Protein AF-A0AAP0CJW1-F1 (afdb_monomer_lite)

Radius of gyration: 26.34 Å; chains: 1; bounding box: 58×56×75 Å

pLDDT: mean 86.16, std 15.51, range [33.78, 98.69]

Foldseek 3Di:
DEKEWPCVQFVQLQVQQQCQQALVLAAAPPQRFRSHQALAWQFAAALQWWTKIQARRPSNDDQPLAATSDNVDSFAAATDDQDFDAAFWKWFDARPAGRGHHRMIIHTHHRGDRVCGPRTRTTIGDLFDSVVSNVSSVQHDPVTGVDIGGQNHGHADDPVVLVLSDDPDPVCVPPDAFWKKKFFKDWFPGTPGIWIKGWPCVQFVQLSVQQQCQQALVLAAAPPLRFGSHQAQAFQLAAAAQFKTKIFQRNDSNDDQLHAATSPNPTRWAFARFQPDFDAQFWKWFRASDFGRRGHRMIIHGHHGHDPPCRPGTRTTIGTLPDSVVSVVSSVQHDPVTGVTIMGRNHMHTDDPVRVSVSSHDPDDNYYYYDYDD

Organism: NCBI:txid3103831

InterPro domains:
  IPR002130 Cyclophilin-type peptidyl-prolyl cis-trans isomerase domain [PF00160] (1-155)
  IPR002130 Cyclophilin-type peptidyl-prolyl cis-trans isomerase domain [PF00160] (183-349)
  IPR002130 Cyclophilin-type peptidyl-prolyl cis-trans isomerase domain [PR00153] (5-20)
  IPR002130 Cycl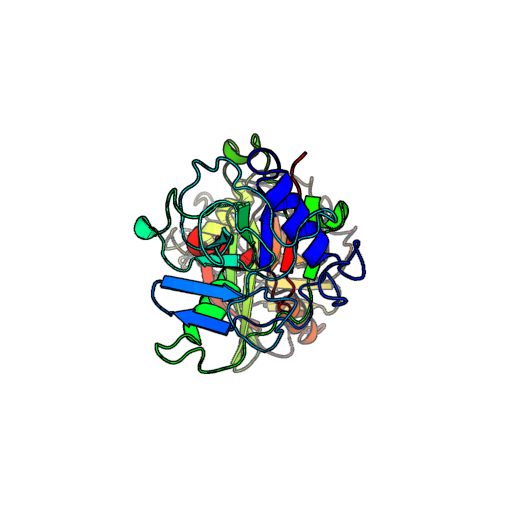ophilin-type peptidyl-prolyl cis-trans isomerase domain [PR00153] (42-54)
  IPR002130 Cyclophilin-type peptidyl-prolyl cis-trans isomerase domain [PR00153] (118-133)
  IPR002130 Cyclophilin-type peptidyl-prolyl cis-trans isomerase domain [PS50072] (1-156)
  IPR002130 Cyclophilin-type peptidyl-prolyl cis-trans isomerase domain [PS50072] (182-350)
  IPR029000 Cyclophilin-like domain superfamily [G3DSA:2.40.100.10] (1-165)
  IPR029000 Cyclophilin-like domain superfamily [G3DSA:2.40.100.10] (167-359)
  IPR029000 Cyclophilin-like domain superfamily [SSF50891] (1-161)
  IPR029000 Cyclophilin-like domain superfamily [SSF50891] (173-354)

Secondary structure (DSSP, 8-state):
-EEEE-TTT-HHHHHHHHHHHHTTT-B-TTT-SBS--TT-B--EEETTTEEEE--SSSTT--------S-TT-SSBPPP---PPP-TTEEEEEESSSTT-EEEEEEEE-SS--TTTTTTS-EEEEEEE-HHHHHHHHHT--BTB-SS--B--EEEEPPHHHHHTTS---HHHHTSPPPPEEEEEEEETTEEEEEEEEEE-TTT-HHHHHHHHHHHHTTT-B-TTT-SBS--TT-B--EE-TTSEEEE--SS-TT--TT-S--TTSSSS-B------SPP-TTEEEEEESSSSS-EEEEEEEE-SS--TTTTTTS-EEEEEEE-HHHHHHHHHT--BTB-SS-EEEEEEEEPPHHHHHHHSS-----EEEEEE--

Sequence (374 aa):
MVIELFSDVVPKTAENFRALCTGEKGIGPVTGKPLHYKGTVFYKIDQRLAAEGGDIENRKGRAGGGECIYGNGRYFEDENSERTHERGTLSMALFDSRNSNGSTFILCFRDEFRDLDGCHVVFGKVIKGMEIVTKIEDVGSPKGPIQEVKIENCGELSEDQKSNVMVPDEEMINKKLNPWVYLDISIGEGPVGRMVIELFSDVVPKTAENFRALCTGEKGIGPVTGKPLHYKGTVFYKIDQRLAAEGGDIENKKGRAGGGECIYGNGRYFEDENFERTHERGTLSMALFDRGNTNGSTFILCFRDEFRHLDGCHVVFGKVIKGMEIVTKIEDVGSPKGPIQEVKIENCGELSEDQKSNVMVPDEGTAFLIHKTS

Structure (mmCIF, N/CA/C/O backbone):
data_AF-A0AAP0CJW1-F1
#
_entry.id   AF-A0AAP0CJW1-F1
#
loop_
_atom_site.group_PDB
_atom_site.id
_atom_site.type_symbol
_atom_site.label_atom_id
_atom_site.label_alt_id
_atom_site.label_comp_id
_atom_site.label_asym_id
_atom_site.label_entity_id
_atom_site.label_seq_id
_atom_site.pdbx_PDB_ins_code
_atom_site.Cartn_x
_atom_site.Cartn_y
_atom_site.Cartn_z
_atom_site.occupancy
_atom_site.B_iso_or_equiv
_atom_site.auth_seq_id
_atom_site.auth_comp_id
_atom_site.auth_asym_id
_atom_site.auth_atom_id
_atom_site.pdbx_PDB_model_num
ATOM 1 N N . MET A 1 1 ? 2.920 -6.601 -13.980 1.00 81.69 1 MET A N 1
ATOM 2 C CA . MET A 1 1 ? 4.214 -6.494 -13.274 1.00 81.69 1 MET A CA 1
ATOM 3 C C . MET A 1 1 ? 5.024 -5.374 -13.910 1.00 81.69 1 MET A C 1
ATOM 5 O O . MET A 1 1 ? 4.899 -5.168 -15.114 1.00 81.69 1 MET A O 1
ATOM 9 N N . VAL A 1 2 ? 5.822 -4.649 -13.127 1.00 83.44 2 VAL A N 1
ATOM 10 C CA . VAL A 1 2 ? 6.721 -3.593 -13.612 1.00 83.44 2 VAL A CA 1
ATOM 11 C C . VAL A 1 2 ? 8.157 -4.083 -13.549 1.00 83.44 2 VAL A C 1
ATOM 13 O O . VAL A 1 2 ? 8.567 -4.642 -12.531 1.00 83.44 2 VAL A O 1
ATOM 16 N N . ILE A 1 3 ? 8.895 -3.874 -14.634 1.00 89.19 3 ILE A N 1
ATOM 17 C CA . ILE A 1 3 ? 10.278 -4.314 -14.790 1.00 89.19 3 ILE A CA 1
ATOM 18 C C . ILE A 1 3 ? 11.174 -3.085 -14.933 1.00 89.19 3 ILE A C 1
ATOM 20 O O . ILE A 1 3 ? 10.956 -2.244 -15.807 1.00 89.19 3 ILE A O 1
ATOM 24 N N . GLU A 1 4 ? 12.188 -3.003 -14.082 1.00 86.75 4 GLU A N 1
ATOM 25 C CA . GLU A 1 4 ? 13.329 -2.116 -14.277 1.00 86.75 4 GLU A CA 1
ATOM 26 C C . GLU A 1 4 ? 14.302 -2.780 -15.249 1.00 86.75 4 GLU A C 1
ATOM 28 O O . GLU A 1 4 ? 14.636 -3.956 -15.078 1.00 86.75 4 GLU A O 1
ATOM 33 N N . LEU A 1 5 ? 14.745 -2.043 -16.270 1.00 89.19 5 LEU A N 1
ATOM 34 C CA . LEU A 1 5 ? 15.790 -2.504 -17.181 1.00 89.19 5 LEU A CA 1
ATOM 35 C C . LEU A 1 5 ? 17.142 -1.912 -16.804 1.00 89.19 5 LEU A C 1
ATOM 37 O O . LEU A 1 5 ? 17.261 -0.713 -16.572 1.00 89.19 5 LEU A O 1
ATOM 41 N N . PHE A 1 6 ? 18.176 -2.742 -16.866 1.00 89.06 6 PHE A N 1
ATOM 42 C CA . PHE A 1 6 ? 19.559 -2.358 -16.592 1.00 89.06 6 PHE A CA 1
ATOM 43 C C . PHE A 1 6 ? 20.226 -1.790 -17.850 1.00 89.06 6 PHE A C 1
ATOM 45 O O . PHE A 1 6 ?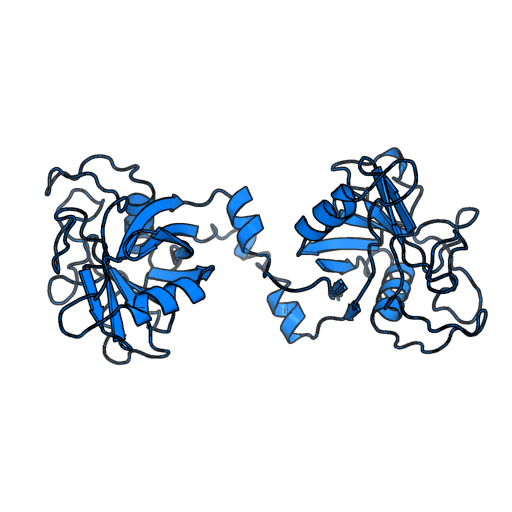 21.201 -2.343 -18.359 1.00 89.06 6 PHE A O 1
ATOM 52 N N . SER A 1 7 ? 19.650 -0.723 -18.414 1.00 86.12 7 SER A N 1
ATOM 53 C CA . SER A 1 7 ? 20.111 -0.135 -19.682 1.00 86.12 7 SER A CA 1
ATOM 54 C C . SER A 1 7 ? 21.485 0.530 -19.606 1.00 86.12 7 SER A C 1
ATOM 56 O O . SER A 1 7 ? 22.106 0.752 -20.640 1.00 86.12 7 SER A O 1
ATOM 58 N N . ASP A 1 8 ? 21.954 0.839 -18.405 1.00 81.94 8 ASP A N 1
ATOM 59 C CA . ASP A 1 8 ? 23.304 1.311 -18.107 1.00 81.94 8 ASP A CA 1
ATOM 60 C C . ASP A 1 8 ? 24.362 0.203 -18.263 1.00 81.94 8 ASP A C 1
ATOM 62 O O . ASP A 1 8 ? 25.485 0.477 -18.686 1.00 81.94 8 ASP A O 1
ATOM 66 N N . VAL A 1 9 ? 23.996 -1.051 -17.968 1.00 85.81 9 VAL A N 1
ATOM 67 C CA . VAL A 1 9 ? 24.905 -2.211 -18.008 1.00 85.81 9 VAL A CA 1
ATOM 68 C C . VAL A 1 9 ? 24.782 -2.993 -19.316 1.00 85.81 9 VAL A C 1
ATOM 70 O O . VAL A 1 9 ? 25.790 -3.361 -19.917 1.00 85.81 9 VAL A O 1
ATOM 73 N N . VAL A 1 10 ? 23.550 -3.253 -19.763 1.00 91.19 10 VAL A N 1
ATOM 74 C CA . VAL A 1 10 ? 23.241 -4.071 -20.949 1.00 91.19 10 VAL A CA 1
ATOM 75 C C . VAL A 1 10 ? 22.319 -3.314 -21.919 1.00 91.19 10 VAL A C 1
ATOM 77 O O . VAL A 1 10 ? 21.158 -3.688 -22.129 1.00 91.19 10 VAL A O 1
ATOM 80 N N . PRO A 1 11 ? 22.794 -2.187 -22.488 1.00 92.06 11 PRO A N 1
ATOM 81 C CA . PRO A 1 11 ? 21.970 -1.269 -23.270 1.00 92.06 11 PRO A CA 1
ATOM 82 C C . PRO A 1 11 ? 21.269 -1.924 -24.463 1.00 92.06 11 PRO A C 1
ATOM 84 O O . PRO A 1 11 ? 20.105 -1.606 -24.715 1.00 92.06 11 PRO A O 1
ATOM 87 N N . LYS A 1 12 ? 21.924 -2.838 -25.190 1.00 94.62 12 LYS A N 1
ATOM 88 C CA . LYS A 1 12 ? 21.317 -3.494 -26.360 1.00 94.62 12 LYS A CA 1
ATOM 89 C C . LYS A 1 12 ? 20.239 -4.490 -25.945 1.00 94.62 12 LYS A C 1
ATOM 91 O O . LYS A 1 12 ? 19.154 -4.533 -26.520 1.00 94.62 12 LYS A O 1
ATOM 96 N N . THR A 1 13 ? 20.507 -5.274 -24.912 1.00 94.94 13 THR A N 1
ATOM 97 C CA . THR A 1 13 ? 19.572 -6.272 -24.390 1.00 94.94 13 THR A CA 1
ATOM 98 C C . THR A 1 13 ? 18.326 -5.590 -23.829 1.00 94.94 13 THR A C 1
ATOM 100 O O . THR A 1 13 ? 17.200 -5.970 -24.160 1.00 94.94 13 THR A O 1
ATOM 103 N N . ALA A 1 14 ? 18.525 -4.520 -23.054 1.00 93.81 14 ALA A N 1
ATOM 104 C CA . ALA A 1 14 ? 17.452 -3.682 -22.539 1.00 93.81 14 ALA A CA 1
ATOM 105 C C . ALA A 1 14 ? 16.643 -3.022 -23.669 1.00 93.81 14 ALA A C 1
ATOM 107 O O . ALA A 1 14 ? 15.412 -3.065 -23.652 1.00 93.81 14 ALA A O 1
ATOM 108 N N . GLU A 1 15 ? 17.301 -2.438 -24.678 1.00 94.88 15 GLU A N 1
ATOM 109 C CA . GLU A 1 15 ? 16.616 -1.831 -25.825 1.00 94.88 15 GLU A CA 1
ATOM 110 C C . GLU A 1 15 ? 15.787 -2.859 -26.602 1.00 94.88 15 GLU A C 1
ATOM 112 O O . GLU A 1 15 ? 14.630 -2.584 -26.924 1.00 94.88 15 GLU A O 1
ATOM 117 N N . ASN A 1 16 ? 16.341 -4.047 -26.858 1.00 95.69 16 ASN A N 1
ATOM 118 C CA . ASN A 1 16 ? 15.634 -5.135 -27.523 1.00 95.69 16 ASN A CA 1
ATOM 119 C C . ASN A 1 16 ? 14.353 -5.511 -26.771 1.00 95.69 16 ASN A C 1
ATOM 121 O O . ASN A 1 16 ? 13.270 -5.519 -27.359 1.00 95.69 16 ASN A O 1
ATOM 125 N N . PHE A 1 17 ? 14.447 -5.744 -25.460 1.00 96.06 17 PHE A N 1
ATOM 126 C CA . PHE A 1 17 ? 13.279 -6.078 -24.650 1.00 96.06 17 PHE A CA 1
ATOM 127 C C . PHE A 1 17 ? 12.251 -4.935 -24.615 1.00 96.06 17 PHE A C 1
ATOM 129 O O . PHE A 1 17 ? 11.058 -5.176 -24.813 1.00 96.06 17 PHE A O 1
ATOM 136 N N . ARG A 1 18 ? 12.698 -3.681 -24.438 1.00 95.56 18 ARG A N 1
ATOM 137 C CA . ARG A 1 18 ? 11.829 -2.489 -24.444 1.00 95.56 18 ARG A CA 1
ATOM 138 C C . ARG A 1 18 ? 11.048 -2.367 -25.747 1.00 95.56 18 ARG A C 1
ATOM 140 O O . ARG A 1 18 ? 9.828 -2.226 -25.722 1.00 95.56 18 ARG A O 1
ATOM 147 N N . ALA A 1 19 ? 11.739 -2.442 -26.877 1.00 94.81 19 ALA A N 1
ATOM 148 C CA . ALA A 1 19 ? 11.140 -2.276 -28.192 1.00 94.81 19 ALA A CA 1
ATOM 149 C C . ALA A 1 19 ? 10.147 -3.401 -28.534 1.00 94.81 19 ALA A C 1
ATOM 151 O O . ALA A 1 19 ? 9.121 -3.142 -29.161 1.00 94.81 19 ALA A O 1
ATOM 152 N N . LEU A 1 20 ? 10.401 -4.633 -28.076 1.00 95.56 20 LEU A N 1
ATOM 153 C CA . LEU A 1 20 ? 9.453 -5.748 -28.192 1.00 95.56 20 LEU A CA 1
ATOM 154 C C . LEU A 1 20 ? 8.252 -5.603 -27.239 1.00 95.56 20 LEU A C 1
ATOM 156 O O . LEU A 1 20 ? 7.164 -6.118 -27.517 1.00 95.56 20 LEU A O 1
ATOM 160 N N . CYS A 1 21 ? 8.393 -4.871 -26.136 1.00 94.69 21 CYS A N 1
ATOM 161 C CA . CYS A 1 21 ? 7.255 -4.490 -25.305 1.00 94.69 21 CYS A CA 1
ATOM 162 C C . CYS A 1 21 ? 6.390 -3.410 -25.961 1.00 94.69 21 CYS A C 1
ATOM 164 O O . CYS A 1 21 ? 5.171 -3.542 -25.928 1.00 94.69 21 CYS A O 1
ATOM 166 N N . THR A 1 22 ? 6.982 -2.376 -26.565 1.00 92.38 22 THR A N 1
ATOM 167 C CA . THR A 1 22 ? 6.232 -1.263 -27.183 1.00 92.38 22 THR A CA 1
ATOM 168 C C . THR A 1 22 ? 5.720 -1.571 -28.589 1.00 92.38 22 THR A C 1
ATOM 170 O O . THR A 1 22 ? 4.773 -0.937 -29.052 1.00 92.38 22 THR A O 1
ATOM 173 N N . GLY A 1 23 ? 6.346 -2.518 -29.291 1.00 92.12 23 GLY A N 1
ATOM 174 C CA . GLY A 1 23 ? 6.044 -2.818 -30.689 1.00 92.12 23 GLY A CA 1
ATOM 175 C C . GLY A 1 23 ? 6.517 -1.742 -31.672 1.00 92.12 23 GLY A C 1
ATOM 176 O O . GLY A 1 23 ? 6.123 -1.768 -32.838 1.00 92.12 23 GLY A O 1
ATOM 177 N N . GLU A 1 24 ? 7.362 -0.800 -31.236 1.00 92.75 24 GLU A N 1
ATOM 178 C CA . GLU A 1 24 ? 7.750 0.385 -32.022 1.00 92.75 24 GLU A CA 1
ATOM 179 C C . GLU A 1 24 ? 8.491 0.052 -33.326 1.00 92.75 24 GLU A C 1
ATOM 181 O O . GLU A 1 24 ? 8.513 0.852 -34.259 1.00 92.75 24 GLU A O 1
ATOM 186 N N . LYS A 1 25 ? 9.092 -1.141 -33.407 1.00 94.00 25 LYS A N 1
ATOM 187 C CA . LYS A 1 25 ? 9.859 -1.604 -34.573 1.00 94.00 25 LYS A CA 1
ATOM 188 C C . LYS A 1 25 ? 8.991 -2.273 -35.643 1.00 94.00 25 LYS A C 1
ATOM 190 O O . LYS A 1 25 ? 9.488 -2.579 -36.722 1.00 94.00 25 LYS A O 1
ATOM 195 N N . GLY A 1 26 ? 7.696 -2.475 -35.387 1.00 93.44 26 GLY A N 1
ATOM 196 C CA . GLY A 1 26 ? 6.753 -2.989 -36.378 1.00 93.44 26 GLY A CA 1
ATOM 197 C C . GLY A 1 26 ? 6.971 -4.466 -36.722 1.00 93.44 26 GLY A C 1
ATOM 198 O O . GLY A 1 26 ? 6.784 -5.337 -35.875 1.00 93.44 26 GLY A O 1
ATOM 199 N N . ILE A 1 27 ? 7.282 -4.762 -37.986 1.00 92.62 27 ILE A N 1
ATOM 200 C CA . ILE A 1 27 ? 7.420 -6.129 -38.514 1.00 92.62 27 ILE A CA 1
ATOM 201 C C . ILE A 1 27 ? 8.901 -6.483 -38.676 1.00 92.62 27 ILE A C 1
ATOM 203 O O . ILE A 1 27 ? 9.662 -5.704 -39.246 1.00 92.62 27 ILE A O 1
ATOM 207 N N . GLY A 1 28 ? 9.287 -7.672 -38.213 1.00 90.50 28 GLY A N 1
ATOM 208 C CA . GLY A 1 28 ? 10.654 -8.177 -38.290 1.00 90.50 28 GLY A CA 1
ATOM 209 C C . GLY A 1 28 ? 11.053 -8.528 -39.727 1.00 90.50 28 GLY A C 1
ATOM 210 O O . GLY A 1 28 ? 10.284 -9.212 -40.414 1.00 90.50 28 GLY A O 1
ATOM 211 N N . PRO A 1 29 ? 12.216 -8.065 -40.221 1.00 88.69 29 PRO A N 1
ATOM 212 C CA . PRO A 1 29 ? 12.661 -8.330 -41.587 1.00 88.69 29 PRO A CA 1
ATOM 213 C C . PRO A 1 29 ? 13.027 -9.797 -41.860 1.00 88.69 29 PRO A C 1
ATOM 215 O O . PRO A 1 29 ? 12.962 -10.219 -43.014 1.00 88.69 29 PRO A O 1
ATOM 218 N N . VAL A 1 30 ? 13.402 -10.584 -40.845 1.00 87.94 30 VAL A N 1
ATOM 219 C CA . VAL A 1 30 ? 13.797 -11.994 -41.010 1.00 87.94 30 VAL A CA 1
ATOM 220 C C . VAL A 1 30 ? 12.573 -12.904 -41.056 1.00 87.94 30 VAL A C 1
ATOM 222 O O . VAL A 1 30 ? 12.500 -13.815 -41.881 1.00 87.94 30 VAL A O 1
ATOM 225 N N . THR A 1 31 ? 11.603 -12.678 -40.172 1.00 87.00 31 THR A N 1
ATOM 226 C CA . THR A 1 31 ? 10.472 -13.599 -39.970 1.00 87.00 31 THR A CA 1
ATOM 227 C C . THR A 1 31 ? 9.169 -13.112 -40.593 1.00 87.00 31 THR A C 1
ATOM 229 O O . THR A 1 31 ? 8.230 -13.897 -40.763 1.00 87.00 31 THR A O 1
ATOM 232 N N . GLY A 1 32 ? 9.069 -11.815 -40.899 1.00 88.94 32 GLY A N 1
ATOM 233 C CA . GLY A 1 32 ? 7.824 -11.176 -41.320 1.00 88.94 32 GLY A CA 1
ATOM 234 C C . GLY A 1 32 ? 6.745 -11.164 -40.229 1.00 88.94 32 GLY A C 1
ATOM 235 O O . GLY A 1 32 ? 5.565 -10.980 -40.536 1.00 88.94 32 GLY A O 1
ATOM 236 N N . LYS A 1 33 ? 7.107 -11.404 -38.961 1.00 89.81 33 LYS A N 1
ATOM 237 C CA . LYS A 1 33 ? 6.187 -11.390 -37.813 1.00 89.81 33 LYS A CA 1
ATOM 238 C C . LYS A 1 33 ? 6.261 -10.058 -37.061 1.00 89.81 33 LYS A C 1
ATOM 240 O O . LYS A 1 33 ? 7.278 -9.374 -37.134 1.00 89.81 33 LYS A O 1
ATOM 245 N N . PRO A 1 34 ? 5.206 -9.666 -36.323 1.00 92.88 34 PRO A N 1
ATOM 246 C CA . PRO A 1 34 ? 5.274 -8.482 -35.474 1.00 92.88 34 PRO A CA 1
ATOM 247 C C . PRO A 1 34 ? 6.340 -8.629 -34.384 1.00 92.88 34 PRO A C 1
ATOM 249 O O . PRO A 1 34 ? 6.293 -9.591 -33.610 1.00 92.88 34 PRO A O 1
ATOM 252 N N . LEU A 1 35 ? 7.233 -7.642 -34.294 1.00 94.38 35 LEU A N 1
ATOM 253 C CA . LEU A 1 35 ? 8.227 -7.468 -33.234 1.00 94.38 35 LEU A CA 1
ATOM 254 C C . LEU A 1 35 ? 7.547 -6.952 -31.962 1.00 94.38 35 LEU A C 1
ATOM 256 O O . LEU A 1 35 ? 7.718 -5.801 -31.570 1.00 94.38 35 LEU A O 1
ATOM 260 N N . HIS A 1 36 ? 6.698 -7.790 -31.361 1.00 94.88 36 HIS A N 1
ATOM 261 C CA . HIS A 1 36 ? 5.913 -7.415 -30.189 1.00 94.88 36 HIS A CA 1
ATOM 262 C C . HIS A 1 36 ? 5.529 -8.629 -29.329 1.00 94.88 36 HIS A C 1
ATOM 264 O O . HIS A 1 36 ? 4.955 -9.597 -29.839 1.00 94.88 36 HIS A O 1
ATOM 270 N N . TYR A 1 37 ? 5.757 -8.543 -28.014 1.00 94.56 37 TYR A N 1
ATOM 271 C CA . TYR A 1 37 ? 5.417 -9.591 -27.044 1.00 94.56 37 TYR A CA 1
ATOM 272 C C . TYR A 1 37 ? 3.922 -9.787 -26.785 1.00 94.56 37 TYR A C 1
ATOM 274 O O . TYR A 1 37 ? 3.538 -10.830 -26.247 1.00 94.56 37 TYR A O 1
ATOM 282 N N . LYS A 1 38 ? 3.059 -8.838 -27.164 1.00 92.38 38 LYS A N 1
ATOM 283 C CA . LYS A 1 38 ? 1.616 -8.965 -26.950 1.00 92.38 38 LYS A CA 1
ATOM 284 C C . LYS A 1 38 ? 1.085 -10.236 -27.616 1.00 92.38 38 LYS A C 1
ATOM 286 O O . LYS A 1 38 ? 1.215 -10.428 -28.829 1.00 92.38 38 LYS A O 1
ATOM 291 N N . GLY A 1 39 ? 0.457 -11.086 -26.812 1.00 87.44 39 GLY A N 1
ATOM 292 C CA . GLY A 1 39 ? -0.095 -12.379 -27.200 1.00 87.44 39 GLY A CA 1
ATOM 293 C C . GLY A 1 39 ? 0.907 -13.537 -27.222 1.00 87.44 39 GLY A C 1
ATOM 294 O O . GLY A 1 39 ? 0.518 -14.631 -27.623 1.00 87.44 39 GLY A O 1
ATOM 295 N N . THR A 1 40 ? 2.168 -13.324 -26.832 1.00 90.94 40 THR A N 1
ATOM 296 C CA . THR A 1 40 ? 3.122 -14.424 -26.598 1.00 90.94 40 THR A CA 1
ATOM 297 C C . THR A 1 40 ? 2.827 -15.106 -25.262 1.00 90.94 40 THR A C 1
ATOM 299 O O . THR A 1 40 ? 2.131 -14.547 -24.410 1.00 90.94 40 THR A O 1
ATOM 302 N N . VAL A 1 41 ? 3.322 -16.330 -25.082 1.00 90.69 41 VAL A N 1
ATOM 303 C CA . VAL A 1 41 ? 3.067 -17.147 -23.889 1.00 90.69 41 VAL A CA 1
ATOM 304 C C . VAL A 1 41 ? 4.370 -17.522 -23.194 1.00 90.69 41 VAL A C 1
ATOM 306 O O . VAL A 1 41 ? 5.418 -17.610 -23.841 1.00 90.69 41 VAL A O 1
ATOM 309 N N . PHE A 1 42 ? 4.296 -17.804 -21.894 1.00 91.44 42 PHE A N 1
ATOM 310 C CA . PHE A 1 42 ? 5.336 -18.573 -21.215 1.00 91.44 42 PHE A CA 1
ATOM 311 C C . PHE A 1 42 ? 5.129 -20.048 -21.547 1.00 91.44 42 PHE A C 1
ATOM 313 O O . PHE A 1 42 ? 4.201 -20.689 -21.054 1.00 91.44 42 PHE A O 1
ATOM 320 N N . TYR A 1 43 ? 5.950 -20.572 -22.453 1.00 88.50 43 TYR A N 1
ATOM 321 C CA . TYR A 1 43 ? 5.783 -21.920 -23.000 1.00 88.50 43 TYR A CA 1
ATOM 322 C C . TYR A 1 43 ? 6.428 -23.002 -22.127 1.00 88.50 43 TYR A C 1
ATOM 324 O O . TYR A 1 43 ? 6.103 -24.182 -22.267 1.00 88.50 43 TYR A O 1
ATOM 332 N N . LYS A 1 44 ? 7.332 -22.619 -21.221 1.00 90.38 44 LYS A N 1
ATOM 333 C CA . LYS A 1 44 ? 7.971 -23.511 -20.254 1.00 90.38 44 LYS A CA 1
ATOM 334 C C . LYS A 1 44 ? 7.948 -22.832 -18.896 1.00 90.38 44 LYS A C 1
ATOM 336 O O . LYS A 1 44 ? 8.390 -21.699 -18.773 1.00 90.38 44 LYS A O 1
ATOM 341 N N . ILE A 1 45 ? 7.416 -23.522 -17.895 1.00 91.75 45 ILE A N 1
ATOM 342 C CA . ILE A 1 45 ? 7.352 -23.039 -16.517 1.00 91.75 45 ILE A CA 1
ATOM 343 C C . ILE A 1 45 ? 7.725 -24.214 -15.624 1.00 91.75 45 ILE A C 1
ATOM 345 O O . ILE A 1 45 ? 6.933 -25.144 -15.448 1.00 91.75 45 ILE A O 1
ATOM 349 N N . ASP A 1 46 ? 8.945 -24.186 -15.098 1.00 89.50 46 ASP A N 1
ATOM 350 C CA . ASP A 1 46 ? 9.365 -25.096 -14.041 1.00 89.50 46 ASP A CA 1
ATOM 351 C C . ASP A 1 46 ? 9.158 -24.385 -12.707 1.00 89.50 46 ASP A C 1
ATOM 353 O O . ASP A 1 46 ? 9.865 -23.427 -12.391 1.00 89.50 46 ASP A O 1
ATOM 357 N N . GLN A 1 47 ? 8.184 -24.874 -11.935 1.00 84.88 47 GLN A N 1
ATOM 358 C CA . GLN A 1 47 ? 7.756 -24.290 -10.663 1.00 84.88 47 GLN A CA 1
ATOM 359 C C . GLN A 1 47 ? 8.909 -24.106 -9.662 1.00 84.88 47 GLN A C 1
ATOM 361 O O . GLN A 1 47 ? 8.775 -23.336 -8.727 1.00 84.88 47 GLN A O 1
ATOM 366 N N . ARG A 1 48 ? 10.045 -24.799 -9.812 1.00 81.81 48 ARG A N 1
ATOM 367 C CA . ARG A 1 48 ? 11.173 -24.693 -8.870 1.00 81.81 48 ARG A CA 1
ATOM 368 C C . ARG A 1 48 ? 12.356 -23.898 -9.400 1.00 81.81 48 ARG A C 1
ATOM 370 O O . ARG A 1 48 ? 13.317 -23.704 -8.657 1.00 81.81 48 ARG A O 1
ATOM 377 N N . LEU A 1 49 ? 12.335 -23.508 -10.672 1.00 89.62 49 LEU A N 1
ATOM 378 C CA . LEU A 1 49 ? 13.496 -22.936 -11.348 1.00 89.62 49 LEU A CA 1
ATOM 379 C C . LEU A 1 49 ? 13.156 -21.573 -11.950 1.00 89.62 49 LEU A C 1
ATOM 381 O O . LEU A 1 49 ? 13.590 -20.540 -11.437 1.00 89.62 49 LEU A O 1
ATOM 385 N N . ALA A 1 50 ? 12.403 -21.577 -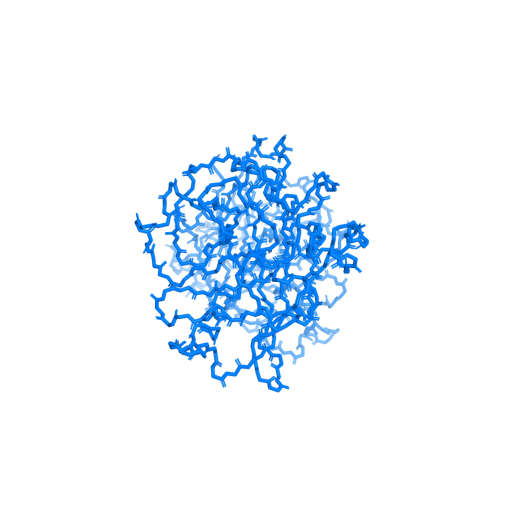13.046 1.00 93.19 50 ALA A N 1
ATOM 386 C CA . ALA A 1 50 ? 12.133 -20.395 -13.846 1.00 93.19 50 ALA A CA 1
ATOM 387 C C . ALA A 1 50 ? 11.027 -20.656 -14.879 1.00 93.19 50 ALA A C 1
ATOM 389 O O . ALA A 1 50 ? 10.678 -21.805 -15.180 1.00 93.19 50 ALA A O 1
ATOM 390 N N . ALA A 1 51 ? 10.539 -19.577 -15.484 1.00 94.00 51 ALA A N 1
ATOM 391 C CA . ALA A 1 51 ? 9.744 -19.627 -16.703 1.00 94.00 51 ALA A CA 1
ATOM 392 C C . ALA A 1 51 ? 10.518 -19.088 -17.908 1.00 94.00 51 ALA A C 1
ATOM 394 O O . ALA A 1 51 ? 11.312 -18.165 -17.775 1.00 94.00 51 ALA A O 1
ATOM 395 N N . GLU A 1 52 ? 10.233 -19.625 -19.090 1.00 92.94 52 GLU A N 1
ATOM 396 C CA . GLU A 1 52 ? 10.697 -19.106 -20.376 1.00 92.94 52 GLU A CA 1
ATOM 397 C C . GLU A 1 52 ? 9.501 -18.665 -21.222 1.00 92.94 52 GLU A C 1
ATOM 399 O O . GLU A 1 52 ? 8.484 -19.366 -21.318 1.00 92.94 52 GLU A O 1
ATOM 404 N N . GLY A 1 53 ? 9.631 -17.504 -21.856 1.00 92.44 53 GLY A N 1
ATOM 405 C CA . GLY A 1 53 ? 8.597 -16.914 -22.696 1.00 92.44 53 GLY A CA 1
ATOM 406 C C . GLY A 1 53 ? 9.169 -15.968 -23.743 1.00 92.44 53 GLY A C 1
ATOM 407 O O . GLY A 1 53 ? 10.371 -15.942 -23.995 1.00 92.44 53 GLY A O 1
ATOM 408 N N . GLY A 1 54 ? 8.287 -15.196 -24.378 1.00 90.44 54 GLY A N 1
ATOM 409 C CA . GLY A 1 54 ? 8.695 -14.147 -25.314 1.00 90.44 54 GLY A CA 1
ATOM 410 C C . GLY A 1 54 ? 9.016 -14.620 -26.732 1.00 90.44 54 GLY A C 1
ATOM 411 O O . GLY A 1 54 ? 9.553 -13.847 -27.514 1.00 90.44 54 GLY A O 1
ATOM 412 N N . ASP A 1 55 ? 8.674 -15.851 -27.119 1.00 91.06 55 ASP A N 1
ATOM 413 C CA . ASP A 1 55 ? 8.812 -16.279 -28.517 1.00 91.06 55 ASP A CA 1
ATOM 414 C C . ASP A 1 55 ? 7.768 -15.575 -29.405 1.00 91.06 55 ASP A C 1
ATOM 416 O O . ASP A 1 55 ? 6.589 -15.950 -29.454 1.00 91.06 55 ASP A O 1
ATOM 420 N N . ILE A 1 56 ? 8.205 -14.523 -30.098 1.00 89.69 56 ILE A N 1
ATOM 421 C CA . ILE A 1 56 ? 7.356 -13.714 -30.980 1.00 89.69 56 ILE A CA 1
ATOM 422 C C . ILE A 1 56 ? 7.059 -14.405 -32.319 1.00 89.69 56 ILE A C 1
ATOM 424 O O . ILE A 1 56 ? 6.078 -14.048 -32.984 1.00 89.69 56 ILE A O 1
ATOM 428 N N . GLU A 1 57 ? 7.869 -15.397 -32.705 1.00 85.62 57 GLU A N 1
ATOM 429 C CA . GLU A 1 57 ? 7.730 -16.148 -33.952 1.00 85.62 57 GLU A CA 1
ATOM 430 C C . GLU A 1 57 ? 6.700 -17.263 -33.792 1.00 85.62 57 GLU A C 1
ATOM 432 O O . GLU A 1 57 ? 5.664 -17.280 -34.469 1.00 85.62 57 GLU A O 1
ATOM 437 N N . ASN A 1 58 ? 6.962 -18.172 -32.852 1.00 79.88 58 ASN A N 1
ATOM 438 C CA . ASN A 1 58 ? 6.106 -19.301 -32.532 1.00 79.88 58 ASN A CA 1
ATOM 439 C C . ASN A 1 58 ? 5.348 -18.988 -31.252 1.00 79.88 58 ASN A C 1
ATOM 441 O O . ASN A 1 58 ? 5.518 -19.659 -30.238 1.00 79.88 58 ASN A O 1
ATOM 445 N N . ARG A 1 59 ? 4.436 -18.013 -31.329 1.00 74.88 59 ARG A N 1
ATOM 446 C CA . ARG A 1 59 ? 3.565 -17.517 -30.239 1.00 74.88 59 ARG A CA 1
ATOM 447 C C . ARG A 1 59 ? 2.785 -18.588 -29.441 1.00 74.88 59 ARG A C 1
ATOM 449 O O . ARG A 1 59 ? 2.034 -18.241 -28.539 1.00 74.88 59 ARG A O 1
ATOM 456 N N . LYS A 1 60 ? 2.915 -19.872 -29.799 1.00 66.50 60 LYS A N 1
ATOM 457 C CA . LYS A 1 60 ? 2.339 -21.063 -29.156 1.00 66.50 60 LYS A CA 1
ATOM 458 C C . LYS A 1 60 ? 3.382 -22.064 -28.608 1.00 66.50 60 LYS A C 1
ATOM 460 O O . LYS A 1 60 ? 2.998 -23.164 -28.231 1.00 66.50 60 LYS A O 1
ATOM 465 N N . GLY A 1 61 ? 4.668 -21.707 -28.551 1.00 59.44 61 GLY A N 1
ATOM 466 C CA . GLY A 1 61 ? 5.688 -22.414 -27.769 1.00 59.44 61 GLY A CA 1
ATOM 467 C C . GLY A 1 61 ? 6.535 -23.446 -28.516 1.00 59.44 61 GLY A C 1
ATOM 468 O O . GLY A 1 61 ? 6.312 -24.650 -28.391 1.00 59.44 61 GLY A O 1
ATOM 469 N N . ARG A 1 62 ? 7.589 -22.994 -29.208 1.00 60.56 62 ARG A N 1
ATOM 470 C CA . ARG A 1 62 ? 8.753 -23.842 -29.516 1.00 60.56 62 ARG A CA 1
ATOM 471 C C . ARG A 1 62 ? 10.024 -23.008 -29.532 1.00 60.56 62 ARG A C 1
ATOM 473 O O . ARG A 1 62 ? 10.135 -22.142 -30.383 1.00 60.56 62 ARG A O 1
ATOM 480 N N . ALA A 1 63 ? 10.978 -23.349 -28.662 1.00 59.09 63 ALA A N 1
ATOM 481 C CA . ALA A 1 63 ? 12.300 -22.730 -28.565 1.00 59.09 63 ALA A CA 1
ATOM 482 C C . ALA A 1 63 ? 12.920 -22.492 -29.955 1.00 59.09 63 ALA A C 1
ATOM 484 O O . ALA A 1 63 ? 13.380 -23.424 -30.614 1.00 59.09 63 ALA A O 1
ATOM 485 N N . GLY A 1 64 ? 12.856 -21.241 -30.409 1.00 62.69 64 GLY A N 1
ATOM 486 C CA . GLY A 1 64 ? 13.371 -20.780 -31.698 1.00 62.69 64 GLY A CA 1
ATOM 487 C C . GLY A 1 64 ? 14.229 -19.522 -31.578 1.00 62.69 64 GLY A C 1
ATOM 488 O O . GLY A 1 64 ? 14.558 -18.926 -32.604 1.00 62.69 64 GLY A O 1
ATOM 489 N N . GLY A 1 65 ? 14.502 -19.077 -30.344 1.00 70.38 65 GLY A N 1
ATOM 490 C CA . GLY A 1 65 ? 15.175 -17.819 -30.008 1.00 70.38 65 GLY A CA 1
ATOM 491 C C . GLY A 1 65 ? 14.330 -16.572 -30.266 1.00 70.38 65 GLY A C 1
ATOM 492 O O . GLY A 1 65 ? 14.394 -15.623 -29.494 1.00 70.38 65 GLY A O 1
ATOM 493 N N . GLY A 1 66 ? 13.501 -16.599 -31.314 1.00 78.75 66 GLY A N 1
ATOM 494 C CA . GLY A 1 66 ? 12.745 -15.458 -31.817 1.00 78.75 66 GLY A CA 1
ATOM 495 C C . GLY A 1 66 ? 13.651 -14.357 -32.375 1.00 78.75 66 GLY A C 1
ATOM 496 O O . GLY A 1 66 ? 14.794 -14.197 -31.958 1.00 78.75 66 GLY A O 1
ATOM 497 N N . GLU A 1 67 ? 13.167 -13.606 -33.355 1.00 90.00 67 GLU A N 1
ATOM 498 C CA . GLU A 1 67 ? 13.931 -12.520 -33.973 1.00 90.00 67 GLU A CA 1
ATOM 499 C C . GLU A 1 67 ? 14.118 -11.327 -33.013 1.00 90.00 67 GLU A C 1
ATOM 501 O O . GLU A 1 67 ? 13.192 -10.936 -32.300 1.00 90.00 67 GLU A O 1
ATOM 506 N N . CYS A 1 68 ? 15.313 -10.731 -32.999 1.00 92.12 68 CYS A N 1
ATOM 507 C CA . CYS A 1 68 ? 15.591 -9.489 -32.275 1.00 92.12 68 CYS A CA 1
ATOM 508 C C . CYS A 1 68 ? 15.268 -8.232 -33.108 1.00 92.12 68 CYS A C 1
ATOM 510 O O . CYS A 1 68 ? 14.946 -8.293 -34.291 1.00 92.12 68 CYS A O 1
ATOM 512 N N . ILE A 1 69 ? 15.380 -7.047 -32.506 1.00 93.44 69 ILE A N 1
ATOM 513 C CA . ILE A 1 69 ? 15.073 -5.779 -33.196 1.00 93.44 69 ILE A CA 1
ATOM 514 C C . ILE A 1 69 ? 16.156 -5.286 -34.169 1.00 93.44 69 ILE A C 1
ATOM 516 O O . ILE A 1 69 ? 15.962 -4.281 -34.859 1.00 93.44 69 ILE A O 1
ATOM 520 N N . TYR A 1 70 ? 17.323 -5.924 -34.189 1.00 91.50 70 TYR A N 1
ATOM 521 C CA . TYR A 1 70 ? 18.484 -5.432 -34.919 1.00 91.50 70 TYR A CA 1
ATOM 522 C C . TYR A 1 70 ? 18.473 -5.982 -36.348 1.00 91.50 70 TYR A C 1
ATOM 524 O O . TYR A 1 70 ? 18.853 -7.121 -36.589 1.00 91.50 70 TYR A O 1
ATOM 532 N N . GLY A 1 71 ? 18.069 -5.147 -37.314 1.00 64.88 71 GLY A N 1
ATOM 533 C CA . GLY A 1 71 ? 17.773 -5.518 -38.711 1.00 64.88 71 GLY A CA 1
ATOM 534 C C . GLY A 1 71 ? 18.902 -6.128 -39.560 1.00 64.88 71 GLY A C 1
ATOM 535 O O . GLY A 1 71 ? 18.712 -6.315 -40.758 1.00 64.88 71 GLY A O 1
ATOM 536 N N . ASN A 1 72 ? 20.050 -6.456 -38.965 1.00 68.06 72 ASN A N 1
ATOM 537 C CA . ASN A 1 72 ? 21.176 -7.110 -39.632 1.00 68.06 72 ASN A CA 1
ATOM 538 C C . ASN A 1 72 ? 21.328 -8.592 -39.235 1.00 68.06 72 ASN A C 1
ATOM 540 O O . ASN A 1 72 ? 22.229 -9.259 -39.743 1.00 68.06 72 ASN A O 1
ATOM 544 N N . GLY A 1 73 ? 20.483 -9.127 -38.347 1.00 71.50 73 GLY A N 1
ATOM 545 C CA . GLY A 1 73 ? 20.568 -10.519 -37.912 1.00 71.50 73 GLY A CA 1
ATOM 546 C C . GLY A 1 73 ? 19.362 -10.969 -37.093 1.00 71.50 73 GLY A C 1
ATOM 547 O O . GLY A 1 73 ? 18.647 -10.163 -36.518 1.00 71.50 73 GLY A O 1
ATOM 548 N N . ARG A 1 74 ? 19.139 -12.287 -37.041 1.00 85.81 74 ARG A N 1
ATOM 549 C CA . ARG A 1 74 ? 18.087 -12.900 -36.210 1.00 85.81 74 ARG A CA 1
ATOM 550 C C . ARG A 1 74 ? 18.398 -12.792 -34.712 1.00 85.81 74 ARG A C 1
ATOM 552 O O . ARG A 1 74 ? 17.475 -12.754 -33.906 1.00 85.81 74 ARG A O 1
ATOM 559 N N . TYR A 1 75 ? 19.686 -12.741 -34.371 1.00 91.12 75 TYR A N 1
ATOM 560 C CA . TYR A 1 75 ? 20.202 -12.724 -33.007 1.00 91.12 75 TYR A CA 1
ATOM 561 C C . TYR A 1 75 ? 21.232 -11.610 -32.809 1.00 91.12 75 TYR A C 1
ATOM 563 O O . TYR A 1 75 ? 21.781 -11.089 -33.783 1.00 91.12 75 TYR A O 1
ATOM 571 N N . PHE A 1 76 ? 21.516 -11.273 -31.552 1.00 92.06 76 PHE A N 1
ATOM 572 C CA . PHE A 1 76 ? 22.566 -10.335 -31.158 1.00 92.06 76 PHE A CA 1
ATOM 573 C C . PHE A 1 76 ? 23.482 -10.909 -30.065 1.00 92.06 76 PHE A C 1
ATOM 575 O O . PHE A 1 76 ? 23.148 -11.881 -29.383 1.00 92.06 76 PHE A O 1
ATOM 582 N N . GLU A 1 77 ? 24.666 -10.309 -29.943 1.00 92.19 77 GLU A N 1
ATOM 583 C CA . GLU A 1 77 ? 25.737 -10.742 -29.039 1.00 92.19 77 GLU A CA 1
ATOM 584 C C . GLU A 1 77 ? 25.394 -10.532 -27.560 1.00 92.19 77 GLU A C 1
ATOM 586 O O . GLU A 1 77 ? 24.583 -9.671 -27.216 1.00 92.19 77 GLU A O 1
ATOM 591 N N . ASP A 1 78 ? 26.022 -11.326 -26.692 1.00 91.75 78 ASP A N 1
ATOM 592 C CA . ASP A 1 78 ? 25.904 -11.201 -25.242 1.00 91.75 78 ASP A CA 1
ATOM 593 C C . ASP A 1 78 ? 26.594 -9.912 -24.778 1.00 91.75 78 ASP A C 1
ATOM 595 O O . ASP A 1 78 ? 27.750 -9.643 -25.114 1.00 91.75 78 ASP A O 1
ATOM 599 N N . GLU A 1 79 ? 25.903 -9.122 -23.963 1.00 92.00 79 GLU A N 1
ATOM 600 C CA . GLU A 1 79 ? 26.525 -8.033 -23.213 1.00 92.00 79 GLU A CA 1
ATOM 601 C C . GLU A 1 79 ? 27.051 -8.557 -21.875 1.00 92.00 79 GLU A C 1
ATOM 603 O O . GLU A 1 79 ? 26.508 -9.504 -21.302 1.00 92.00 79 GLU A O 1
ATOM 608 N N . ASN A 1 80 ? 28.126 -7.951 -21.366 1.00 81.00 80 ASN A N 1
ATOM 609 C CA . ASN A 1 80 ? 28.692 -8.376 -20.092 1.00 81.00 80 ASN A CA 1
ATOM 610 C C . ASN A 1 80 ? 27.740 -8.001 -18.951 1.00 81.00 80 ASN A C 1
ATOM 612 O O . ASN A 1 80 ? 27.577 -6.824 -18.638 1.00 81.00 80 ASN A O 1
ATOM 616 N N . SER A 1 81 ? 27.137 -9.004 -18.322 1.00 74.94 81 SER A N 1
ATOM 617 C CA . SER A 1 81 ? 26.323 -8.830 -17.125 1.00 74.94 81 SER A CA 1
ATOM 618 C C . SER A 1 81 ? 26.971 -9.598 -15.980 1.00 74.94 81 SER A C 1
ATOM 620 O O . SER A 1 81 ? 26.982 -10.826 -15.975 1.00 74.94 81 SER A O 1
ATOM 622 N N . GLU A 1 82 ? 27.522 -8.870 -15.007 1.00 84.56 82 GLU A N 1
ATOM 623 C CA . GLU A 1 82 ? 28.024 -9.443 -13.745 1.00 84.56 82 GLU A CA 1
ATOM 624 C C . GLU A 1 82 ? 26.893 -9.664 -12.725 1.00 84.56 82 GLU A C 1
ATOM 626 O O . GLU A 1 82 ? 27.132 -10.079 -11.591 1.00 84.56 82 GLU A O 1
ATOM 631 N N . ARG A 1 83 ? 25.644 -9.370 -13.113 1.00 88.12 83 ARG A N 1
ATOM 632 C CA . ARG A 1 83 ? 24.469 -9.515 -12.254 1.00 88.12 83 ARG A CA 1
ATOM 633 C C . ARG A 1 83 ? 24.073 -10.987 -12.132 1.00 88.12 83 ARG A C 1
ATOM 635 O O . ARG A 1 83 ? 24.117 -11.744 -13.099 1.00 88.12 83 ARG A O 1
ATOM 642 N N . THR A 1 84 ? 23.645 -11.365 -10.935 1.00 91.50 84 THR A N 1
ATOM 643 C CA . THR A 1 84 ? 23.216 -12.723 -10.586 1.00 91.50 84 THR A CA 1
ATOM 644 C C . THR A 1 84 ? 21.703 -12.895 -10.716 1.00 91.50 84 THR A C 1
ATOM 646 O O . THR A 1 84 ? 20.942 -11.925 -10.726 1.00 91.50 84 THR A O 1
ATOM 649 N N . HIS A 1 85 ? 21.252 -14.142 -10.790 1.00 94.50 85 HIS A N 1
ATOM 650 C CA . HIS A 1 85 ? 19.850 -14.518 -10.815 1.00 94.50 85 HIS A CA 1
ATOM 651 C C . HIS A 1 85 ? 19.320 -14.676 -9.395 1.00 94.50 85 HIS A C 1
ATOM 653 O O . HIS A 1 85 ? 19.734 -15.552 -8.633 1.00 94.50 85 HIS A O 1
ATOM 659 N N . GLU A 1 86 ? 18.337 -13.846 -9.087 1.00 90.94 86 GLU A N 1
ATOM 660 C CA . GLU A 1 86 ? 17.524 -13.895 -7.881 1.00 90.94 86 GLU A CA 1
ATOM 661 C C . GLU A 1 86 ? 16.049 -13.809 -8.282 1.00 90.94 86 GLU A C 1
ATOM 663 O O . GLU A 1 86 ? 15.713 -13.636 -9.462 1.00 90.94 86 GLU A O 1
ATOM 668 N N . ARG A 1 87 ? 15.142 -13.945 -7.317 1.00 93.75 87 ARG A N 1
ATOM 669 C CA . ARG A 1 87 ? 13.713 -14.031 -7.615 1.00 93.75 87 ARG A CA 1
ATOM 670 C C . ARG A 1 87 ? 13.244 -12.772 -8.349 1.00 93.75 87 ARG A C 1
ATOM 672 O O . ARG A 1 87 ? 13.451 -11.647 -7.897 1.00 93.75 87 ARG A O 1
ATOM 679 N N . GLY A 1 88 ? 12.583 -12.976 -9.487 1.00 91.88 88 GLY A N 1
ATOM 680 C CA . GLY A 1 88 ? 12.052 -11.912 -10.333 1.00 91.88 88 GLY A CA 1
ATOM 681 C C . GLY A 1 88 ? 13.073 -11.225 -11.242 1.00 91.88 88 GLY A C 1
ATOM 682 O O . GLY A 1 88 ? 12.712 -10.236 -11.879 1.00 91.88 88 GLY A O 1
ATOM 683 N N . THR A 1 89 ? 14.314 -11.709 -11.354 1.00 95.94 89 THR A N 1
ATOM 684 C CA . THR A 1 89 ? 15.212 -11.248 -12.424 1.00 95.94 89 THR A CA 1
ATOM 685 C C . THR A 1 89 ? 14.788 -11.791 -13.784 1.00 95.94 89 THR A C 1
ATOM 687 O O . THR A 1 89 ? 14.224 -12.886 -13.898 1.00 95.94 89 THR A O 1
ATOM 690 N N . LEU A 1 90 ? 15.069 -11.002 -14.823 1.00 96.94 90 LEU A N 1
ATOM 691 C CA . LEU A 1 90 ? 14.907 -11.380 -16.217 1.00 96.94 90 LEU A CA 1
ATOM 692 C C . LEU A 1 90 ? 16.265 -11.476 -16.903 1.00 96.94 90 LEU A C 1
ATOM 694 O O . LEU A 1 90 ? 17.109 -10.584 -16.767 1.00 96.94 90 LEU A O 1
ATOM 698 N N . SER A 1 91 ? 16.446 -12.538 -17.680 1.00 96.44 91 SER A N 1
ATOM 699 C CA . SER A 1 91 ? 17.642 -12.755 -18.490 1.00 96.44 91 SER A CA 1
ATOM 700 C C . SER A 1 91 ? 17.305 -13.336 -19.857 1.00 96.44 91 SER A C 1
ATOM 702 O O . SER A 1 91 ? 16.206 -13.843 -20.076 1.00 96.44 91 SER A O 1
ATOM 704 N N . MET A 1 92 ? 18.213 -13.217 -20.823 1.00 94.75 92 MET A N 1
ATOM 705 C CA . MET A 1 92 ? 17.966 -13.756 -22.162 1.00 94.75 92 MET A CA 1
ATOM 706 C C . MET A 1 92 ? 17.990 -15.286 -22.162 1.00 94.75 92 MET A C 1
ATOM 708 O O . MET A 1 92 ? 18.916 -15.907 -21.638 1.00 94.75 92 MET A O 1
ATOM 712 N N . ALA A 1 93 ? 16.999 -15.907 -22.802 1.00 91.19 93 ALA A N 1
ATOM 713 C CA . ALA A 1 93 ? 17.050 -17.332 -23.099 1.00 91.19 93 ALA A CA 1
ATOM 714 C C . ALA A 1 93 ? 17.903 -17.535 -24.358 1.00 91.19 93 ALA A C 1
ATOM 716 O O . ALA A 1 93 ? 17.602 -16.966 -25.410 1.00 91.19 93 ALA A O 1
ATOM 717 N N . LEU A 1 94 ? 18.960 -18.340 -24.248 1.00 84.44 94 LEU A N 1
ATOM 718 C CA . LEU A 1 94 ? 19.821 -18.676 -25.380 1.00 84.44 94 LEU A CA 1
ATOM 719 C C . LEU A 1 94 ? 19.129 -19.706 -26.280 1.00 84.44 94 LEU A C 1
ATOM 721 O O . LEU A 1 94 ? 18.521 -20.655 -25.784 1.00 84.44 94 LEU A O 1
ATOM 725 N N . PHE A 1 95 ? 19.235 -19.532 -27.598 1.00 77.81 95 PHE A N 1
ATOM 726 C CA . PHE A 1 95 ? 18.669 -20.479 -28.562 1.00 77.81 95 PHE A CA 1
ATOM 727 C C . PHE A 1 95 ? 19.577 -21.689 -28.805 1.00 77.81 95 PHE A C 1
ATOM 729 O O . PHE A 1 95 ? 19.099 -22.821 -28.812 1.00 77.81 95 PHE A O 1
ATOM 736 N N . ASP A 1 96 ? 20.868 -21.443 -29.026 1.00 78.00 96 ASP A N 1
ATOM 737 C CA . ASP A 1 96 ? 21.848 -22.481 -29.377 1.00 78.00 96 ASP A CA 1
ATOM 738 C C . ASP A 1 96 ? 23.081 -22.371 -28.474 1.00 78.00 96 ASP A C 1
ATOM 740 O O . ASP A 1 96 ? 23.311 -23.192 -27.587 1.00 78.00 96 ASP A O 1
ATOM 744 N N . SER A 1 97 ? 23.826 -21.279 -28.628 1.00 81.75 97 SER A N 1
ATOM 745 C CA . SER A 1 97 ? 25.033 -20.986 -27.859 1.00 81.75 97 SER A CA 1
ATOM 746 C C . SER A 1 97 ? 25.043 -19.542 -27.360 1.00 81.75 97 SER A C 1
ATOM 748 O O . SER A 1 97 ? 24.109 -18.780 -27.602 1.00 81.75 97 SER A O 1
ATOM 750 N N . ARG A 1 98 ? 26.132 -19.125 -26.710 1.00 86.44 98 ARG A N 1
ATOM 751 C CA . ARG A 1 98 ? 26.407 -17.699 -26.466 1.00 86.44 98 ARG A CA 1
ATOM 752 C C . ARG A 1 98 ? 26.236 -16.864 -27.735 1.00 86.44 98 ARG A C 1
ATOM 754 O O . ARG A 1 98 ? 26.459 -17.377 -28.836 1.00 86.44 98 ARG A O 1
ATOM 761 N N . ASN A 1 99 ? 25.881 -15.592 -27.563 1.00 88.69 99 ASN A N 1
ATOM 762 C CA . ASN A 1 99 ? 25.613 -14.637 -28.642 1.00 88.69 99 ASN A CA 1
ATOM 763 C C . ASN A 1 99 ? 24.417 -15.011 -29.538 1.00 88.69 99 ASN A C 1
ATOM 765 O O . ASN A 1 99 ? 24.389 -14.666 -30.719 1.00 88.69 99 ASN A O 1
ATOM 769 N N . SER A 1 100 ? 23.438 -15.739 -28.992 1.00 89.44 100 SER A N 1
ATOM 770 C CA . SER A 1 100 ? 22.202 -16.112 -29.697 1.00 89.44 100 SER A CA 1
ATOM 771 C C . SER A 1 100 ? 20.959 -15.432 -29.116 1.00 89.44 100 SER A C 1
ATOM 773 O O . SER A 1 100 ? 19.863 -15.991 -29.150 1.00 89.44 100 SER A O 1
ATOM 775 N N . ASN A 1 101 ? 21.116 -14.216 -28.582 1.00 91.50 101 ASN A N 1
ATOM 776 C CA . ASN A 1 101 ? 20.010 -13.483 -27.974 1.00 91.50 101 ASN A CA 1
ATOM 777 C C . ASN A 1 101 ? 18.996 -13.070 -29.038 1.00 91.50 101 ASN A C 1
ATOM 779 O O . ASN A 1 101 ? 19.343 -12.411 -30.017 1.00 91.50 101 ASN A O 1
ATOM 783 N N . GLY A 1 102 ? 17.742 -13.460 -28.838 1.00 92.94 102 GLY A N 1
ATOM 784 C CA . GLY A 1 102 ? 16.627 -13.157 -29.728 1.00 92.94 102 GLY A CA 1
ATOM 785 C C . GLY A 1 102 ? 15.536 -12.361 -29.017 1.00 92.94 102 GLY A C 1
ATOM 786 O O . GLY A 1 102 ? 15.802 -11.321 -28.413 1.00 92.94 102 GLY A O 1
ATOM 787 N N . SER A 1 103 ? 14.308 -12.867 -29.056 1.00 93.19 103 SER A N 1
ATOM 788 C CA . SER A 1 103 ? 13.174 -12.353 -28.281 1.00 93.19 103 SER A CA 1
ATOM 789 C C . SER A 1 103 ? 12.865 -13.187 -27.031 1.00 93.19 103 SER A C 1
ATOM 791 O O . SER A 1 103 ? 12.108 -12.754 -26.170 1.00 93.19 103 SER A O 1
ATOM 793 N N . THR A 1 104 ? 13.395 -14.404 -26.909 1.00 94.00 104 THR A N 1
ATOM 794 C CA . THR A 1 104 ? 13.070 -15.276 -25.774 1.00 94.00 104 THR A CA 1
ATOM 795 C C . THR A 1 104 ? 13.804 -14.873 -24.498 1.00 94.00 104 THR A C 1
ATOM 797 O O . THR A 1 104 ? 14.999 -14.576 -24.525 1.00 94.00 104 THR A O 1
ATOM 800 N N . PHE A 1 105 ? 13.110 -14.917 -23.362 1.00 95.25 105 PHE A N 1
ATOM 801 C CA . PHE A 1 105 ? 13.658 -14.543 -22.057 1.00 95.25 105 PHE A CA 1
ATOM 802 C C . PHE A 1 105 ? 13.243 -15.521 -20.953 1.00 95.25 105 PHE A C 1
ATOM 804 O O . PHE A 1 105 ? 12.237 -16.226 -21.065 1.00 95.25 105 PHE A O 1
ATOM 811 N N . ILE A 1 106 ? 14.032 -15.529 -19.882 1.00 95.50 106 ILE A N 1
ATOM 812 C CA . ILE A 1 106 ? 13.846 -16.280 -18.644 1.00 95.50 106 ILE A CA 1
ATOM 813 C C . ILE A 1 106 ? 13.330 -15.323 -17.564 1.00 95.50 106 ILE A C 1
ATOM 815 O O . ILE A 1 106 ? 13.819 -14.202 -17.448 1.00 95.50 106 ILE A O 1
ATOM 819 N N . LEU A 1 107 ? 12.368 -15.776 -16.759 1.00 96.62 107 LEU A N 1
ATOM 820 C CA . LEU A 1 107 ? 11.924 -15.151 -15.513 1.00 96.62 107 LEU A CA 1
ATOM 821 C C . LEU A 1 107 ? 12.275 -16.080 -14.344 1.00 96.62 107 LEU A C 1
ATOM 823 O O . LEU A 1 107 ? 11.736 -17.185 -14.255 1.00 96.62 107 LEU A O 1
ATOM 827 N N . CYS A 1 108 ? 13.177 -15.646 -13.465 1.00 96.12 108 CYS A N 1
ATOM 828 C CA . CYS A 1 108 ? 13.679 -16.458 -12.356 1.00 96.12 108 CYS A CA 1
ATOM 829 C C . CYS A 1 108 ? 12.679 -16.528 -11.187 1.00 96.12 108 CYS A C 1
ATOM 831 O O . CYS A 1 108 ? 12.150 -15.501 -10.756 1.00 96.12 108 CYS A O 1
ATOM 833 N N . PHE A 1 109 ? 12.455 -17.725 -10.632 1.00 93.31 109 PHE A N 1
ATOM 834 C CA . PHE A 1 109 ? 11.611 -17.917 -9.441 1.00 93.31 109 PHE A CA 1
ATOM 835 C C . PHE A 1 109 ? 12.411 -18.113 -8.152 1.00 93.31 109 PHE A C 1
ATOM 837 O O . PHE A 1 109 ? 11.896 -17.869 -7.064 1.00 93.31 109 PHE A O 1
ATOM 844 N N . ARG A 1 110 ? 13.670 -18.538 -8.239 1.00 88.81 110 ARG A N 1
ATOM 845 C CA . ARG A 1 110 ? 14.478 -18.828 -7.052 1.00 88.81 110 ARG A CA 1
ATOM 846 C C . ARG A 1 110 ? 15.071 -17.565 -6.454 1.00 88.81 110 ARG A C 1
ATOM 848 O O . ARG A 1 110 ? 15.581 -16.732 -7.192 1.00 88.81 110 ARG A O 1
ATOM 855 N N . ASP A 1 111 ? 15.122 -17.512 -5.127 1.00 85.81 111 ASP A N 1
ATOM 856 C CA . ASP A 1 111 ? 15.811 -16.445 -4.389 1.00 85.81 111 ASP A CA 1
ATOM 857 C C . ASP A 1 111 ? 17.295 -16.355 -4.773 1.00 85.81 111 ASP A C 1
ATOM 859 O O . ASP A 1 111 ? 17.826 -15.264 -4.923 1.00 85.81 111 ASP A O 1
ATOM 863 N N . GLU A 1 112 ? 17.931 -17.501 -5.035 1.00 90.06 112 GLU A N 1
ATOM 864 C CA . GLU A 1 112 ? 19.253 -17.594 -5.660 1.00 90.06 112 GLU A CA 1
ATOM 865 C C . GLU A 1 112 ? 19.264 -18.716 -6.710 1.00 90.06 112 GLU A C 1
ATOM 867 O O . GLU A 1 112 ? 18.918 -19.872 -6.406 1.00 90.06 112 GLU A O 1
ATOM 872 N N . PHE A 1 113 ? 19.703 -18.404 -7.936 1.00 89.19 113 PHE A N 1
ATOM 873 C CA . PHE A 1 113 ? 19.840 -19.381 -9.022 1.00 89.19 113 PHE A CA 1
ATOM 874 C C . PHE A 1 113 ? 21.221 -19.361 -9.691 1.00 89.19 113 PHE A C 1
ATOM 876 O O . PHE A 1 113 ? 21.377 -19.035 -10.865 1.00 89.19 113 PHE A O 1
ATOM 883 N N . ARG A 1 114 ? 22.219 -19.825 -8.939 1.00 89.19 114 ARG A N 1
ATOM 884 C CA . ARG A 1 114 ? 23.636 -19.824 -9.338 1.00 89.19 114 ARG A CA 1
ATOM 885 C C . ARG A 1 114 ? 23.949 -20.571 -10.636 1.00 89.19 114 ARG A C 1
ATOM 887 O O . ARG A 1 114 ? 24.926 -20.238 -11.291 1.00 89.19 114 ARG A O 1
ATOM 894 N N . ASP A 1 115 ? 23.132 -21.550 -11.027 1.00 88.38 115 ASP A N 1
ATOM 895 C CA . ASP A 1 115 ? 23.356 -22.316 -12.263 1.00 88.38 115 ASP A CA 1
ATOM 896 C C . ASP A 1 115 ? 23.115 -21.485 -13.538 1.00 88.38 115 ASP A C 1
ATOM 898 O O . ASP A 1 115 ? 23.610 -21.851 -14.601 1.00 88.38 115 ASP A O 1
ATOM 902 N N . LEU A 1 116 ? 22.356 -20.382 -13.451 1.00 87.00 116 LEU A N 1
ATOM 903 C CA . LEU A 1 116 ? 22.142 -19.460 -14.573 1.00 87.00 116 LEU A CA 1
ATOM 904 C C . LEU A 1 116 ? 23.172 -18.317 -14.613 1.00 87.00 116 LEU A C 1
ATOM 906 O O . LEU A 1 116 ? 23.310 -17.645 -15.642 1.00 87.00 116 LEU A O 1
ATOM 910 N N . ASP A 1 117 ? 23.892 -18.079 -13.514 1.00 88.38 117 ASP A N 1
ATOM 911 C CA . ASP A 1 117 ? 24.815 -16.952 -13.374 1.00 88.38 117 ASP A CA 1
ATOM 912 C C . ASP A 1 117 ? 25.987 -17.052 -14.354 1.00 88.38 117 ASP A C 1
ATOM 914 O O . ASP A 1 117 ? 26.621 -18.094 -14.508 1.00 88.38 117 ASP A O 1
ATOM 918 N N . GLY A 1 118 ? 26.268 -15.952 -15.059 1.00 85.12 118 GLY A N 1
ATOM 919 C CA . GLY A 1 118 ? 27.311 -15.900 -16.092 1.00 85.12 118 GLY A CA 1
ATOM 920 C C . GLY A 1 118 ? 27.013 -16.720 -17.360 1.00 85.12 118 GLY A C 1
ATOM 921 O O . GLY A 1 118 ? 27.824 -16.731 -18.296 1.00 85.12 118 GLY A O 1
ATOM 922 N N . CYS A 1 119 ? 25.865 -17.401 -17.417 1.00 87.75 119 CYS A N 1
ATOM 923 C CA . CYS A 1 119 ? 25.390 -18.118 -18.599 1.00 87.75 119 CYS A CA 1
ATOM 924 C C . CYS A 1 119 ? 24.379 -17.304 -19.411 1.00 87.75 119 CYS A C 1
ATOM 926 O O . CYS A 1 119 ? 24.349 -17.444 -20.629 1.00 87.75 119 CYS A O 1
ATOM 928 N N . HIS A 1 120 ? 23.595 -16.447 -18.755 1.00 91.69 120 HIS A N 1
ATOM 929 C CA . HIS A 1 120 ? 22.535 -15.653 -19.376 1.00 91.69 120 HIS A CA 1
ATOM 930 C C . HIS A 1 120 ? 22.705 -14.166 -19.060 1.00 91.69 120 HIS A C 1
ATOM 932 O O . HIS A 1 120 ? 23.019 -13.798 -17.928 1.00 91.69 120 HIS A O 1
ATOM 938 N N . VAL A 1 121 ? 22.464 -13.302 -20.049 1.00 93.88 121 VAL A N 1
ATOM 939 C CA . VAL A 1 121 ? 22.539 -11.847 -19.867 1.00 93.88 121 VAL A CA 1
ATOM 940 C C . VAL A 1 121 ? 21.342 -11.385 -19.041 1.00 93.88 121 VAL A C 1
ATOM 942 O O . VAL A 1 121 ? 20.228 -11.312 -19.561 1.00 93.88 121 VAL A O 1
ATOM 945 N N . VAL A 1 122 ? 21.556 -11.092 -17.755 1.00 95.62 122 VAL A N 1
ATOM 946 C CA . VAL A 1 122 ? 20.543 -10.476 -16.885 1.00 95.62 122 VAL A CA 1
ATOM 947 C C . VAL A 1 122 ? 20.351 -9.024 -17.311 1.00 95.62 122 VAL A C 1
ATOM 949 O O . VAL A 1 122 ? 21.312 -8.250 -17.294 1.00 95.62 122 VAL A O 1
ATOM 952 N N . PHE A 1 123 ? 19.120 -8.662 -17.676 1.00 94.94 123 PHE A N 1
ATOM 953 C CA . PHE A 1 123 ? 18.799 -7.357 -18.264 1.00 94.94 123 PHE A CA 1
ATOM 954 C C . PHE A 1 123 ? 17.716 -6.569 -17.538 1.00 94.94 123 PHE A C 1
ATOM 956 O O . PHE A 1 123 ? 17.503 -5.398 -17.852 1.00 94.94 123 PHE A O 1
ATOM 963 N N . GLY A 1 124 ? 17.034 -7.176 -16.572 1.00 93.12 124 GLY A N 1
ATOM 964 C CA . GLY A 1 124 ? 16.062 -6.454 -15.770 1.00 93.12 124 GLY A CA 1
ATOM 965 C C . GLY A 1 124 ? 15.615 -7.208 -14.532 1.00 93.12 124 GLY A C 1
ATOM 966 O O . GLY A 1 124 ? 15.963 -8.372 -14.325 1.00 93.12 124 GLY A O 1
ATOM 967 N N . LYS A 1 125 ? 14.823 -6.529 -13.707 1.00 91.25 125 LYS A N 1
ATOM 968 C CA . LYS A 1 125 ? 14.238 -7.084 -12.486 1.00 91.25 125 LYS A CA 1
ATOM 969 C C . LYS A 1 125 ? 12.813 -6.593 -12.306 1.00 91.25 125 LYS A C 1
ATOM 971 O O . LYS A 1 125 ? 12.501 -5.432 -12.559 1.00 91.25 125 LYS A O 1
ATOM 976 N N . VAL A 1 126 ? 11.940 -7.486 -11.854 1.00 87.75 126 VAL A N 1
ATOM 977 C CA . VAL A 1 126 ? 10.595 -7.122 -11.413 1.00 87.75 126 VAL A CA 1
ATOM 978 C C . VAL A 1 126 ? 10.714 -6.268 -10.151 1.00 87.75 126 VAL A C 1
ATOM 980 O O . VAL A 1 126 ? 11.086 -6.766 -9.093 1.00 87.75 126 VAL A O 1
ATOM 983 N N . ILE A 1 127 ? 10.373 -4.986 -10.270 1.00 78.94 127 ILE A N 1
ATOM 984 C CA . ILE A 1 127 ? 10.364 -4.020 -9.158 1.00 78.94 127 ILE A CA 1
ATOM 985 C C . ILE A 1 127 ? 8.965 -3.826 -8.563 1.00 78.94 127 ILE A C 1
ATOM 987 O O . ILE A 1 127 ? 8.813 -3.277 -7.477 1.00 78.94 127 ILE A O 1
ATOM 991 N N . LYS A 1 128 ? 7.921 -4.290 -9.262 1.00 76.50 128 LYS A N 1
ATOM 992 C CA . LYS A 1 128 ? 6.528 -4.239 -8.798 1.00 76.50 128 LYS A CA 1
ATOM 993 C C . LYS A 1 128 ? 5.723 -5.387 -9.389 1.00 76.50 128 LYS A C 1
ATOM 995 O O . LYS A 1 128 ? 5.854 -5.701 -10.573 1.00 76.50 128 LYS A O 1
ATOM 1000 N N . GLY A 1 129 ? 4.825 -5.974 -8.609 1.00 76.38 129 GLY A N 1
ATOM 1001 C CA . GLY A 1 129 ? 4.002 -7.090 -9.073 1.00 76.38 129 GLY A CA 1
ATOM 1002 C C . GLY A 1 129 ? 4.673 -8.458 -8.927 1.00 76.38 129 GLY A C 1
ATOM 1003 O O . GLY A 1 129 ? 4.538 -9.300 -9.817 1.00 76.38 129 GLY A O 1
ATOM 1004 N N . MET A 1 130 ? 5.442 -8.671 -7.852 1.00 82.00 130 MET A N 1
ATOM 1005 C CA . MET A 1 130 ? 6.120 -9.946 -7.575 1.00 82.00 130 MET A CA 1
ATOM 1006 C C . MET A 1 130 ? 5.122 -11.090 -7.321 1.00 82.00 130 MET A C 1
ATOM 1008 O O . MET A 1 130 ? 5.390 -12.243 -7.637 1.00 82.00 130 MET A O 1
ATOM 1012 N N . GLU A 1 131 ? 3.918 -10.788 -6.842 1.00 77.00 131 GLU A N 1
ATOM 1013 C CA . GLU A 1 131 ? 2.813 -11.742 -6.723 1.00 77.00 131 GLU A CA 1
ATOM 1014 C C . GLU A 1 131 ? 2.368 -12.308 -8.079 1.00 77.00 131 GLU A C 1
ATOM 1016 O O . GLU A 1 131 ? 1.869 -13.430 -8.145 1.00 77.00 131 GLU A O 1
ATOM 1021 N N . ILE A 1 132 ? 2.578 -11.573 -9.178 1.00 84.50 132 ILE A N 1
ATOM 1022 C CA . ILE A 1 132 ? 2.361 -12.109 -10.526 1.00 84.50 132 ILE A CA 1
ATOM 1023 C C . ILE A 1 132 ? 3.430 -13.159 -10.839 1.00 84.50 132 ILE A C 1
ATOM 1025 O O . ILE A 1 132 ? 3.091 -14.186 -11.413 1.00 84.50 132 ILE A O 1
ATOM 1029 N N . VAL A 1 133 ? 4.686 -12.953 -10.426 1.00 90.06 133 VAL A N 1
ATOM 1030 C CA . VAL A 1 133 ? 5.754 -13.959 -10.574 1.00 90.06 133 VAL A CA 1
ATOM 1031 C C . VAL A 1 133 ? 5.366 -15.247 -9.844 1.00 90.06 133 VAL A C 1
ATOM 1033 O O . VAL A 1 133 ? 5.416 -16.313 -10.449 1.00 90.06 133 VAL A O 1
ATOM 1036 N N . THR A 1 134 ? 4.860 -15.141 -8.609 1.00 86.31 134 THR A N 1
ATOM 1037 C CA . THR A 1 134 ? 4.327 -16.289 -7.852 1.00 86.31 134 THR A CA 1
ATOM 1038 C C . THR A 1 134 ? 3.166 -16.977 -8.579 1.00 86.31 134 THR A C 1
ATOM 1040 O O . THR A 1 134 ? 3.158 -18.194 -8.714 1.00 86.31 134 THR A O 1
ATOM 1043 N N . LYS A 1 135 ? 2.209 -16.222 -9.134 1.00 88.06 135 LYS A N 1
ATOM 1044 C CA . LYS A 1 135 ? 1.091 -16.810 -9.898 1.00 88.06 135 LYS A CA 1
ATOM 1045 C C . LYS A 1 135 ? 1.548 -17.534 -11.170 1.00 88.06 135 LYS A C 1
ATOM 1047 O O . LYS A 1 135 ? 0.930 -18.522 -11.556 1.00 88.06 135 LYS A O 1
ATOM 1052 N N . ILE A 1 136 ? 2.590 -17.038 -11.841 1.00 91.69 136 ILE A N 1
ATOM 1053 C CA . ILE A 1 136 ? 3.185 -17.707 -13.008 1.00 91.69 136 ILE A CA 1
ATOM 1054 C C . ILE A 1 136 ? 3.889 -18.995 -12.563 1.00 91.69 136 ILE A C 1
ATOM 1056 O O . ILE A 1 136 ? 3.726 -20.027 -13.205 1.00 91.69 136 ILE A O 1
ATOM 1060 N N . GLU A 1 137 ? 4.636 -18.952 -11.462 1.00 92.88 137 GLU A N 1
ATOM 1061 C CA . GLU A 1 137 ? 5.296 -20.115 -10.862 1.00 92.88 137 GLU A CA 1
ATOM 1062 C C . GLU A 1 137 ? 4.297 -21.223 -10.491 1.00 92.88 137 GLU A C 1
ATOM 1064 O O . GLU A 1 137 ? 4.506 -22.382 -10.852 1.00 92.88 137 GLU A O 1
ATOM 1069 N N . ASP A 1 138 ? 3.178 -20.867 -9.852 1.00 90.44 138 ASP A N 1
ATOM 1070 C CA . ASP A 1 138 ? 2.155 -21.799 -9.355 1.00 90.44 138 ASP A CA 1
ATOM 1071 C C . ASP A 1 138 ? 1.492 -22.648 -10.445 1.00 90.44 138 ASP A C 1
ATOM 1073 O O . ASP A 1 138 ? 0.981 -23.736 -10.167 1.00 90.44 138 ASP A O 1
ATOM 1077 N N . VAL A 1 139 ? 1.502 -22.180 -11.696 1.00 88.81 139 VAL A N 1
ATOM 1078 C CA . VAL A 1 139 ? 0.966 -22.943 -12.831 1.00 88.81 139 VAL A CA 1
ATOM 1079 C C . VAL A 1 139 ? 2.030 -23.789 -13.539 1.00 88.81 139 VAL A C 1
ATOM 1081 O O . VAL A 1 139 ? 1.740 -24.419 -14.557 1.00 88.81 139 VAL A O 1
ATOM 1084 N N . GLY A 1 140 ? 3.262 -23.826 -13.027 1.00 89.00 140 GLY A N 1
ATOM 1085 C CA . GLY A 1 140 ? 4.355 -24.627 -13.565 1.00 89.00 140 GLY A CA 1
ATOM 1086 C C . GLY A 1 140 ? 4.186 -26.130 -13.358 1.00 89.00 140 GLY A C 1
ATOM 1087 O O . GLY A 1 140 ? 3.607 -26.594 -12.380 1.00 89.00 140 GLY A O 1
ATOM 1088 N N . SER A 1 141 ? 4.725 -26.927 -14.284 1.00 84.69 141 SER A N 1
ATOM 1089 C CA . SER A 1 141 ? 4.839 -28.376 -14.098 1.00 84.69 141 SER A CA 1
ATOM 1090 C C . SER A 1 141 ? 5.964 -28.971 -14.952 1.00 84.69 141 SER A C 1
ATOM 1092 O O . SER A 1 141 ? 6.326 -28.394 -15.981 1.00 84.69 141 SER A O 1
ATOM 1094 N N . PRO A 1 142 ? 6.458 -30.182 -14.623 1.00 79.19 142 PRO A N 1
ATOM 1095 C CA . PRO A 1 142 ? 7.473 -30.865 -15.430 1.00 79.19 142 PRO A CA 1
ATOM 1096 C C . PRO A 1 142 ? 7.070 -31.129 -16.890 1.00 79.19 142 PRO A C 1
ATOM 1098 O O . PRO A 1 142 ? 7.929 -31.406 -17.721 1.00 79.19 142 PRO A O 1
ATOM 1101 N N . LYS A 1 143 ? 5.769 -31.087 -17.217 1.00 80.56 143 LYS A N 1
ATOM 1102 C CA . LYS A 1 143 ? 5.246 -31.309 -18.578 1.00 80.56 143 LYS A CA 1
ATOM 1103 C C . LYS A 1 143 ? 4.909 -30.008 -19.318 1.00 80.56 143 LYS A C 1
ATOM 1105 O O . LYS A 1 143 ? 4.311 -30.068 -20.389 1.00 80.56 143 LYS A O 1
ATOM 1110 N N . GLY A 1 144 ? 5.281 -28.858 -18.760 1.00 75.50 144 GLY A N 1
ATOM 1111 C CA . GLY A 1 144 ? 4.812 -27.545 -19.199 1.00 75.50 144 GLY A CA 1
ATOM 1112 C C . GLY A 1 144 ? 3.684 -27.022 -18.308 1.00 75.50 144 GLY A C 1
ATOM 1113 O O . GLY A 1 144 ? 3.235 -27.725 -17.398 1.00 75.50 144 GLY A O 1
ATOM 1114 N N . PRO A 1 145 ? 3.240 -25.780 -18.517 1.00 86.12 145 PRO A N 1
ATOM 1115 C CA . PRO A 1 145 ? 2.314 -25.142 -17.598 1.00 86.12 145 PRO A CA 1
ATOM 1116 C C . PRO A 1 145 ? 0.929 -25.807 -17.618 1.00 86.12 145 PRO A C 1
ATOM 1118 O O . PRO A 1 145 ? 0.418 -26.174 -18.677 1.00 86.12 145 PRO A O 1
ATOM 1121 N N . ILE A 1 146 ? 0.307 -25.959 -16.446 1.00 89.31 146 ILE A N 1
ATOM 1122 C CA . ILE A 1 146 ? -1.040 -26.547 -16.305 1.00 89.31 146 ILE A CA 1
ATOM 1123 C C . ILE A 1 146 ? -2.147 -25.600 -16.790 1.00 89.31 146 ILE A C 1
ATOM 1125 O O . ILE A 1 146 ? -3.275 -26.029 -17.027 1.00 89.31 146 ILE A O 1
ATOM 1129 N N . GLN A 1 147 ? -1.816 -24.319 -16.947 1.00 86.94 147 GLN A N 1
ATOM 1130 C CA . GLN A 1 147 ? -2.663 -23.277 -17.504 1.00 86.94 147 GLN A CA 1
ATOM 1131 C C . GLN A 1 147 ? -1.818 -22.372 -18.405 1.00 86.94 147 GLN A C 1
ATOM 1133 O O . GLN A 1 147 ? -0.687 -22.038 -18.066 1.00 86.94 147 GLN A O 1
ATOM 1138 N N . GLU A 1 148 ? -2.362 -21.953 -19.548 1.00 87.81 148 GLU A N 1
ATOM 1139 C CA . GLU A 1 148 ? -1.673 -21.009 -20.431 1.00 87.81 148 GLU A CA 1
ATOM 1140 C C . GLU A 1 148 ? -1.460 -19.661 -19.723 1.00 87.81 148 GLU A C 1
ATOM 1142 O O . GLU A 1 148 ? -2.418 -19.024 -19.283 1.00 87.81 148 GLU A O 1
ATOM 1147 N N . VAL A 1 149 ? -0.206 -19.207 -19.668 1.00 90.38 149 VAL A N 1
ATOM 1148 C CA . VAL A 1 149 ? 0.158 -17.863 -19.203 1.00 90.38 149 VAL A CA 1
ATOM 1149 C C . VAL A 1 149 ? 0.499 -17.012 -20.416 1.00 90.38 149 VAL A C 1
ATOM 1151 O O . VAL A 1 149 ? 1.526 -17.227 -21.063 1.00 90.38 149 VAL A O 1
ATOM 1154 N N . LYS A 1 150 ? -0.359 -16.038 -20.722 1.00 90.94 150 LYS A N 1
ATOM 1155 C CA . LYS A 1 150 ? -0.225 -15.149 -21.880 1.00 90.94 150 LYS A CA 1
ATOM 1156 C C . LYS A 1 150 ? 0.135 -13.725 -21.464 1.00 90.94 150 LYS A C 1
ATOM 1158 O O . LYS A 1 150 ? -0.398 -13.194 -20.493 1.00 90.94 150 LYS A O 1
ATOM 1163 N N . ILE A 1 151 ? 0.999 -13.088 -22.249 1.00 91.62 151 ILE A N 1
ATOM 1164 C CA . ILE A 1 151 ? 1.264 -11.651 -22.180 1.00 91.62 151 ILE A CA 1
ATOM 1165 C C . ILE A 1 151 ? 0.105 -10.922 -22.871 1.00 91.62 151 ILE A C 1
ATOM 1167 O O . ILE A 1 151 ? 0.117 -10.726 -24.085 1.00 91.62 151 ILE A O 1
ATOM 1171 N N . GLU A 1 152 ? -0.922 -10.545 -22.109 1.00 86.19 152 GLU A N 1
ATOM 1172 C CA . GLU A 1 152 ? -2.101 -9.836 -22.637 1.00 86.19 152 GLU A CA 1
ATOM 1173 C C . GLU A 1 152 ? -1.760 -8.420 -23.125 1.00 86.19 152 GLU A C 1
ATOM 1175 O O . GLU A 1 152 ? -2.263 -7.964 -24.158 1.00 86.19 152 GLU A O 1
ATOM 1180 N N . ASN A 1 153 ? -0.871 -7.727 -22.408 1.00 85.88 153 ASN A N 1
ATOM 1181 C CA . ASN A 1 153 ? -0.385 -6.410 -22.795 1.00 85.88 153 ASN A CA 1
ATOM 1182 C C . ASN A 1 153 ? 1.030 -6.136 -22.267 1.00 85.88 153 ASN A C 1
ATOM 1184 O O . ASN A 1 153 ? 1.430 -6.648 -21.217 1.00 85.88 153 ASN A O 1
ATOM 1188 N N . CYS A 1 154 ? 1.772 -5.296 -22.984 1.00 90.06 154 CYS A N 1
ATOM 1189 C CA . CYS A 1 154 ? 3.097 -4.837 -22.585 1.00 90.06 154 CYS A CA 1
ATOM 1190 C C . CYS A 1 154 ? 3.406 -3.461 -23.193 1.00 90.06 154 CYS A C 1
ATOM 1192 O O . CYS A 1 154 ? 2.829 -3.110 -24.220 1.00 90.06 154 CYS A O 1
ATOM 1194 N N . GLY A 1 155 ? 4.282 -2.683 -22.554 1.00 89.00 155 GLY A N 1
ATOM 1195 C CA . GLY A 1 155 ? 4.665 -1.349 -23.021 1.00 89.00 155 GLY A CA 1
ATOM 1196 C C . GLY A 1 155 ? 5.689 -0.654 -22.121 1.00 89.00 155 GLY A C 1
ATOM 1197 O O . GLY A 1 155 ? 6.200 -1.238 -21.165 1.00 89.00 155 GLY A O 1
ATOM 1198 N N . GLU A 1 156 ? 5.981 0.606 -22.433 1.00 86.62 156 GLU A N 1
ATOM 1199 C CA . GLU A 1 156 ? 6.817 1.489 -21.614 1.00 86.62 156 GLU A CA 1
ATOM 1200 C C . GLU A 1 156 ? 5.928 2.439 -20.799 1.00 86.62 156 GLU A C 1
ATOM 1202 O O . GLU A 1 156 ? 4.902 2.908 -21.295 1.00 86.62 156 GLU A O 1
ATOM 1207 N N . LEU A 1 157 ? 6.302 2.693 -19.543 1.00 77.19 157 LEU A N 1
ATOM 1208 C CA . LEU A 1 157 ? 5.614 3.660 -18.686 1.00 77.19 157 LEU A CA 1
ATOM 1209 C C . LEU A 1 157 ? 5.803 5.092 -19.205 1.00 77.19 157 LEU A C 1
ATOM 1211 O O . LEU A 1 157 ? 6.890 5.444 -19.663 1.00 77.19 157 LEU A O 1
ATOM 1215 N N . SER A 1 158 ? 4.780 5.942 -19.073 1.00 75.38 158 SER A N 1
ATOM 1216 C CA . SER A 1 158 ? 4.957 7.390 -19.262 1.00 75.38 158 SER A CA 1
ATOM 1217 C C . SER A 1 158 ? 5.798 7.992 -18.133 1.00 75.38 158 SER A C 1
ATOM 1219 O O . SER A 1 158 ? 5.875 7.415 -17.052 1.00 75.38 158 SER A O 1
ATOM 1221 N N . GLU A 1 159 ? 6.391 9.169 -18.339 1.00 68.44 159 GLU A N 1
ATOM 1222 C CA . GLU A 1 159 ? 7.183 9.855 -17.300 1.00 68.44 159 GLU A CA 1
ATOM 1223 C C . GLU A 1 159 ? 6.391 10.077 -15.996 1.00 68.44 159 GLU A C 1
ATOM 1225 O O . GLU A 1 159 ? 6.901 9.807 -14.911 1.00 68.44 159 GLU A O 1
ATOM 1230 N N . ASP A 1 160 ? 5.105 10.426 -16.093 1.00 64.75 160 ASP A N 1
ATOM 1231 C CA . ASP A 1 160 ? 4.220 10.549 -14.924 1.00 64.75 160 ASP A CA 1
ATOM 1232 C C . ASP A 1 160 ? 3.993 9.207 -14.213 1.00 64.75 160 ASP A C 1
ATOM 1234 O O . ASP A 1 160 ? 3.803 9.143 -13.002 1.00 64.75 160 ASP A O 1
ATOM 1238 N N . GLN A 1 161 ? 3.983 8.096 -14.949 1.00 66.06 161 GLN A N 1
ATOM 1239 C CA . GLN A 1 161 ? 3.875 6.773 -14.338 1.00 66.06 161 GLN A CA 1
ATOM 1240 C C . GLN A 1 161 ? 5.216 6.305 -13.768 1.00 66.06 161 GLN A C 1
ATOM 1242 O O . GLN A 1 161 ? 5.232 5.585 -12.774 1.00 66.06 161 GLN A O 1
ATOM 1247 N N . LYS A 1 162 ? 6.334 6.721 -14.371 1.00 64.12 162 LYS A N 1
ATOM 1248 C CA . LYS A 1 162 ? 7.691 6.440 -13.902 1.00 64.12 162 LYS A CA 1
ATOM 1249 C C . LYS A 1 162 ? 7.962 7.111 -12.555 1.00 64.12 162 LYS A C 1
ATOM 1251 O O . LYS A 1 162 ? 8.448 6.423 -11.666 1.00 64.12 162 LYS A O 1
ATOM 1256 N N . SER A 1 163 ? 7.576 8.373 -12.365 1.00 55.09 163 SER A N 1
ATOM 1257 C CA . SER A 1 163 ? 7.708 9.089 -11.080 1.00 55.09 163 SER A CA 1
ATOM 1258 C C . SER A 1 163 ? 6.828 8.526 -9.956 1.00 55.09 163 SER A C 1
ATOM 1260 O O . SER A 1 163 ? 7.121 8.716 -8.784 1.00 55.09 163 SER A O 1
ATOM 1262 N N . ASN A 1 164 ? 5.768 7.791 -10.300 1.00 55.50 164 ASN A N 1
ATOM 1263 C CA . ASN A 1 164 ? 4.922 7.069 -9.343 1.00 55.50 164 ASN A CA 1
ATOM 1264 C C . ASN A 1 164 ? 5.406 5.630 -9.059 1.00 55.50 164 ASN A C 1
ATOM 1266 O O . ASN A 1 164 ? 4.827 4.922 -8.233 1.00 55.50 164 ASN A O 1
ATOM 1270 N N . VAL A 1 165 ? 6.415 5.158 -9.797 1.00 53.91 165 VAL A N 1
ATOM 1271 C CA . VAL A 1 165 ? 6.999 3.808 -9.699 1.00 53.91 165 VAL A CA 1
ATOM 1272 C C . VAL A 1 165 ? 8.412 3.854 -9.119 1.00 53.91 165 VAL A C 1
ATOM 1274 O O . VAL A 1 165 ? 8.798 2.926 -8.413 1.00 53.91 165 VAL A O 1
ATOM 1277 N N . MET A 1 166 ? 9.160 4.918 -9.400 1.00 44.44 166 MET A N 1
ATOM 1278 C CA . MET A 1 166 ? 10.474 5.199 -8.841 1.00 44.44 166 MET A CA 1
ATOM 1279 C C . MET A 1 166 ? 10.412 6.398 -7.897 1.00 44.44 166 MET A C 1
ATOM 1281 O O . MET A 1 166 ? 9.802 7.405 -8.236 1.00 44.44 166 MET A O 1
ATOM 1285 N N . VAL A 1 167 ? 11.149 6.263 -6.788 1.00 42.34 167 VAL A N 1
ATOM 1286 C CA . VAL A 1 167 ? 11.484 7.228 -5.725 1.00 42.34 167 VAL A CA 1
ATOM 1287 C C . VAL A 1 167 ? 10.713 6.993 -4.412 1.00 42.34 167 VAL A C 1
ATOM 1289 O O . VAL A 1 167 ? 9.556 7.370 -4.247 1.00 42.34 167 VAL A O 1
ATOM 1292 N N . PRO A 1 168 ? 11.400 6.389 -3.431 1.00 39.53 168 PRO A N 1
ATOM 1293 C CA . PRO A 1 168 ? 11.951 7.119 -2.301 1.00 39.53 168 PRO A CA 1
ATOM 1294 C C . PRO A 1 168 ? 13.390 7.526 -2.635 1.00 39.53 168 PRO A C 1
ATOM 1296 O O . PRO A 1 168 ? 14.193 6.665 -2.987 1.00 39.53 168 PRO A O 1
ATOM 1299 N N . ASP A 1 169 ? 13.712 8.817 -2.551 1.00 39.84 169 ASP A N 1
ATOM 1300 C CA . ASP A 1 169 ? 15.047 9.346 -2.861 1.00 39.84 169 ASP A CA 1
ATOM 1301 C C . ASP A 1 169 ? 16.118 8.691 -1.971 1.00 39.84 169 ASP A C 1
ATOM 1303 O O . ASP A 1 169 ? 15.824 8.222 -0.869 1.00 39.84 169 ASP A O 1
ATOM 1307 N N . GLU A 1 170 ? 17.393 8.728 -2.369 1.00 37.44 170 GLU A N 1
ATOM 1308 C CA . GLU A 1 170 ? 18.510 8.402 -1.459 1.00 37.44 170 GLU A CA 1
ATOM 1309 C C . GLU A 1 170 ? 18.470 9.250 -0.164 1.00 37.44 170 GLU A C 1
ATOM 1311 O O . GLU A 1 170 ? 18.970 8.831 0.880 1.00 37.44 170 GLU A O 1
ATOM 1316 N N . GLU A 1 171 ? 17.782 10.397 -0.183 1.00 39.59 171 GLU A N 1
ATOM 1317 C CA . GLU A 1 171 ? 17.475 11.214 0.996 1.00 39.59 171 GLU A CA 1
ATOM 1318 C C . GLU A 1 171 ? 16.425 10.562 1.932 1.00 39.59 171 GLU A C 1
ATOM 1320 O O . GLU A 1 171 ? 16.477 10.744 3.151 1.00 39.59 171 GLU A O 1
ATOM 1325 N N . MET A 1 172 ? 15.517 9.727 1.401 1.00 39.56 172 MET A N 1
ATOM 1326 C CA . MET A 1 172 ? 14.575 8.894 2.168 1.00 39.56 172 MET A CA 1
ATOM 1327 C C . MET A 1 172 ? 15.219 7.645 2.776 1.00 39.56 172 MET A C 1
ATOM 1329 O O . MET A 1 172 ? 14.719 7.168 3.789 1.00 39.56 172 MET A O 1
ATOM 1333 N N . ILE A 1 173 ? 16.346 7.143 2.259 1.00 42.72 173 ILE A N 1
ATOM 1334 C CA . ILE A 1 173 ? 17.077 6.030 2.905 1.00 42.72 173 ILE A CA 1
ATOM 1335 C C . ILE A 1 173 ? 17.583 6.447 4.299 1.00 42.72 173 ILE A C 1
ATOM 1337 O O . ILE A 1 173 ? 17.699 5.617 5.200 1.00 42.72 173 ILE A O 1
ATOM 1341 N N . ASN A 1 174 ? 17.796 7.751 4.512 1.00 39.16 174 ASN A N 1
ATOM 1342 C CA . ASN A 1 174 ? 18.166 8.317 5.809 1.00 39.16 174 ASN A CA 1
ATOM 1343 C C . ASN A 1 174 ? 16.977 8.886 6.611 1.00 39.16 174 ASN A C 1
ATOM 1345 O O . ASN A 1 174 ? 17.160 9.310 7.755 1.00 39.16 174 ASN A O 1
ATOM 1349 N N . LYS A 1 175 ? 15.756 8.886 6.055 1.00 42.22 175 LYS A N 1
ATOM 1350 C CA . LYS A 1 175 ? 14.540 9.349 6.736 1.00 42.22 175 LYS A CA 1
ATOM 1351 C C . LYS A 1 175 ? 13.720 8.131 7.151 1.00 42.22 175 LYS A C 1
ATOM 1353 O O . LYS A 1 175 ? 13.245 7.366 6.322 1.00 42.22 175 LYS A O 1
ATOM 1358 N N . LYS A 1 176 ? 13.556 7.938 8.462 1.00 56.38 176 LYS A N 1
ATOM 1359 C CA . LYS A 1 176 ? 12.719 6.868 9.021 1.00 56.38 176 LYS A CA 1
ATOM 1360 C C . LYS A 1 176 ? 11.347 6.894 8.332 1.00 56.38 176 LYS A C 1
ATOM 1362 O O . LYS A 1 176 ? 10.650 7.901 8.420 1.00 56.38 176 LYS A O 1
ATOM 1367 N N . LEU A 1 177 ? 10.999 5.816 7.626 1.00 73.88 177 LEU A N 1
ATOM 1368 C CA . LEU A 1 177 ? 9.722 5.705 6.923 1.00 73.88 177 LEU A CA 1
ATOM 1369 C C . LEU A 1 177 ? 8.561 5.890 7.902 1.00 73.88 177 LEU A C 1
ATOM 1371 O O . LEU A 1 177 ? 8.598 5.395 9.035 1.00 73.88 177 LEU A O 1
ATOM 1375 N N . ASN A 1 178 ? 7.522 6.576 7.434 1.00 88.44 178 ASN A N 1
ATOM 1376 C CA . ASN A 1 178 ? 6.294 6.769 8.186 1.00 88.44 178 ASN A CA 1
ATOM 1377 C C . ASN A 1 178 ? 5.658 5.410 8.555 1.00 88.44 178 ASN A C 1
ATOM 1379 O O . ASN A 1 178 ? 5.573 4.517 7.704 1.00 88.44 178 ASN A O 1
ATOM 1383 N N . PRO A 1 179 ? 5.214 5.211 9.811 1.00 93.62 179 PRO A N 1
ATOM 1384 C CA . PRO A 1 179 ? 4.541 3.988 10.228 1.00 93.62 179 PRO A CA 1
ATOM 1385 C C . PRO A 1 179 ? 3.249 3.759 9.448 1.00 93.62 179 PRO A C 1
ATOM 1387 O O . PRO A 1 179 ? 2.482 4.693 9.208 1.00 93.62 179 PRO A O 1
ATOM 1390 N N . TRP A 1 180 ? 2.985 2.503 9.090 1.00 95.62 180 TRP A N 1
ATOM 1391 C CA . TRP A 1 180 ? 1.740 2.099 8.440 1.00 95.62 180 TRP A CA 1
ATOM 1392 C C . TRP A 1 180 ? 0.944 1.221 9.385 1.00 95.62 180 TRP A C 1
ATOM 1394 O O . TRP A 1 180 ? 1.444 0.209 9.876 1.00 95.62 180 TRP A O 1
ATOM 1404 N N . VAL A 1 181 ? -0.306 1.593 9.617 1.00 98.31 181 VAL A N 1
ATOM 1405 C CA . VAL A 1 181 ? -1.229 0.846 10.470 1.00 98.31 181 VAL A CA 1
ATOM 1406 C C . VAL A 1 181 ? -2.406 0.339 9.661 1.00 98.31 181 VAL A C 1
ATOM 1408 O O . VAL A 1 181 ? -2.687 0.826 8.567 1.00 98.31 181 VAL A O 1
ATOM 1411 N N . TYR A 1 182 ? -3.102 -0.656 10.192 1.00 98.31 182 TYR A N 1
ATOM 1412 C CA . TYR A 1 182 ? -4.305 -1.192 9.580 1.00 98.31 182 TYR A CA 1
ATOM 1413 C C . TYR A 1 182 ? -5.475 -1.220 10.553 1.00 98.31 182 TYR A C 1
ATOM 1415 O O . TYR A 1 182 ? -5.288 -1.408 11.757 1.00 98.31 182 TYR A O 1
ATOM 1423 N N . LEU A 1 183 ? -6.679 -1.097 9.996 1.00 98.62 183 LEU A N 1
ATOM 1424 C CA . LEU A 1 183 ? -7.954 -1.310 10.674 1.00 98.62 183 LEU A CA 1
ATOM 1425 C C . LEU A 1 183 ? -8.765 -2.338 9.871 1.00 98.62 183 LEU A C 1
ATOM 1427 O O . LEU A 1 183 ? -9.093 -2.100 8.708 1.00 98.62 183 LEU A O 1
ATOM 1431 N N . ASP A 1 184 ? -9.087 -3.475 10.480 1.00 98.12 184 ASP A N 1
ATOM 1432 C CA . ASP A 1 184 ? -10.024 -4.462 9.937 1.00 98.12 184 ASP A CA 1
ATOM 1433 C C . ASP A 1 184 ? -11.444 -4.063 10.339 1.00 98.12 184 ASP A C 1
ATOM 1435 O O . ASP A 1 184 ? -11.759 -3.999 11.529 1.00 98.12 184 ASP A O 1
ATOM 1439 N N . ILE A 1 185 ? -12.293 -3.777 9.354 1.00 98.56 185 ILE A N 1
ATOM 1440 C CA . ILE A 1 185 ? -13.616 -3.186 9.564 1.00 98.56 185 ILE A CA 1
ATOM 1441 C C . ILE A 1 185 ? -14.713 -4.222 9.334 1.00 98.56 185 ILE A C 1
ATOM 1443 O O . ILE A 1 185 ? -14.693 -4.965 8.348 1.00 98.56 185 ILE A O 1
ATOM 1447 N N . SER A 1 186 ? -15.710 -4.222 10.215 1.00 98.31 186 SER A N 1
ATOM 1448 C CA . SER A 1 186 ? -17.015 -4.849 10.007 1.00 98.31 186 SER A CA 1
ATOM 1449 C C . SER A 1 186 ? -18.116 -3.793 9.944 1.00 98.31 186 SER A C 1
ATOM 1451 O O . SER A 1 186 ? -18.006 -2.720 10.542 1.00 98.31 186 SER A O 1
ATOM 1453 N N . ILE A 1 187 ? -19.167 -4.091 9.180 1.00 98.06 187 ILE A N 1
ATOM 1454 C CA . ILE A 1 187 ? -20.386 -3.285 9.107 1.00 98.06 187 ILE A CA 1
ATOM 1455 C C . ILE A 1 187 ? -21.573 -4.226 9.310 1.00 98.06 187 ILE A C 1
ATOM 1457 O O . ILE A 1 187 ? -21.727 -5.211 8.584 1.00 98.06 187 ILE A O 1
ATOM 1461 N N . GLY A 1 188 ? -22.402 -3.938 10.312 1.00 96.00 188 GLY A N 1
ATOM 1462 C CA . GLY A 1 188 ? -23.501 -4.816 10.702 1.00 96.00 188 GLY A CA 1
ATOM 1463 C C . GLY A 1 188 ? -22.985 -6.180 11.168 1.00 96.00 188 GLY A C 1
ATOM 1464 O O . GLY A 1 188 ? -22.227 -6.266 12.128 1.00 96.00 188 GLY A O 1
ATOM 1465 N N . GLU A 1 189 ? -23.402 -7.254 10.498 1.00 90.81 189 GLU A N 1
ATOM 1466 C CA . GLU A 1 189 ? -23.089 -8.628 10.919 1.00 90.81 189 GLU A CA 1
ATOM 1467 C C . GLU A 1 189 ? -21.796 -9.202 10.308 1.00 90.81 189 GLU A C 1
ATOM 1469 O O . GLU A 1 189 ? -21.435 -10.336 10.624 1.00 90.81 189 GLU A O 1
ATOM 1474 N N . GLY A 1 190 ? -21.087 -8.469 9.434 1.00 93.06 190 GLY A N 1
ATOM 1475 C CA . GLY A 1 190 ? -19.986 -9.051 8.656 1.00 93.06 190 GLY A CA 1
ATOM 1476 C C . GLY A 1 190 ? -18.774 -8.145 8.401 1.00 93.06 190 GLY A C 1
ATOM 1477 O O . GLY A 1 190 ? -18.899 -6.919 8.372 1.00 93.06 190 GLY A O 1
ATOM 1478 N N . PRO A 1 191 ? -17.582 -8.740 8.186 1.00 97.31 191 PRO A N 1
ATOM 1479 C CA . PRO A 1 191 ? -16.375 -8.012 7.802 1.00 97.31 191 PRO A CA 1
ATOM 1480 C C . PRO A 1 191 ? -16.506 -7.430 6.388 1.00 97.31 191 PRO A C 1
ATOM 1482 O O . PRO A 1 191 ? -16.988 -8.099 5.474 1.00 97.31 191 PRO A O 1
ATOM 1485 N N . VAL A 1 192 ? -16.033 -6.198 6.192 1.00 96.19 192 VAL A N 1
ATOM 1486 C CA . VAL A 1 192 ? -16.061 -5.505 4.890 1.00 96.19 192 VAL A CA 1
ATOM 1487 C C . VAL A 1 192 ? -14.683 -5.297 4.267 1.00 96.19 192 VAL A C 1
ATOM 1489 O O . VAL A 1 192 ? -14.616 -5.010 3.069 1.00 96.19 192 VAL A O 1
ATOM 1492 N N . GLY A 1 193 ? -13.612 -5.463 5.050 1.00 94.62 193 GLY A N 1
ATOM 1493 C CA . GLY A 1 193 ? -12.229 -5.459 4.575 1.00 94.62 193 GLY A CA 1
ATOM 1494 C C . GLY A 1 193 ? -11.248 -4.781 5.533 1.00 94.62 193 GLY A C 1
ATOM 1495 O O . GLY A 1 193 ? -11.596 -4.433 6.661 1.00 94.62 193 GLY A O 1
ATOM 1496 N N . ARG A 1 194 ? -10.017 -4.581 5.050 1.00 96.81 194 ARG A N 1
ATOM 1497 C CA . ARG A 1 194 ? -8.923 -3.904 5.755 1.00 96.81 194 ARG A CA 1
ATOM 1498 C C . ARG A 1 194 ? -8.621 -2.544 5.136 1.00 96.81 194 ARG A C 1
ATOM 1500 O O . ARG A 1 194 ? -8.300 -2.469 3.954 1.00 96.81 194 ARG A O 1
ATOM 1507 N N . MET A 1 195 ? -8.628 -1.500 5.955 1.00 96.75 195 MET A N 1
ATOM 1508 C CA . MET A 1 195 ? -8.035 -0.208 5.615 1.00 96.75 195 MET A CA 1
ATOM 1509 C C . MET A 1 195 ? -6.573 -0.179 6.053 1.00 96.75 195 MET A C 1
ATOM 1511 O O . MET A 1 195 ? -6.262 -0.621 7.158 1.00 96.75 195 MET A O 1
ATOM 1515 N N . VAL A 1 196 ? -5.692 0.365 5.214 1.00 95.62 196 VAL A N 1
ATOM 1516 C CA . VAL A 1 196 ? -4.293 0.655 5.558 1.00 95.62 196 VAL A CA 1
ATOM 1517 C C . VAL A 1 196 ? -4.081 2.159 5.529 1.00 95.62 196 VAL A C 1
ATOM 1519 O O . VAL A 1 196 ? -4.495 2.827 4.581 1.00 95.62 196 VAL A O 1
ATOM 1522 N N . ILE A 1 197 ? -3.447 2.678 6.574 1.00 97.88 197 ILE A N 1
ATOM 1523 C CA . ILE A 1 197 ? -3.266 4.100 6.839 1.00 97.88 197 ILE A CA 1
ATOM 1524 C C . ILE A 1 197 ? -1.775 4.375 7.023 1.00 97.88 197 ILE A C 1
ATOM 1526 O O . ILE A 1 197 ? -1.131 3.748 7.865 1.00 97.88 197 ILE A O 1
ATOM 1530 N N . GLU A 1 198 ? -1.240 5.330 6.270 1.00 95.19 198 GLU A N 1
ATOM 1531 C CA . GLU A 1 198 ? 0.063 5.931 6.553 1.00 95.19 198 GLU A CA 1
ATOM 1532 C C . GLU A 1 198 ? -0.093 6.993 7.647 1.00 95.19 198 GLU A C 1
ATOM 1534 O O . GLU A 1 198 ? -1.002 7.823 7.573 1.00 95.19 198 GLU A O 1
ATOM 1539 N N . LEU A 1 199 ? 0.793 6.982 8.646 1.00 97.31 199 LEU A N 1
ATOM 1540 C CA . LEU A 1 199 ? 0.845 7.981 9.712 1.00 97.31 199 LEU A CA 1
ATOM 1541 C C . LEU A 1 199 ? 1.994 8.959 9.467 1.00 97.31 199 LEU A C 1
ATOM 1543 O O . LEU A 1 199 ? 3.143 8.540 9.365 1.00 97.31 199 LEU A O 1
ATOM 1547 N N . PHE A 1 200 ? 1.702 10.257 9.442 1.00 94.56 200 PHE A N 1
ATOM 1548 C CA . PHE A 1 200 ? 2.649 11.335 9.139 1.00 94.56 200 PHE A CA 1
ATOM 1549 C C . PHE A 1 200 ? 3.593 11.632 10.313 1.00 94.56 200 PHE A C 1
ATOM 1551 O O . PHE A 1 200 ? 3.621 12.740 10.843 1.00 94.56 200 PHE A O 1
ATOM 1558 N N . SER A 1 201 ? 4.355 10.632 10.755 1.00 93.12 201 SER A N 1
ATOM 1559 C CA . SER A 1 201 ? 5.280 10.738 11.889 1.00 93.12 201 SER A CA 1
ATOM 1560 C C . SER A 1 201 ? 6.426 11.721 11.663 1.00 93.12 201 SER A C 1
ATOM 1562 O O . SER A 1 201 ? 7.041 12.180 12.620 1.00 93.12 201 SER A O 1
ATOM 1564 N N . ASP A 1 202 ? 6.708 12.057 10.409 1.00 86.12 202 ASP A N 1
ATOM 1565 C CA . ASP A 1 202 ? 7.685 13.069 10.040 1.00 86.12 202 ASP A CA 1
ATOM 1566 C C . ASP A 1 202 ? 7.173 14.507 10.211 1.00 86.12 202 ASP A C 1
ATOM 1568 O O . ASP A 1 202 ? 7.985 15.420 10.338 1.00 86.12 202 ASP A O 1
ATOM 1572 N N . VAL A 1 203 ? 5.851 14.703 10.245 1.00 88.06 203 VAL A N 1
ATOM 1573 C CA . VAL A 1 203 ? 5.201 16.013 10.419 1.00 88.06 203 VAL A CA 1
ATOM 1574 C C . VAL A 1 203 ? 4.615 16.152 11.823 1.00 88.06 203 VAL A C 1
ATOM 1576 O O . VAL A 1 203 ? 4.802 17.177 12.469 1.00 88.06 203 VAL A O 1
ATOM 1579 N N . VAL A 1 204 ? 3.920 15.123 12.310 1.00 93.44 204 VAL A N 1
ATOM 1580 C CA . VAL A 1 204 ? 3.244 15.095 13.614 1.00 93.44 204 VAL A CA 1
ATOM 1581 C C . VAL A 1 204 ? 3.645 13.848 14.423 1.00 93.44 204 VAL A C 1
ATOM 1583 O O . VAL A 1 204 ? 2.824 12.951 14.648 1.00 93.44 204 VAL A O 1
ATOM 1586 N N . PRO A 1 205 ? 4.926 13.727 14.834 1.00 94.94 205 PRO A N 1
ATOM 1587 C CA . PRO A 1 205 ? 5.459 12.531 15.487 1.00 94.94 205 PRO A CA 1
ATOM 1588 C C . PRO A 1 205 ? 4.705 12.115 16.748 1.00 94.94 205 PRO A C 1
ATOM 1590 O O . PRO A 1 205 ? 4.518 10.915 16.964 1.00 94.94 205 PRO A O 1
ATOM 1593 N N . LYS A 1 206 ? 4.255 13.062 17.584 1.00 97.06 206 LYS A N 1
ATOM 1594 C CA . LYS A 1 206 ? 3.456 12.720 18.767 1.00 97.06 206 LYS A CA 1
ATOM 1595 C C . LYS A 1 206 ? 2.102 12.173 18.321 1.00 97.06 206 LYS A C 1
ATOM 1597 O O . LYS A 1 206 ? 1.748 11.040 18.635 1.00 97.06 206 LYS A O 1
ATOM 1602 N N . THR A 1 207 ? 1.371 12.921 17.507 1.00 98.00 207 THR A N 1
ATOM 1603 C CA . THR A 1 207 ? 0.019 12.524 17.084 1.00 98.00 207 THR A CA 1
ATOM 1604 C C . THR A 1 207 ? 0.013 11.160 16.377 1.00 98.00 207 THR A C 1
ATOM 1606 O O . THR A 1 207 ? -0.815 10.298 16.687 1.00 98.00 207 THR A O 1
ATOM 1609 N N . ALA A 1 208 ? 0.995 10.923 15.503 1.00 97.81 208 ALA A N 1
ATOM 1610 C CA . ALA A 1 208 ? 1.214 9.643 14.837 1.00 97.81 208 ALA A CA 1
ATOM 1611 C C . ALA A 1 208 ? 1.521 8.508 15.831 1.00 97.81 208 ALA A C 1
ATOM 1613 O O . ALA A 1 208 ? 0.902 7.448 15.754 1.00 97.81 208 ALA A O 1
ATOM 1614 N N . GLU A 1 209 ? 2.427 8.717 16.792 1.00 98.00 209 GLU A N 1
ATOM 1615 C CA . GLU A 1 209 ? 2.765 7.707 17.806 1.00 98.00 209 GLU A CA 1
ATOM 1616 C C . GLU A 1 209 ? 1.570 7.366 18.706 1.00 98.00 209 GLU A C 1
ATOM 1618 O O . GLU A 1 209 ? 1.360 6.195 19.023 1.00 98.00 209 GLU A O 1
ATOM 1623 N N . ASN A 1 210 ? 0.748 8.356 19.069 1.00 98.44 210 ASN A N 1
ATOM 1624 C CA . ASN A 1 210 ? -0.489 8.127 19.813 1.00 98.44 210 ASN A CA 1
ATOM 1625 C C . ASN A 1 210 ? -1.422 7.178 19.053 1.00 98.44 210 ASN A C 1
ATOM 1627 O O . ASN A 1 210 ? -1.850 6.159 19.596 1.00 98.44 210 ASN A O 1
ATOM 1631 N N . PHE A 1 211 ? -1.691 7.464 17.776 1.00 98.69 211 PHE A N 1
ATOM 1632 C CA . PHE A 1 211 ? -2.568 6.622 16.967 1.00 98.69 211 PHE A CA 1
ATOM 1633 C C . PHE A 1 211 ? -1.977 5.227 16.714 1.00 98.69 211 PHE A C 1
ATOM 1635 O O . PHE A 1 211 ? -2.693 4.228 16.818 1.00 98.69 211 PHE A O 1
ATOM 1642 N N . ARG A 1 212 ? -0.670 5.138 16.431 1.00 98.62 212 ARG A N 1
ATOM 1643 C CA . ARG A 1 212 ? 0.045 3.872 16.210 1.00 98.62 212 ARG A CA 1
ATOM 1644 C C . ARG A 1 212 ? -0.044 2.961 17.431 1.00 98.62 212 ARG A C 1
ATOM 1646 O O . ARG A 1 212 ? -0.472 1.816 17.311 1.00 98.62 212 ARG A O 1
ATOM 1653 N N . ALA A 1 213 ? 0.292 3.479 18.608 1.00 98.31 213 ALA A N 1
ATOM 1654 C CA . ALA A 1 213 ? 0.260 2.717 19.850 1.00 98.31 213 ALA A CA 1
ATOM 1655 C C . ALA A 1 213 ? -1.164 2.284 20.244 1.00 98.31 213 ALA A C 1
ATOM 1657 O O . ALA A 1 213 ? -1.347 1.191 20.777 1.00 98.31 213 ALA A O 1
ATOM 1658 N N . LEU A 1 214 ? -2.181 3.099 19.938 1.00 98.69 214 LEU A N 1
ATOM 1659 C CA . LEU A 1 214 ? -3.589 2.721 20.104 1.00 98.69 214 LEU A CA 1
ATOM 1660 C C . LEU A 1 214 ? -4.041 1.666 19.080 1.00 98.69 214 LEU A C 1
ATOM 1662 O O . LEU A 1 214 ? -4.949 0.891 19.374 1.00 98.69 214 LEU A O 1
ATOM 1666 N N . CYS A 1 215 ? -3.409 1.572 17.907 1.00 98.69 215 CYS A N 1
ATOM 1667 C CA . CYS A 1 215 ? -3.631 0.459 16.980 1.00 98.69 215 CYS A CA 1
ATOM 1668 C C . CYS A 1 215 ? -2.987 -0.841 17.477 1.00 98.69 215 CYS A C 1
ATOM 1670 O O . CYS A 1 215 ? -3.583 -1.900 17.309 1.00 98.69 215 CYS A O 1
ATOM 1672 N N . THR A 1 216 ? -1.789 -0.787 18.072 1.00 98.38 216 THR A N 1
ATOM 1673 C CA . THR A 1 216 ? -1.071 -1.989 18.540 1.00 98.38 216 THR A CA 1
ATOM 1674 C C . THR A 1 216 ? -1.525 -2.473 19.917 1.00 98.38 216 THR A C 1
ATOM 1676 O O . THR A 1 216 ? -1.386 -3.654 20.233 1.00 98.38 216 THR A O 1
ATOM 1679 N N . GLY A 1 217 ? -2.047 -1.577 20.757 1.00 98.00 217 GLY A N 1
ATOM 1680 C CA . GLY A 1 217 ? -2.403 -1.885 22.141 1.00 98.00 217 GLY A CA 1
ATOM 1681 C C . GLY A 1 217 ? -1.201 -2.041 23.079 1.00 98.00 217 GLY A C 1
ATOM 1682 O O . GLY A 1 217 ? -1.361 -2.489 24.215 1.00 98.00 217 GLY A O 1
ATOM 1683 N N . GLU A 1 218 ? 0.011 -1.692 22.634 1.00 97.50 218 GLU A N 1
ATOM 1684 C CA . GLU A 1 218 ? 1.262 -1.996 23.347 1.00 97.50 218 GLU A CA 1
ATOM 1685 C C . GLU A 1 218 ? 1.416 -1.264 24.691 1.00 97.50 218 GLU A C 1
ATOM 1687 O O . GLU A 1 218 ? 2.199 -1.684 25.541 1.00 97.50 218 GLU A O 1
ATOM 1692 N N . LYS A 1 219 ? 0.671 -0.170 24.902 1.00 97.12 219 LYS A N 1
ATOM 1693 C CA . LYS A 1 219 ? 0.751 0.662 26.116 1.00 97.12 219 LYS A CA 1
ATOM 1694 C C . LYS A 1 219 ? -0.101 0.132 27.274 1.00 97.12 219 LYS A C 1
ATOM 1696 O O . LYS A 1 219 ? -0.105 0.723 28.349 1.00 97.12 219 LYS A O 1
ATOM 1701 N N . GLY A 1 220 ? -0.792 -0.995 27.091 1.00 96.75 220 GLY A N 1
ATOM 1702 C CA . GLY A 1 220 ? -1.513 -1.675 28.164 1.00 96.75 220 GLY A CA 1
ATOM 1703 C C . GLY A 1 220 ? -2.789 -0.947 28.590 1.00 96.75 220 GLY A C 1
ATOM 1704 O O . GLY A 1 220 ? -3.649 -0.657 27.760 1.00 96.75 220 GLY A O 1
ATOM 1705 N N . ILE A 1 221 ? -2.954 -0.725 29.896 1.00 97.38 221 ILE A N 1
ATOM 1706 C CA . ILE A 1 221 ? -4.154 -0.114 30.484 1.00 97.38 221 ILE A CA 1
ATOM 1707 C C . ILE A 1 221 ? -3.914 1.374 30.728 1.00 97.38 221 ILE A C 1
ATOM 1709 O O . ILE A 1 221 ? -2.921 1.752 31.348 1.00 97.38 221 ILE A O 1
ATOM 1713 N N . GLY A 1 222 ? -4.849 2.201 30.271 1.00 96.75 222 GLY A N 1
ATOM 1714 C CA . GLY A 1 222 ? -4.806 3.643 30.429 1.00 96.75 222 GLY A CA 1
ATOM 1715 C C . GLY A 1 222 ? -5.045 4.062 31.885 1.00 96.75 222 GLY A C 1
ATOM 1716 O O . GLY A 1 222 ? -5.962 3.540 32.534 1.00 96.75 222 GLY A O 1
ATOM 1717 N N . PRO A 1 223 ? -4.217 4.962 32.441 1.00 95.06 223 PRO A N 1
ATOM 1718 C CA . PRO A 1 223 ? -4.281 5.326 33.852 1.00 95.06 223 PRO A CA 1
ATOM 1719 C C . PRO A 1 223 ? -5.517 6.159 34.208 1.00 95.06 223 PRO A C 1
ATOM 1721 O O . PRO A 1 223 ? -5.903 6.174 35.377 1.00 95.06 223 PRO A O 1
ATOM 1724 N N . VAL A 1 224 ? -6.143 6.848 33.246 1.00 94.75 224 VAL A N 1
ATOM 1725 C CA . VAL A 1 224 ? -7.291 7.719 33.525 1.00 94.75 224 VAL A CA 1
ATOM 1726 C C . VAL A 1 224 ? -8.619 6.979 33.403 1.00 94.75 224 VAL A C 1
ATOM 1728 O O . VAL A 1 224 ? -9.501 7.144 34.245 1.00 94.75 224 VAL A O 1
ATOM 1731 N N . THR A 1 225 ? -8.785 6.175 32.356 1.00 94.44 225 THR A N 1
ATOM 1732 C CA . THR A 1 225 ? -10.040 5.462 32.071 1.00 94.44 225 THR A CA 1
ATOM 1733 C C . THR A 1 225 ? -10.069 4.066 32.692 1.00 94.44 225 THR A C 1
ATOM 1735 O O . THR A 1 225 ? -11.142 3.477 32.857 1.00 94.44 225 THR A O 1
ATOM 1738 N N . GLY A 1 226 ? -8.899 3.501 33.018 1.00 95.56 226 GLY A N 1
ATOM 1739 C CA . GLY A 1 226 ? -8.763 2.111 33.450 1.00 95.56 226 GLY A CA 1
ATOM 1740 C C . GLY A 1 226 ? -9.125 1.099 32.356 1.00 95.56 226 GLY A C 1
ATOM 1741 O O . GLY A 1 226 ? -9.424 -0.058 32.664 1.00 95.56 226 GLY A O 1
ATOM 1742 N N . LYS A 1 227 ? -9.160 1.521 31.085 1.00 96.50 227 LYS A N 1
ATOM 1743 C CA . LYS A 1 227 ? -9.459 0.675 29.920 1.00 96.50 227 LYS A CA 1
ATOM 1744 C C . LYS A 1 227 ? -8.195 0.390 29.107 1.00 96.50 227 LYS A C 1
ATOM 1746 O O . LYS A 1 227 ? -7.223 1.131 29.217 1.00 96.50 227 LYS A O 1
ATOM 1751 N N . PRO A 1 228 ? -8.171 -0.683 28.297 1.00 97.56 228 PRO A N 1
ATOM 1752 C CA . PRO A 1 228 ? -7.072 -0.911 27.367 1.00 97.56 228 PRO A CA 1
ATOM 1753 C C . PRO A 1 228 ? -6.882 0.272 26.410 1.00 97.56 228 PRO A C 1
ATOM 1755 O O . PRO A 1 228 ? -7.846 0.730 25.800 1.00 97.56 228 PRO A O 1
ATOM 1758 N N . LEU A 1 229 ? -5.636 0.714 26.239 1.00 98.00 229 LEU A N 1
ATOM 1759 C CA . LEU A 1 229 ? -5.223 1.700 25.238 1.00 98.00 229 LEU A CA 1
ATOM 1760 C C . LEU A 1 229 ? -5.174 1.043 23.853 1.00 98.00 229 LEU A C 1
ATOM 1762 O O . LEU A 1 229 ? -4.097 0.840 23.300 1.00 98.00 229 LEU A O 1
ATOM 1766 N N . HIS A 1 230 ? -6.332 0.627 23.331 1.00 98.50 230 HIS A N 1
ATOM 1767 C CA . HIS A 1 230 ? -6.414 -0.185 22.118 1.00 98.50 230 HIS A CA 1
ATOM 1768 C C . HIS A 1 230 ? -7.730 0.042 21.357 1.00 98.50 230 HIS A C 1
ATOM 1770 O O . HIS A 1 230 ? -8.812 -0.098 21.927 1.00 98.50 230 HIS A O 1
ATOM 1776 N N . TYR A 1 231 ? -7.653 0.316 20.052 1.00 98.56 231 TYR A N 1
ATOM 1777 C CA . TYR A 1 231 ? -8.827 0.523 19.195 1.00 98.56 231 TYR A CA 1
ATOM 1778 C C . TYR A 1 231 ? -9.616 -0.747 18.878 1.00 98.56 231 TYR A C 1
ATOM 1780 O O . TYR A 1 231 ? -10.765 -0.655 18.436 1.00 98.56 231 TYR A O 1
ATOM 1788 N N . LYS A 1 232 ? -9.048 -1.933 19.109 1.00 98.12 232 LYS A N 1
ATOM 1789 C CA . LYS A 1 232 ? -9.730 -3.198 18.847 1.00 98.12 232 LYS A CA 1
ATOM 1790 C C . LYS A 1 232 ? -11.060 -3.287 19.599 1.00 98.12 232 LYS A C 1
ATOM 1792 O O . LYS A 1 232 ? -11.119 -3.316 20.829 1.00 98.12 232 LYS A O 1
ATOM 1797 N N . GLY A 1 233 ? -12.137 -3.412 18.835 1.00 96.44 233 GLY A N 1
ATOM 1798 C CA . GLY A 1 233 ? -13.509 -3.494 19.317 1.00 96.44 233 GLY A CA 1
ATOM 1799 C C . GLY A 1 233 ? -14.171 -2.148 19.613 1.00 96.44 233 GLY A C 1
ATOM 1800 O O . GLY A 1 233 ? -15.235 -2.153 20.230 1.00 96.44 233 GLY A O 1
ATOM 1801 N N . THR A 1 234 ? -13.561 -1.027 19.218 1.00 97.56 234 THR A N 1
ATOM 1802 C CA . THR A 1 234 ? -14.219 0.291 19.195 1.00 97.56 234 THR A CA 1
ATOM 1803 C C . THR A 1 234 ? -15.042 0.467 17.916 1.00 97.56 234 THR A C 1
ATOM 1805 O O . THR A 1 234 ? -14.918 -0.319 16.972 1.00 97.56 234 THR A O 1
ATOM 1808 N N . VAL A 1 235 ? -15.906 1.483 17.891 1.00 97.38 235 VAL A N 1
ATOM 1809 C CA . VAL A 1 235 ? -16.841 1.744 16.787 1.00 97.38 235 VAL A CA 1
ATOM 1810 C C . VAL A 1 235 ? -16.682 3.159 16.239 1.00 97.38 235 VAL A C 1
ATOM 1812 O O . VAL A 1 235 ? -16.248 4.069 16.953 1.00 97.38 235 VAL A O 1
ATOM 1815 N N . PHE A 1 236 ? -17.096 3.359 14.989 1.00 97.38 236 PHE A N 1
ATOM 1816 C CA . PHE A 1 236 ? -17.397 4.689 14.467 1.00 97.38 236 PHE A CA 1
ATOM 1817 C C . PHE A 1 236 ? -18.804 5.071 14.929 1.00 97.38 236 PHE A C 1
ATOM 1819 O O . PHE A 1 236 ? -19.803 4.566 14.420 1.00 97.38 236 PHE A O 1
ATOM 1826 N N . TYR A 1 237 ? -18.888 5.918 15.952 1.00 95.25 237 TYR A N 1
ATOM 1827 C CA . TYR A 1 237 ? -20.141 6.215 16.655 1.00 95.25 237 TYR A CA 1
ATOM 1828 C C . TYR A 1 237 ? -20.950 7.345 16.016 1.00 95.25 237 TYR A C 1
ATOM 1830 O O . TYR A 1 237 ? -22.146 7.482 16.278 1.00 95.25 237 TYR A O 1
ATOM 1838 N N . LYS A 1 238 ? -20.320 8.156 15.166 1.00 95.56 238 LYS A N 1
ATOM 1839 C CA . LYS A 1 238 ? -20.973 9.222 14.409 1.00 95.56 238 LYS A CA 1
ATOM 1840 C C . LYS A 1 238 ? -20.481 9.153 12.975 1.00 95.56 238 LYS A C 1
ATOM 1842 O O . LYS A 1 238 ? -19.282 9.164 12.743 1.00 95.56 238 LYS A O 1
ATOM 1847 N N . ILE A 1 239 ? -21.405 9.068 12.028 1.00 96.75 239 ILE A N 1
ATOM 1848 C CA . ILE A 1 239 ? -21.102 9.025 10.599 1.00 96.75 239 ILE A CA 1
ATOM 1849 C C . ILE A 1 239 ? -22.114 9.927 9.910 1.00 96.75 239 ILE A C 1
ATOM 1851 O O . ILE A 1 239 ? -23.298 9.592 9.846 1.00 96.75 239 ILE A O 1
ATOM 1855 N N . ASP A 1 240 ? -21.651 11.076 9.433 1.00 93.19 240 ASP A N 1
ATOM 1856 C CA . ASP A 1 240 ? -22.457 11.993 8.638 1.00 93.19 240 ASP A CA 1
ATOM 1857 C C . ASP A 1 240 ? -22.073 11.827 7.166 1.00 93.19 240 ASP A C 1
ATOM 1859 O O . ASP A 1 240 ? -20.928 12.073 6.767 1.00 93.19 240 ASP A O 1
ATOM 1863 N N . GLN A 1 241 ? -23.034 11.341 6.377 1.00 90.44 241 GLN A N 1
ATOM 1864 C CA . GLN A 1 241 ? -22.861 11.110 4.947 1.00 90.44 241 GLN A CA 1
ATOM 1865 C C . GLN A 1 241 ? -22.370 12.392 4.278 1.00 90.44 241 GLN A C 1
ATOM 1867 O O . GLN A 1 241 ? -22.949 13.461 4.464 1.00 90.44 241 GLN A O 1
ATOM 1872 N N . ARG A 1 242 ? -21.330 12.286 3.442 1.00 85.81 242 ARG A N 1
ATOM 1873 C CA . ARG A 1 242 ? -20.723 13.426 2.737 1.00 85.81 242 ARG A CA 1
ATOM 1874 C C . ARG A 1 242 ? -20.052 14.456 3.640 1.00 85.81 242 ARG A C 1
ATOM 1876 O O . ARG A 1 242 ? -19.694 15.521 3.146 1.00 85.81 242 ARG A O 1
ATOM 1883 N N . LEU A 1 243 ? -19.880 14.181 4.930 1.00 90.62 243 LEU A N 1
ATOM 1884 C CA . LEU A 1 243 ? -18.998 14.939 5.808 1.00 90.62 243 LEU A CA 1
ATOM 1885 C C . LEU A 1 243 ? -17.904 14.007 6.310 1.00 90.62 243 LEU A C 1
ATOM 1887 O O . LEU A 1 243 ? -16.886 13.878 5.647 1.00 90.62 243 LEU A O 1
ATOM 1891 N N . ALA A 1 244 ? -18.079 13.351 7.447 1.00 94.25 244 ALA A N 1
ATOM 1892 C CA . ALA A 1 244 ? -17.026 12.544 8.045 1.00 94.25 244 ALA A CA 1
ATOM 1893 C C . ALA A 1 244 ? -17.597 11.500 9.006 1.00 94.25 244 ALA A C 1
ATOM 1895 O O . ALA A 1 244 ? -18.758 11.582 9.423 1.00 94.25 244 ALA A O 1
ATOM 1896 N N . ALA A 1 245 ? -16.751 10.552 9.396 1.00 96.94 245 ALA A N 1
ATOM 1897 C CA . ALA A 1 245 ? -16.994 9.682 10.536 1.00 96.94 245 ALA A CA 1
ATOM 1898 C C . ALA A 1 245 ? -16.100 10.051 11.719 1.00 96.94 245 ALA A C 1
ATOM 1900 O O . ALA A 1 245 ? -14.960 10.455 11.531 1.00 96.94 245 ALA A O 1
ATOM 1901 N N . GLU A 1 246 ? -16.602 9.860 12.934 1.00 96.44 246 GLU A N 1
ATOM 1902 C CA . GLU A 1 246 ? -15.844 9.942 14.178 1.00 96.44 246 GLU A CA 1
ATOM 1903 C C . GLU A 1 246 ? -15.826 8.569 14.856 1.00 96.44 246 GLU A C 1
ATOM 1905 O O . GLU A 1 246 ? -16.852 7.885 14.953 1.00 96.44 246 GLU A O 1
ATOM 1910 N N . GLY A 1 247 ? -14.650 8.171 15.332 1.00 96.75 247 GLY A N 1
ATOM 1911 C CA . GLY A 1 247 ? -14.418 6.910 16.030 1.00 96.75 247 GLY A CA 1
ATOM 1912 C C . GLY A 1 247 ? -13.348 7.049 17.107 1.00 96.75 247 GLY A C 1
ATOM 1913 O O . GLY A 1 247 ? -12.959 8.158 17.472 1.00 96.75 247 GLY A O 1
ATOM 1914 N N . GLY A 1 248 ? -12.879 5.917 17.631 1.00 95.38 248 GLY A N 1
ATOM 1915 C CA . GLY A 1 248 ? -11.705 5.872 18.510 1.00 95.38 248 GLY A CA 1
ATOM 1916 C C . GLY A 1 248 ? -11.955 6.145 19.994 1.00 95.38 248 GLY A C 1
ATOM 1917 O O . GLY A 1 248 ? -11.001 6.308 20.742 1.00 95.38 248 GLY A O 1
ATOM 1918 N N . ASP A 1 249 ? -13.206 6.155 20.459 1.00 96.31 249 ASP A N 1
ATOM 1919 C CA . ASP A 1 249 ? -13.481 6.177 21.902 1.00 96.31 249 ASP A CA 1
ATOM 1920 C C . ASP A 1 249 ? -13.176 4.799 22.516 1.00 96.31 249 ASP A C 1
ATOM 1922 O O . ASP A 1 249 ? -13.959 3.849 22.417 1.00 96.31 249 ASP A O 1
ATOM 1926 N N . ILE A 1 250 ? -12.004 4.693 23.139 1.00 96.12 250 ILE A N 1
ATOM 1927 C CA . ILE A 1 250 ? -11.523 3.477 23.811 1.00 96.12 250 ILE A CA 1
ATOM 1928 C C . ILE A 1 250 ? -12.130 3.281 25.212 1.00 96.12 250 ILE A C 1
ATOM 1930 O O . ILE A 1 250 ? -12.041 2.191 25.782 1.00 96.12 250 ILE A O 1
ATOM 1934 N N . GLU A 1 251 ? -12.747 4.317 25.790 1.00 95.12 251 GLU A N 1
ATOM 1935 C CA . GLU A 1 251 ? -13.334 4.266 27.134 1.00 95.12 251 GLU A CA 1
ATOM 1936 C C . GLU A 1 251 ? -14.744 3.681 27.095 1.00 95.12 251 GLU A C 1
ATOM 1938 O O . GLU A 1 251 ? -15.091 2.789 27.881 1.00 95.12 251 GLU A O 1
ATOM 1943 N N . ASN A 1 252 ? -15.553 4.169 26.155 1.00 91.12 252 ASN A N 1
ATOM 1944 C CA . ASN A 1 252 ? -16.911 3.718 25.924 1.00 91.12 252 ASN A CA 1
ATOM 1945 C C . ASN A 1 252 ? -17.018 3.089 24.535 1.00 91.12 252 ASN A C 1
ATOM 1947 O O . ASN A 1 252 ? -17.058 3.774 23.523 1.00 91.12 252 ASN A O 1
ATOM 1951 N N . LYS A 1 253 ? -17.180 1.764 24.491 1.00 77.44 253 LYS A N 1
ATOM 1952 C CA . LYS A 1 253 ? -17.268 1.007 23.232 1.00 77.44 253 LYS A CA 1
ATOM 1953 C C . LYS A 1 253 ? -18.452 1.381 22.334 1.00 77.44 253 LYS A C 1
ATOM 1955 O O . LYS A 1 253 ? -18.440 1.003 21.173 1.00 77.44 253 LYS A O 1
ATOM 1960 N N . LYS A 1 254 ? -19.467 2.090 22.848 1.00 83.19 254 LYS A N 1
ATOM 1961 C CA . LYS A 1 254 ? -20.561 2.658 22.032 1.00 83.19 254 LYS A CA 1
ATOM 1962 C C . LYS A 1 254 ? -20.250 4.054 21.483 1.00 83.19 254 LYS A C 1
ATOM 1964 O O . LYS A 1 254 ? -21.008 4.566 20.670 1.00 83.19 254 LYS A O 1
ATOM 1969 N N . GLY A 1 255 ? -19.151 4.638 21.943 1.00 83.75 255 GLY A N 1
ATOM 1970 C CA . GLY A 1 255 ? -18.611 5.915 21.533 1.00 83.75 255 GLY A CA 1
ATOM 1971 C C . GLY A 1 255 ? -19.312 7.141 22.099 1.00 83.75 255 GLY A C 1
ATOM 1972 O O . GLY A 1 255 ? -20.523 7.170 22.332 1.00 83.75 255 GLY A O 1
ATOM 1973 N N . ARG A 1 256 ? -18.509 8.171 22.341 1.00 86.44 256 ARG A N 1
ATOM 1974 C CA . ARG A 1 256 ? -18.917 9.513 22.732 1.00 86.44 256 ARG A CA 1
ATOM 1975 C C . ARG A 1 256 ? -17.819 10.496 22.324 1.00 86.44 256 ARG A C 1
ATOM 1977 O O . ARG A 1 256 ? -16.636 10.220 22.499 1.00 86.44 256 ARG A O 1
ATOM 1984 N N . ALA A 1 257 ? -18.220 11.682 21.870 1.00 83.56 257 ALA A N 1
ATOM 1985 C CA . ALA A 1 257 ? -17.292 12.787 21.642 1.00 83.56 257 ALA A CA 1
ATOM 1986 C C . ALA A 1 257 ? -16.471 13.099 22.912 1.00 83.56 257 ALA A C 1
ATOM 1988 O O . ALA A 1 257 ? -17.040 13.282 23.996 1.00 83.56 257 ALA A O 1
ATOM 1989 N N . GLY A 1 258 ? -15.143 13.131 22.762 1.00 82.62 258 GLY A N 1
ATOM 1990 C CA . GLY A 1 258 ? -14.171 13.325 23.843 1.00 82.62 258 GLY A CA 1
ATOM 1991 C C . GLY A 1 258 ? -14.082 12.203 24.877 1.00 82.62 258 GLY A C 1
ATOM 1992 O O . GLY A 1 258 ? -13.572 12.431 25.972 1.00 82.62 258 GLY A O 1
ATOM 1993 N N . GLY A 1 259 ? -14.603 11.012 24.573 1.00 88.44 259 GLY A N 1
ATOM 1994 C CA . GLY A 1 259 ? -14.308 9.812 25.353 1.00 88.44 259 GLY A CA 1
ATOM 1995 C C . GLY A 1 259 ? -12.866 9.336 25.152 1.00 88.44 259 GLY A C 1
ATOM 1996 O O . GLY A 1 259 ? -12.179 9.741 24.212 1.00 88.44 259 GLY A O 1
ATOM 1997 N N . GLY A 1 260 ? -12.402 8.466 26.047 1.00 94.06 260 GLY A N 1
ATOM 1998 C CA . GLY A 1 260 ? -11.068 7.880 25.958 1.00 94.06 260 GLY A CA 1
ATOM 1999 C C . GLY A 1 260 ? -9.961 8.758 26.544 1.00 94.06 260 GLY A C 1
ATOM 2000 O O . GLY A 1 260 ? -10.199 9.735 27.260 1.00 94.06 260 GLY A O 1
ATOM 2001 N N . GLU A 1 261 ? -8.723 8.357 26.275 1.00 96.31 261 GLU A N 1
ATOM 2002 C CA . GLU A 1 261 ? -7.506 9.052 26.704 1.00 96.31 261 GLU A CA 1
ATOM 2003 C C . GLU A 1 261 ? -6.371 8.831 25.692 1.00 96.31 261 GLU A C 1
ATOM 2005 O O . GLU A 1 261 ? -6.458 7.932 24.853 1.00 96.31 261 GLU A O 1
ATOM 2010 N N . CYS A 1 262 ? -5.329 9.659 25.751 1.00 96.50 262 CYS A N 1
ATOM 2011 C CA . CYS A 1 262 ? -4.099 9.488 24.981 1.00 96.50 262 CYS A CA 1
ATOM 2012 C C . CYS A 1 262 ? -3.097 8.554 25.684 1.00 96.50 262 CYS A C 1
ATOM 2014 O O . CYS A 1 262 ? -3.257 8.179 26.845 1.00 96.50 262 CYS A O 1
ATOM 2016 N N . ILE A 1 263 ? -2.015 8.202 24.988 1.00 97.50 263 ILE A N 1
ATOM 2017 C CA . ILE A 1 263 ? -1.004 7.263 25.503 1.00 97.50 263 ILE A CA 1
ATOM 2018 C C . ILE A 1 263 ? 0.016 7.864 26.486 1.00 97.50 263 ILE A C 1
ATOM 2020 O O . ILE A 1 263 ? 0.836 7.130 27.036 1.00 97.50 263 ILE A O 1
ATOM 2024 N N . TYR A 1 264 ? 0.037 9.186 26.677 1.00 95.19 264 TYR A N 1
ATOM 2025 C CA . TYR A 1 264 ? 1.159 9.873 27.337 1.00 95.19 264 TYR A CA 1
ATOM 2026 C C . TYR A 1 264 ? 1.103 9.871 28.868 1.00 95.19 264 TYR A C 1
ATOM 2028 O O . TYR A 1 264 ? 2.038 10.338 29.516 1.00 95.19 264 TYR A O 1
ATOM 2036 N N . GLY A 1 265 ? 0.033 9.329 29.459 1.00 79.94 265 GLY A N 1
ATOM 2037 C CA . GLY A 1 265 ? -0.077 9.038 30.893 1.00 79.94 265 GLY A CA 1
ATOM 2038 C C . GLY A 1 265 ? -0.125 10.251 31.833 1.00 79.94 265 GLY A C 1
ATOM 2039 O O . GLY A 1 265 ? -0.339 10.079 33.029 1.00 79.94 265 GLY A O 1
ATOM 2040 N N . ASN A 1 266 ? 0.037 11.472 31.321 1.00 82.56 266 ASN A N 1
ATOM 2041 C CA . ASN A 1 266 ? -0.025 12.729 32.073 1.00 82.56 266 ASN A CA 1
ATOM 2042 C C . ASN A 1 266 ? -1.431 13.361 32.099 1.00 82.56 266 ASN A C 1
ATOM 2044 O O . ASN A 1 266 ? -1.612 14.443 32.655 1.00 82.56 266 ASN A O 1
ATOM 2048 N N . GLY A 1 267 ? -2.425 12.697 31.513 1.00 89.25 267 GLY A N 1
ATOM 2049 C CA . GLY A 1 267 ? -3.801 13.170 31.437 1.00 89.25 267 GLY A CA 1
ATOM 2050 C C . GLY A 1 267 ? -4.577 12.462 30.332 1.00 89.25 267 GLY A C 1
ATOM 2051 O O . GLY A 1 267 ? -4.089 11.511 29.729 1.00 89.25 267 GLY A O 1
ATOM 2052 N N . ARG A 1 268 ? -5.801 12.938 30.067 1.00 93.88 268 ARG A N 1
ATOM 2053 C CA . ARG A 1 268 ? -6.633 12.425 28.963 1.00 93.88 268 ARG A CA 1
ATOM 2054 C C . ARG A 1 268 ? -6.172 12.907 27.595 1.00 93.88 268 ARG A C 1
ATOM 2056 O O . ARG A 1 268 ? -6.441 12.233 26.606 1.00 93.88 268 ARG A O 1
ATOM 2063 N N . TYR A 1 269 ? -5.537 14.075 27.551 1.00 95.31 269 TYR A N 1
ATOM 2064 C CA . TYR A 1 269 ? -5.312 14.807 26.318 1.00 95.31 269 TYR A CA 1
ATOM 2065 C C . TYR A 1 269 ? -3.865 15.267 26.160 1.00 95.31 269 TYR A C 1
ATOM 2067 O O . TYR A 1 269 ? -3.150 15.420 27.150 1.00 95.31 269 TYR A O 1
ATOM 2075 N N . PHE A 1 270 ? -3.465 15.528 24.917 1.00 94.94 270 PHE A N 1
ATOM 2076 C CA . PHE A 1 270 ? -2.212 16.184 24.554 1.00 94.94 270 PHE A CA 1
ATOM 2077 C C . PHE A 1 270 ? -2.444 17.382 23.617 1.00 94.94 270 PHE A C 1
ATOM 2079 O O . PHE A 1 270 ? -3.528 17.569 23.060 1.00 94.94 270 PHE A O 1
ATOM 2086 N N . GLU A 1 271 ? -1.409 18.212 23.499 1.00 95.19 271 GLU A N 1
ATOM 2087 C CA . GLU A 1 271 ? -1.381 19.454 22.717 1.00 95.19 271 GLU A CA 1
ATOM 2088 C C . GLU A 1 271 ? -1.486 19.229 21.200 1.00 95.19 271 GLU A C 1
ATOM 2090 O O . GLU A 1 271 ? -1.179 18.145 20.703 1.00 95.19 271 GLU A O 1
ATOM 2095 N N . ASP A 1 272 ? -1.936 20.249 20.468 1.00 94.75 272 ASP A N 1
ATOM 2096 C CA . ASP A 1 272 ? -1.894 20.260 19.005 1.00 94.75 272 ASP A CA 1
ATOM 2097 C C . ASP A 1 272 ? -0.442 20.402 18.541 1.00 94.75 272 ASP A C 1
ATOM 2099 O O . ASP A 1 272 ? 0.320 21.199 19.087 1.00 94.75 272 ASP A O 1
ATOM 2103 N N . GLU A 1 273 ? -0.050 19.632 17.530 1.00 92.00 273 GLU A N 1
ATOM 2104 C CA . GLU A 1 273 ? 1.345 19.580 17.091 1.00 92.00 273 GLU A CA 1
ATOM 2105 C C . GLU A 1 273 ? 1.630 20.597 15.975 1.00 92.00 273 GLU A C 1
ATOM 2107 O O . GLU A 1 273 ? 2.431 21.512 16.162 1.00 92.00 273 GLU A O 1
ATOM 2112 N N . ASN A 1 274 ? 0.940 20.496 14.835 1.00 90.75 274 ASN A N 1
ATOM 2113 C CA . ASN A 1 274 ? 0.865 21.545 13.812 1.00 90.75 274 ASN A CA 1
ATOM 2114 C C . ASN A 1 274 ? -0.369 21.344 12.911 1.00 90.75 274 ASN A C 1
ATOM 2116 O O . ASN A 1 274 ? -1.108 20.369 13.051 1.00 90.75 274 ASN A O 1
ATOM 2120 N N . PHE A 1 275 ? -0.576 22.278 11.979 1.00 92.56 275 PHE A N 1
ATOM 2121 C CA . PHE A 1 275 ? -1.692 22.280 11.028 1.00 92.56 275 PHE A CA 1
ATOM 2122 C C . PHE A 1 275 ? -1.216 22.415 9.572 1.00 92.56 275 PHE A C 1
ATOM 2124 O O . PHE A 1 275 ? -1.877 23.057 8.760 1.00 92.56 275 PHE A O 1
ATOM 2131 N N . GLU A 1 276 ? -0.040 21.868 9.242 1.00 84.94 276 GLU A N 1
ATOM 2132 C CA . GLU A 1 276 ? 0.542 21.995 7.894 1.00 84.94 276 GLU A CA 1
ATOM 2133 C C . GLU A 1 276 ? -0.246 21.221 6.829 1.00 84.94 276 GLU A C 1
ATOM 2135 O O . GLU A 1 276 ? -0.297 21.619 5.665 1.00 84.94 276 GLU A O 1
ATOM 2140 N N . ARG A 1 277 ? -0.862 20.102 7.222 1.00 89.56 277 ARG A N 1
ATOM 2141 C CA . ARG A 1 277 ? -1.653 19.235 6.343 1.00 89.56 277 ARG A CA 1
ATOM 2142 C C . ARG A 1 277 ? -3.126 19.649 6.354 1.00 89.56 277 ARG A C 1
ATOM 2144 O O . ARG A 1 277 ? -3.686 19.969 7.399 1.00 89.56 277 ARG A O 1
ATOM 2151 N N . THR A 1 278 ? -3.754 19.587 5.186 1.00 91.56 278 THR A N 1
ATOM 2152 C CA . THR A 1 278 ? -5.176 19.894 4.974 1.00 91.56 278 THR A CA 1
ATOM 2153 C C . THR A 1 278 ? -6.027 18.628 4.918 1.00 91.56 278 THR A C 1
ATOM 2155 O O . THR A 1 278 ? -5.525 17.537 4.647 1.00 91.56 278 THR A O 1
ATOM 2158 N N . HIS A 1 279 ? -7.327 18.776 5.152 1.00 94.25 279 HIS A N 1
ATOM 2159 C CA . HIS A 1 279 ? -8.292 17.681 5.138 1.00 94.25 279 HIS A CA 1
ATOM 2160 C C . HIS A 1 279 ? -8.825 17.417 3.726 1.00 94.25 279 HIS A C 1
ATOM 2162 O O . HIS A 1 279 ? -9.422 18.297 3.099 1.00 94.25 279 HIS A O 1
ATOM 2168 N N . GLU A 1 280 ? -8.698 16.172 3.281 1.00 92.62 280 GLU A N 1
ATOM 2169 C CA . GLU A 1 280 ? -9.207 15.672 2.001 1.00 92.62 280 GLU A CA 1
ATOM 2170 C C . GLU A 1 280 ? -9.780 14.255 2.171 1.00 92.62 280 GLU A C 1
ATOM 2172 O O . GLU A 1 280 ? -9.764 13.673 3.263 1.00 92.62 280 GLU A O 1
ATOM 2177 N N . ARG A 1 281 ? -10.320 13.664 1.102 1.00 94.88 281 ARG A N 1
ATOM 2178 C CA . ARG A 1 281 ? -10.990 12.365 1.207 1.00 94.88 281 ARG A CA 1
ATOM 2179 C C . ARG A 1 281 ? -9.970 11.304 1.627 1.00 94.88 281 ARG A C 1
ATOM 2181 O O . ARG A 1 281 ? -8.929 11.136 0.997 1.00 94.88 281 ARG A O 1
ATOM 2188 N N . GLY A 1 282 ? -10.287 10.566 2.690 1.00 93.88 282 GLY A N 1
ATOM 2189 C CA . GLY A 1 282 ? -9.423 9.522 3.240 1.00 93.88 282 GLY A CA 1
ATOM 2190 C C . GLY A 1 282 ? -8.349 10.008 4.218 1.00 93.88 282 GLY A C 1
ATOM 2191 O O . GLY A 1 282 ? -7.598 9.170 4.716 1.00 93.88 282 GLY A O 1
ATOM 2192 N N . THR A 1 283 ? -8.257 11.303 4.544 1.00 97.50 283 THR A N 1
ATOM 2193 C CA . THR A 1 283 ? -7.392 11.750 5.652 1.00 97.50 283 THR A CA 1
ATOM 2194 C C . THR A 1 283 ? -7.995 11.417 7.009 1.00 97.50 283 THR A C 1
ATOM 2196 O O . THR A 1 283 ? -9.220 11.396 7.172 1.00 97.50 283 THR A O 1
ATOM 2199 N N . LEU A 1 284 ? -7.116 11.207 7.990 1.00 98.38 284 LEU A N 1
ATOM 2200 C CA . LEU A 1 284 ? -7.462 11.103 9.399 1.00 98.38 284 LEU A CA 1
ATOM 2201 C C . LEU A 1 284 ? -6.946 12.320 10.166 1.00 98.38 284 LEU A C 1
ATOM 2203 O O . LEU A 1 284 ? -5.799 12.739 9.985 1.00 98.38 284 LEU A O 1
ATOM 2207 N N . SER A 1 285 ? -7.783 12.854 11.051 1.00 97.38 285 SER A N 1
ATOM 2208 C CA . SER A 1 285 ? -7.416 13.945 11.955 1.00 97.38 285 SER A CA 1
ATOM 2209 C C . SER A 1 285 ? -7.949 13.729 13.364 1.00 97.38 285 SER A C 1
ATOM 2211 O O . SER A 1 285 ? -8.827 12.897 13.592 1.00 97.38 285 SER A O 1
ATOM 2213 N N . MET A 1 286 ? -7.382 14.423 14.348 1.00 96.88 286 MET A N 1
ATOM 2214 C CA . MET A 1 286 ? -7.828 14.287 15.733 1.00 96.88 286 MET A CA 1
ATOM 2215 C C . MET A 1 286 ? -9.225 14.885 15.928 1.00 96.88 286 MET A C 1
ATOM 2217 O O . MET A 1 286 ? -9.492 16.032 15.559 1.00 96.88 286 MET A O 1
ATOM 2221 N N . ALA A 1 287 ? -10.120 14.120 16.556 1.00 93.50 287 ALA A N 1
ATOM 2222 C CA . ALA A 1 287 ? -11.398 14.639 17.020 1.00 93.50 287 ALA A CA 1
ATOM 2223 C C . ALA A 1 287 ? -11.180 15.257 18.403 1.00 93.50 287 ALA A C 1
ATOM 2225 O O . ALA A 1 287 ? -10.831 14.557 19.357 1.00 93.50 287 ALA A O 1
ATOM 2226 N N . LEU A 1 288 ? -11.370 16.568 18.491 1.00 87.62 288 LEU A N 1
ATOM 2227 C CA . LEU A 1 288 ? -11.178 17.327 19.718 1.00 87.62 288 LEU A CA 1
ATOM 2228 C C . LEU A 1 288 ? -12.407 17.228 20.631 1.00 87.62 288 LEU A C 1
ATOM 2230 O O . LEU A 1 288 ? -13.543 17.207 20.154 1.00 87.62 288 LEU A O 1
ATOM 2234 N N . PHE A 1 289 ? -12.186 17.205 21.947 1.00 82.50 289 PHE A N 1
ATOM 2235 C CA . PHE A 1 289 ? -13.273 17.334 22.926 1.00 82.50 289 PHE A CA 1
ATOM 2236 C C . PHE A 1 289 ? -13.750 18.788 23.059 1.00 82.50 289 PHE A C 1
ATOM 2238 O O . PHE A 1 289 ? -14.948 19.039 23.183 1.00 82.50 289 PHE A O 1
ATOM 2245 N N . ASP A 1 290 ? -12.808 19.731 23.034 1.00 80.50 290 ASP A N 1
ATOM 2246 C CA . ASP A 1 290 ? -13.035 21.177 23.116 1.00 80.50 290 ASP A CA 1
ATOM 2247 C C . ASP A 1 290 ? -12.023 21.919 22.214 1.00 80.50 290 ASP A C 1
ATOM 2249 O O . ASP A 1 290 ? -11.253 21.303 21.482 1.00 80.50 290 ASP A O 1
ATOM 2253 N N . ARG A 1 291 ? -12.010 23.253 22.212 1.00 78.81 291 ARG A N 1
ATOM 2254 C CA . ARG A 1 291 ? -11.128 24.050 21.348 1.00 78.81 291 ARG A CA 1
ATOM 2255 C C . ARG A 1 291 ? -9.645 23.856 21.664 1.00 78.81 291 ARG A C 1
ATOM 2257 O O . ARG A 1 291 ? -9.170 24.377 22.669 1.00 78.81 291 ARG A O 1
ATOM 2264 N N . GLY A 1 292 ? -8.926 23.252 20.718 1.00 84.19 292 GLY A N 1
ATOM 2265 C CA . GLY A 1 292 ? -7.469 23.101 20.705 1.00 84.19 292 GLY A CA 1
ATOM 2266 C C . GLY A 1 292 ? -6.915 22.276 21.869 1.00 84.19 292 GLY A C 1
ATOM 2267 O O . GLY A 1 292 ? -7.514 22.188 22.936 1.00 84.19 292 GLY A O 1
ATOM 2268 N N . ASN A 1 293 ? -5.750 21.664 21.678 1.00 88.31 293 ASN A N 1
ATOM 2269 C CA . ASN A 1 293 ? -4.976 20.970 22.717 1.00 88.31 293 ASN A CA 1
ATOM 2270 C C . ASN A 1 293 ? -5.767 19.940 23.553 1.00 88.31 293 ASN A C 1
ATOM 2272 O O . ASN A 1 293 ? -5.460 19.704 24.724 1.00 88.31 293 ASN A O 1
ATOM 2276 N N . THR A 1 294 ? -6.808 19.341 22.970 1.00 92.56 294 THR A N 1
ATOM 2277 C CA . THR A 1 294 ? -7.637 18.309 23.613 1.00 92.56 294 THR A CA 1
ATOM 2278 C C . THR A 1 294 ? -7.607 16.998 22.829 1.00 92.56 294 THR A C 1
ATOM 2280 O O . THR A 1 294 ? -8.601 16.276 22.743 1.00 92.56 294 THR A O 1
ATOM 2283 N N . ASN A 1 295 ? -6.447 16.675 22.250 1.00 94.44 295 ASN A N 1
ATOM 2284 C CA . ASN A 1 295 ? -6.252 15.457 21.473 1.00 94.44 295 ASN A CA 1
ATOM 2285 C C . ASN A 1 295 ? -6.231 14.242 22.402 1.00 94.44 295 ASN A C 1
ATOM 2287 O O . ASN A 1 295 ? -5.356 14.134 23.255 1.00 94.44 295 ASN A O 1
ATOM 2291 N N . GLY A 1 296 ? -7.201 13.337 22.265 1.00 95.56 296 GLY A N 1
ATOM 2292 C CA . GLY A 1 296 ? -7.292 12.099 23.046 1.00 95.56 296 GLY A CA 1
ATOM 2293 C C . GLY A 1 296 ? -7.016 10.863 22.191 1.00 95.56 296 GLY A C 1
ATOM 2294 O O . GLY A 1 296 ? -5.970 10.741 21.556 1.00 95.56 296 GLY A O 1
ATOM 2295 N N . SER A 1 297 ? -7.986 9.950 22.165 1.00 97.00 297 SER A N 1
ATOM 2296 C CA . SER A 1 297 ? -8.011 8.773 21.277 1.00 97.00 297 SER A CA 1
ATOM 2297 C C . SER A 1 297 ? -9.049 8.888 20.156 1.00 97.00 297 SER A C 1
ATOM 2299 O O . SER A 1 297 ? -9.008 8.134 19.190 1.00 97.00 297 SER A O 1
ATOM 2301 N N . THR A 1 298 ? -9.975 9.843 20.234 1.00 96.88 298 THR A N 1
ATOM 2302 C CA . THR A 1 298 ? -10.993 10.014 19.200 1.00 96.88 298 THR A CA 1
ATOM 2303 C C . THR A 1 298 ? -10.412 10.641 17.934 1.00 96.88 298 THR A C 1
ATOM 2305 O O . THR A 1 298 ? -9.623 11.584 18.001 1.00 96.88 298 THR A O 1
ATOM 2308 N N . PHE A 1 299 ? -10.837 10.153 16.771 1.00 97.81 299 PHE A N 1
ATOM 2309 C CA . PHE A 1 299 ? -10.357 10.611 15.465 1.00 97.81 299 PHE A CA 1
ATOM 2310 C C . PHE A 1 299 ? -11.505 10.782 14.468 1.00 97.81 299 PHE A C 1
ATOM 2312 O O . PHE A 1 299 ? -12.575 10.191 14.625 1.00 97.81 299 PHE A O 1
ATOM 2319 N N . ILE A 1 300 ? -11.254 11.585 13.437 1.00 97.56 300 ILE A N 1
ATOM 2320 C CA . ILE A 1 300 ? -12.124 11.860 12.297 1.00 97.56 300 ILE A CA 1
ATOM 2321 C C . ILE A 1 300 ? -11.583 11.106 11.076 1.00 97.56 300 ILE A C 1
ATOM 2323 O O . ILE A 1 300 ? -10.379 11.119 10.835 1.00 97.56 300 ILE A O 1
ATOM 2327 N N . LEU A 1 301 ? -12.464 10.483 10.291 1.00 98.19 301 LEU A N 1
ATOM 2328 C CA . LEU A 1 301 ? -12.197 9.968 8.946 1.00 98.19 301 LEU A CA 1
ATOM 2329 C C . LEU A 1 301 ? -12.978 10.801 7.923 1.00 98.19 301 LEU A C 1
ATOM 2331 O O . LEU A 1 301 ? -14.210 10.822 7.935 1.00 98.19 301 LEU A O 1
ATOM 2335 N N . CYS A 1 302 ? -12.260 11.490 7.041 1.00 97.19 302 CYS A N 1
ATOM 2336 C CA . CYS A 1 302 ? -12.820 12.456 6.100 1.00 97.19 302 CYS A CA 1
ATOM 2337 C C . CYS A 1 302 ? -13.390 11.804 4.829 1.00 97.19 302 CYS A C 1
ATOM 2339 O O . CYS A 1 302 ? -12.711 11.014 4.171 1.00 97.19 302 CYS A O 1
ATOM 2341 N N . PHE A 1 303 ? -14.608 12.191 4.427 1.00 95.19 303 PHE A N 1
ATOM 2342 C CA . PHE A 1 303 ? -15.249 11.702 3.195 1.00 95.19 303 PHE A CA 1
ATOM 2343 C C . PHE A 1 303 ? -15.226 12.695 2.024 1.00 95.19 303 PHE A C 1
ATOM 2345 O O . PHE A 1 303 ? -15.433 12.297 0.883 1.00 95.19 303 PHE A O 1
ATOM 2352 N N . ARG A 1 304 ? -14.971 13.984 2.250 1.00 91.94 304 ARG A N 1
ATOM 2353 C CA . ARG A 1 304 ? -14.971 14.993 1.176 1.00 91.94 304 ARG A CA 1
ATOM 2354 C C . ARG A 1 304 ? -13.578 15.276 0.662 1.00 91.94 304 ARG A C 1
ATOM 2356 O O . ARG A 1 304 ? -12.625 15.197 1.420 1.00 91.94 304 ARG A O 1
ATOM 2363 N N . ASP A 1 305 ? -13.506 15.761 -0.567 1.00 87.12 305 ASP A N 1
ATOM 2364 C CA . ASP A 1 305 ? -12.248 16.201 -1.170 1.00 87.12 305 ASP A CA 1
ATOM 2365 C C . ASP A 1 305 ? -11.650 17.440 -0.472 1.00 87.12 305 ASP A C 1
ATOM 2367 O O . ASP A 1 305 ? -10.442 17.623 -0.508 1.00 87.12 305 ASP A O 1
ATOM 2371 N N . GLU A 1 306 ? -12.466 18.258 0.213 1.00 85.56 306 GLU A N 1
ATOM 2372 C CA . GLU A 1 306 ? -12.009 19.447 0.956 1.00 85.56 306 GLU A CA 1
ATOM 2373 C C . GLU A 1 306 ? -12.840 19.714 2.232 1.00 85.56 306 GLU A C 1
ATOM 2375 O O . GLU A 1 306 ? -14.080 19.677 2.191 1.00 85.56 306 GLU A O 1
ATOM 2380 N N . PHE A 1 307 ? -12.178 20.110 3.336 1.00 85.38 307 PHE A N 1
ATOM 2381 C CA . PHE A 1 307 ? -12.819 20.622 4.566 1.00 85.38 307 PHE A CA 1
ATOM 2382 C C . PHE A 1 307 ? -12.205 21.930 5.079 1.00 85.38 307 PHE A C 1
ATOM 2384 O O . PHE A 1 307 ? -11.578 21.987 6.136 1.00 85.38 307 PHE A O 1
ATOM 2391 N N . ARG A 1 308 ? -12.554 23.040 4.428 1.00 82.12 308 ARG A N 1
ATOM 2392 C CA . ARG A 1 308 ? -12.088 24.385 4.824 1.00 82.12 308 ARG A CA 1
ATOM 2393 C C . ARG A 1 308 ? -12.406 24.805 6.267 1.00 82.12 308 ARG A C 1
ATOM 2395 O O . ARG A 1 308 ? -11.849 25.781 6.746 1.00 82.12 308 ARG A O 1
ATOM 2402 N N . HIS A 1 309 ? -13.352 24.138 6.928 1.00 83.88 309 HIS A N 1
ATOM 2403 C CA . HIS A 1 309 ? -13.756 24.438 8.306 1.00 83.88 309 HIS A CA 1
ATOM 2404 C C . HIS A 1 309 ? -13.031 23.586 9.359 1.00 83.88 309 HIS A C 1
ATOM 2406 O O . HIS A 1 309 ? -13.150 23.891 10.541 1.00 83.88 309 HIS A O 1
ATOM 2412 N N . LEU A 1 310 ? -12.325 22.525 8.949 1.00 85.31 310 LEU A N 1
ATOM 2413 C CA . LEU A 1 310 ? -11.498 21.702 9.838 1.00 85.31 310 LEU A CA 1
ATOM 2414 C C . LEU A 1 310 ? -10.015 22.081 9.739 1.00 85.31 310 LEU A C 1
ATOM 2416 O O . LEU A 1 310 ? -9.275 21.940 10.717 1.00 85.31 310 LEU A O 1
ATOM 2420 N N . ASP A 1 311 ? -9.589 22.587 8.578 1.00 86.50 311 ASP A N 1
ATOM 2421 C CA . ASP A 1 311 ? -8.226 23.067 8.345 1.00 86.50 311 ASP A CA 1
ATOM 2422 C C . ASP A 1 311 ? -7.823 24.146 9.362 1.00 86.50 311 ASP A C 1
ATOM 2424 O O . ASP A 1 311 ? -8.589 25.061 9.671 1.00 86.50 311 ASP A O 1
ATOM 2428 N N . GLY A 1 312 ? -6.613 24.023 9.916 1.00 86.38 312 GLY A N 1
ATOM 2429 C CA . GLY A 1 312 ? -6.105 24.934 10.950 1.00 86.38 312 GLY A CA 1
ATOM 2430 C C . GLY A 1 312 ? -6.699 24.735 12.350 1.00 86.38 312 GLY A C 1
ATOM 2431 O O . GLY A 1 312 ? -6.311 25.455 13.265 1.00 86.38 312 GLY A O 1
ATOM 2432 N N . CYS A 1 313 ? -7.639 23.799 12.524 1.00 88.69 313 CYS A N 1
ATOM 2433 C CA . CYS A 1 313 ? -8.300 23.525 13.806 1.00 88.69 313 CYS A CA 1
ATOM 2434 C C . CYS A 1 313 ? -8.096 22.087 14.295 1.00 88.69 313 CYS A C 1
ATOM 2436 O O . CYS A 1 313 ? -8.041 21.864 15.499 1.00 88.69 313 CYS A O 1
ATOM 2438 N N . HIS A 1 314 ? -7.994 21.119 13.383 1.00 93.00 314 HIS A N 1
ATOM 2439 C CA . HIS A 1 314 ? -7.807 19.705 13.704 1.00 93.00 314 HIS A CA 1
ATOM 2440 C C . HIS A 1 314 ? -6.479 19.205 13.135 1.00 93.00 314 HIS A C 1
ATOM 2442 O O . HIS A 1 314 ? -6.175 19.435 11.964 1.00 93.00 314 HIS A O 1
ATOM 2448 N N . VAL A 1 315 ? -5.689 18.513 13.959 1.00 96.06 315 VAL A N 1
ATOM 2449 C CA . VAL A 1 315 ? -4.386 17.972 13.548 1.00 96.06 315 VAL A CA 1
ATOM 2450 C C . VAL A 1 315 ? -4.602 16.779 12.618 1.00 96.06 315 VAL A C 1
ATOM 2452 O O . VAL A 1 315 ? -5.084 15.732 13.057 1.00 96.06 315 VAL A O 1
ATOM 2455 N N . VAL A 1 316 ? -4.249 16.926 11.340 1.00 97.56 316 VAL A N 1
ATOM 2456 C CA . VAL A 1 316 ? -4.219 15.828 10.360 1.00 97.56 316 VAL A CA 1
ATOM 2457 C C . VAL A 1 316 ? -2.960 14.997 10.589 1.00 97.56 316 VAL A C 1
ATOM 2459 O O . VAL A 1 316 ? -1.852 15.527 10.556 1.00 97.56 316 VAL A O 1
ATOM 2462 N N . PHE A 1 317 ? -3.123 13.691 10.801 1.00 97.75 317 PHE A N 1
ATOM 2463 C CA . PHE A 1 317 ? -2.018 12.810 11.200 1.00 97.75 317 PHE A CA 1
ATOM 2464 C C . PHE A 1 317 ? -1.821 11.582 10.318 1.00 97.75 317 PHE A C 1
ATOM 2466 O O . PHE A 1 317 ? -0.850 10.852 10.511 1.00 97.75 317 PHE A O 1
ATOM 2473 N N . GLY A 1 318 ? -2.708 11.329 9.359 1.00 97.25 318 GLY A N 1
ATOM 2474 C CA . GLY A 1 318 ? -2.535 10.209 8.446 1.00 97.25 318 GLY A CA 1
ATOM 2475 C C . GLY A 1 318 ? -3.493 10.219 7.269 1.00 97.25 318 GLY A C 1
ATOM 2476 O O . GLY A 1 318 ? -4.400 11.052 7.185 1.00 97.25 318 GLY A O 1
ATOM 2477 N N . LYS A 1 319 ? -3.295 9.269 6.357 1.00 95.62 319 LYS A N 1
ATOM 2478 C CA . LYS A 1 319 ? -4.130 9.088 5.165 1.00 95.62 319 LYS A CA 1
ATOM 2479 C C . LYS A 1 319 ? -4.287 7.615 4.823 1.00 95.62 319 LYS A C 1
ATOM 2481 O O . LYS A 1 319 ? -3.346 6.833 4.934 1.00 95.62 319 LYS A O 1
ATOM 2486 N N . VAL A 1 320 ? -5.490 7.239 4.401 1.00 93.50 320 VAL A N 1
ATOM 2487 C CA . VAL A 1 320 ? -5.775 5.906 3.869 1.00 93.50 320 VAL A CA 1
ATOM 2488 C C . VAL A 1 320 ? -5.031 5.724 2.544 1.00 93.50 320 VAL A C 1
ATOM 2490 O O . VAL A 1 320 ? -5.250 6.473 1.595 1.00 93.50 320 VAL A O 1
ATOM 2493 N N . ILE A 1 321 ? -4.171 4.709 2.483 1.00 89.38 321 ILE A N 1
ATOM 2494 C CA . ILE A 1 321 ? -3.367 4.351 1.302 1.00 89.38 321 ILE A CA 1
ATOM 2495 C C . ILE A 1 321 ? -3.850 3.059 0.622 1.00 89.38 321 ILE A C 1
ATOM 2497 O O . ILE A 1 321 ? -3.542 2.821 -0.542 1.00 89.38 321 ILE A O 1
ATOM 2501 N N . LYS A 1 322 ? -4.643 2.232 1.320 1.00 86.31 322 LYS A N 1
ATOM 2502 C CA . LYS A 1 322 ? -5.363 1.071 0.762 1.00 86.31 322 LYS A CA 1
ATOM 2503 C C . LYS A 1 322 ? -6.698 0.896 1.483 1.00 86.31 322 LYS A C 1
ATOM 2505 O O . LYS A 1 322 ? -6.779 1.140 2.686 1.00 86.31 322 LYS A O 1
ATOM 2510 N N . GLY A 1 323 ? -7.735 0.461 0.769 1.00 89.44 323 GLY A N 1
ATOM 2511 C CA . GLY A 1 323 ? -9.072 0.284 1.341 1.00 89.44 323 GLY A CA 1
ATOM 2512 C C . GLY A 1 323 ? -9.982 1.512 1.216 1.00 89.44 323 GLY A C 1
ATOM 2513 O O . GLY A 1 323 ? -10.864 1.704 2.052 1.00 89.44 323 GLY A O 1
ATOM 2514 N N . MET A 1 324 ? -9.792 2.369 0.206 1.00 93.19 324 MET A N 1
ATOM 2515 C CA . MET A 1 324 ? -10.672 3.531 -0.032 1.00 93.19 324 MET A CA 1
ATOM 2516 C C . MET A 1 324 ? -12.119 3.131 -0.362 1.00 93.19 324 MET A C 1
ATOM 2518 O O . MET A 1 324 ? -13.070 3.863 -0.074 1.00 93.19 324 MET A O 1
ATOM 2522 N N . GLU A 1 325 ? -12.318 1.938 -0.911 1.00 93.06 325 GLU A N 1
ATOM 2523 C CA . GLU A 1 325 ? -13.631 1.325 -1.081 1.00 93.06 325 GLU A CA 1
ATOM 2524 C C . GLU A 1 325 ? -14.319 1.054 0.266 1.00 93.06 325 GLU A C 1
ATOM 2526 O O . GLU A 1 325 ? -15.540 1.145 0.360 1.00 93.06 325 GLU A O 1
ATOM 2531 N N . ILE A 1 326 ? -13.558 0.792 1.335 1.00 97.12 326 ILE A N 1
ATOM 2532 C CA . ILE A 1 326 ? -14.100 0.622 2.690 1.00 97.12 326 ILE A CA 1
ATOM 2533 C C . ILE A 1 326 ? -14.507 1.975 3.266 1.00 97.12 326 ILE A C 1
ATOM 2535 O O . ILE A 1 326 ? -15.581 2.064 3.849 1.00 97.12 326 ILE A O 1
ATOM 2539 N N . VAL A 1 327 ? -13.727 3.040 3.036 1.00 97.50 327 VAL A N 1
ATOM 2540 C CA . VAL A 1 327 ? -14.118 4.416 3.408 1.00 97.50 327 VAL A CA 1
ATOM 2541 C C . VAL A 1 327 ? -15.483 4.767 2.810 1.00 97.50 327 VAL A C 1
ATOM 2543 O O . VAL A 1 327 ? -16.346 5.294 3.504 1.00 97.50 327 VAL A O 1
ATOM 2546 N N . THR A 1 328 ? -15.705 4.391 1.549 1.00 95.94 328 THR A N 1
ATOM 2547 C CA . THR A 1 328 ? -16.993 4.582 0.863 1.00 95.94 328 THR A CA 1
ATOM 2548 C C . THR A 1 328 ? -18.115 3.768 1.519 1.00 95.94 328 THR A C 1
ATOM 2550 O O . THR A 1 328 ? -19.168 4.316 1.821 1.00 95.94 328 THR A O 1
ATOM 2553 N N . LYS A 1 329 ? -17.876 2.491 1.854 1.00 97.75 329 LYS A N 1
ATOM 2554 C CA . LYS A 1 329 ? -18.865 1.663 2.574 1.00 97.75 329 LYS A CA 1
ATOM 2555 C C . LYS A 1 329 ? -19.209 2.210 3.966 1.00 97.75 329 LYS A C 1
ATOM 2557 O O . LYS A 1 329 ? -20.356 2.102 4.390 1.00 97.75 329 LYS A O 1
ATOM 2562 N N . ILE A 1 330 ? -18.229 2.765 4.686 1.00 98.19 330 ILE A N 1
ATOM 2563 C CA . ILE A 1 330 ? -18.442 3.411 5.991 1.00 98.19 330 ILE A CA 1
ATOM 2564 C C . ILE A 1 330 ? -19.311 4.661 5.814 1.00 98.19 330 ILE A C 1
ATOM 2566 O O . ILE A 1 330 ? -20.259 4.854 6.569 1.00 98.19 330 ILE A O 1
ATOM 2570 N N . GLU A 1 331 ? -19.016 5.492 4.813 1.00 97.69 331 GLU A N 1
ATOM 2571 C CA . GLU A 1 331 ? -19.818 6.672 4.480 1.00 97.69 331 GLU A CA 1
ATOM 2572 C C . GLU A 1 331 ? -21.276 6.299 4.166 1.00 97.69 331 GLU A C 1
ATOM 2574 O O . GLU A 1 331 ? -22.192 6.914 4.715 1.00 97.69 331 GLU A O 1
ATOM 2579 N N . ASP A 1 332 ? -21.500 5.263 3.354 1.00 97.00 332 ASP A N 1
ATOM 2580 C CA . ASP A 1 332 ? -22.831 4.843 2.891 1.00 97.00 332 ASP A CA 1
ATOM 2581 C C . ASP A 1 332 ? -23.790 4.473 4.032 1.00 97.00 332 ASP A C 1
ATOM 2583 O O . ASP A 1 332 ? -25.004 4.649 3.905 1.00 97.00 332 ASP A O 1
ATOM 2587 N N . VAL A 1 333 ? -23.272 4.017 5.176 1.00 96.75 333 VAL A N 1
ATOM 2588 C CA . VAL A 1 333 ? -24.092 3.691 6.354 1.00 96.75 333 VAL A CA 1
ATOM 2589 C C . VAL A 1 333 ? -24.290 4.868 7.316 1.00 96.75 333 VAL A C 1
ATOM 2591 O O . VAL A 1 333 ? -24.894 4.703 8.377 1.00 96.75 333 VAL A O 1
ATOM 2594 N N . GLY A 1 334 ? -23.819 6.066 6.973 1.00 95.25 334 GLY A N 1
ATOM 2595 C CA . GLY A 1 334 ? -24.029 7.267 7.776 1.00 95.25 334 GLY A CA 1
ATOM 2596 C C . GLY A 1 334 ? -25.473 7.768 7.794 1.00 95.25 334 GLY A C 1
ATOM 2597 O O . GLY A 1 334 ? -26.249 7.560 6.864 1.00 95.25 334 GLY A O 1
ATOM 2598 N N . SER A 1 335 ? -25.847 8.469 8.864 1.00 92.19 335 SER A N 1
ATOM 2599 C CA . SER A 1 335 ? -27.105 9.215 8.925 1.00 92.19 335 SER A CA 1
ATOM 2600 C C . SER A 1 335 ? -27.029 10.345 9.958 1.00 92.19 335 SER A C 1
ATOM 2602 O O . SER A 1 335 ? -26.235 10.266 10.899 1.00 92.19 335 SER A O 1
ATOM 2604 N N . PRO A 1 336 ? -27.922 11.351 9.888 1.00 84.94 336 PRO A N 1
ATOM 2605 C CA . PRO A 1 336 ? -27.977 12.425 10.884 1.00 84.94 336 PRO A CA 1
ATOM 2606 C C . PRO A 1 336 ? -28.207 11.955 12.332 1.00 84.94 336 PRO A C 1
ATOM 2608 O O . PRO A 1 336 ? -27.973 12.715 13.268 1.00 84.94 336 PRO A O 1
ATOM 2611 N N . LYS A 1 337 ? -28.699 10.724 12.539 1.00 85.75 337 LYS A N 1
ATOM 2612 C CA . LYS A 1 337 ? -28.940 10.135 13.869 1.00 85.75 337 LYS A CA 1
ATOM 2613 C C . LYS A 1 337 ? -27.807 9.212 14.340 1.00 85.75 337 LYS A C 1
ATOM 2615 O O . LYS A 1 337 ? -27.960 8.565 15.372 1.00 85.75 337 LYS A O 1
ATOM 2620 N N . GLY A 1 338 ? -26.703 9.143 13.598 1.00 84.00 338 GLY A N 1
ATOM 2621 C CA . GLY A 1 338 ? -25.675 8.115 13.750 1.00 84.00 338 GLY A CA 1
ATOM 2622 C C . GLY A 1 338 ? -25.815 7.014 12.695 1.00 84.00 338 GLY A C 1
ATOM 2623 O O . GLY A 1 338 ? -26.735 7.056 11.873 1.00 84.00 338 GLY A O 1
ATOM 2624 N N . PRO A 1 339 ? -24.898 6.043 12.668 1.00 93.69 339 PRO A N 1
ATOM 2625 C CA . PRO A 1 339 ? -24.852 5.065 11.593 1.00 93.69 339 PRO A CA 1
ATOM 2626 C C . PRO A 1 339 ? -26.059 4.113 11.622 1.00 93.69 339 PRO A C 1
ATOM 2628 O O . PRO A 1 339 ? -26.521 3.704 12.687 1.00 93.69 339 PRO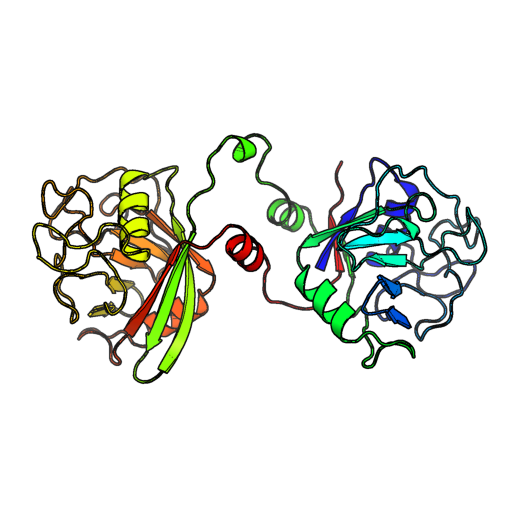 A O 1
ATOM 2631 N N . ILE A 1 340 ? -26.583 3.756 10.446 1.00 96.50 340 ILE A N 1
ATOM 2632 C CA . ILE A 1 340 ? -27.735 2.841 10.308 1.00 96.50 340 ILE A CA 1
ATOM 2633 C C . ILE A 1 340 ? -27.370 1.382 10.616 1.00 96.50 340 ILE A C 1
ATOM 2635 O O . ILE A 1 340 ? -28.249 0.572 10.904 1.00 96.50 340 ILE A O 1
ATOM 2639 N N . GLN A 1 341 ? -26.081 1.051 10.551 1.00 96.56 341 GLN A N 1
ATOM 2640 C CA . GLN A 1 341 ? -25.493 -0.227 10.940 1.00 96.56 341 GLN A CA 1
ATOM 2641 C C . GLN A 1 341 ? -24.232 0.050 11.757 1.00 96.56 341 GLN A C 1
ATOM 2643 O O . GLN A 1 341 ? -23.521 1.011 11.478 1.00 96.56 341 GLN A O 1
ATOM 2648 N N . GLU A 1 342 ? -23.943 -0.777 12.762 1.00 97.06 342 GLU A N 1
ATOM 2649 C CA . GLU A 1 342 ? -22.716 -0.625 13.550 1.00 97.06 342 GLU A CA 1
ATOM 2650 C C . GLU A 1 342 ? -21.488 -0.800 12.646 1.00 97.06 342 GLU A C 1
ATOM 2652 O O . GLU A 1 342 ? -21.396 -1.790 11.923 1.00 97.06 342 GLU A O 1
ATOM 2657 N N . VAL A 1 343 ? -20.560 0.159 12.692 1.00 98.12 343 VAL A N 1
ATOM 2658 C CA . VAL A 1 343 ? -19.259 0.074 12.020 1.00 98.12 343 VAL A CA 1
ATOM 2659 C C . VAL A 1 343 ? -18.196 -0.112 13.087 1.00 98.12 343 VAL A C 1
ATOM 2661 O O . VAL A 1 343 ? -17.951 0.795 13.888 1.00 98.12 343 VAL A O 1
ATOM 2664 N N . LYS A 1 344 ? -17.563 -1.280 13.106 1.00 98.12 344 LYS A N 1
ATOM 2665 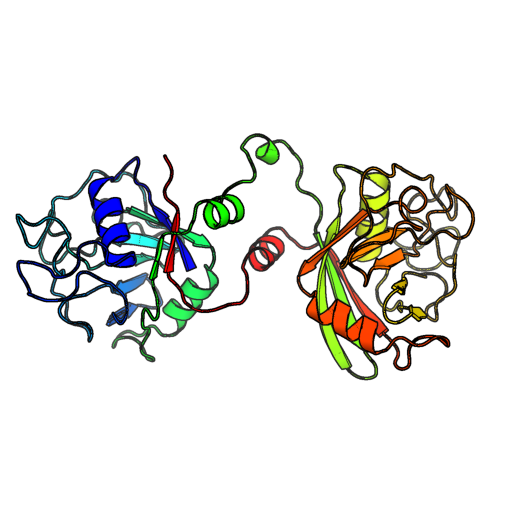C CA . LYS A 1 344 ? -16.669 -1.694 14.185 1.00 98.12 344 LYS A CA 1
ATOM 2666 C C . LYS A 1 344 ? -15.272 -2.010 13.668 1.00 98.12 344 LYS A C 1
ATOM 2668 O O . LYS A 1 344 ? -15.097 -2.594 12.601 1.00 98.12 344 LYS A O 1
ATOM 2673 N N . ILE A 1 345 ? -14.273 -1.632 14.460 1.00 98.44 345 ILE A N 1
ATOM 2674 C CA . ILE A 1 345 ? -12.876 -2.016 14.259 1.00 98.44 345 ILE A CA 1
ATOM 2675 C C . ILE A 1 345 ? -12.697 -3.394 14.902 1.00 98.44 345 ILE A C 1
ATOM 2677 O O . ILE A 1 345 ? -12.556 -3.510 16.118 1.00 98.44 345 ILE A O 1
ATOM 2681 N N . GLU A 1 346 ? -12.744 -4.461 14.109 1.00 97.94 346 GLU A N 1
ATOM 2682 C CA . GLU A 1 346 ? -12.615 -5.840 14.603 1.00 97.94 346 GLU A CA 1
ATOM 2683 C C . GLU A 1 346 ? -11.191 -6.165 15.050 1.00 97.94 346 GLU A C 1
ATOM 2685 O O . GLU A 1 346 ? -10.974 -6.903 16.018 1.00 97.94 346 GLU A O 1
ATOM 2690 N N . ASN A 1 347 ? -10.210 -5.611 14.345 1.00 98.19 347 ASN A N 1
ATOM 2691 C CA . ASN A 1 347 ? -8.800 -5.778 14.645 1.00 98.19 347 ASN A CA 1
ATOM 2692 C C . ASN A 1 347 ? -8.006 -4.587 14.103 1.00 98.19 347 ASN A C 1
ATOM 2694 O O . ASN A 1 347 ? -8.442 -3.908 13.176 1.00 98.19 347 ASN A O 1
ATOM 2698 N N . CYS A 1 348 ? -6.840 -4.334 14.679 1.00 98.62 348 CYS A N 1
ATOM 2699 C CA . CYS A 1 348 ? -5.955 -3.261 14.252 1.00 98.62 348 CYS A CA 1
ATOM 2700 C C . CYS A 1 348 ? -4.513 -3.577 14.646 1.00 98.62 348 CYS A C 1
ATOM 2702 O O . CYS A 1 348 ? -4.264 -4.479 15.449 1.00 98.62 348 CYS A O 1
ATOM 2704 N N . GLY A 1 349 ? -3.568 -2.857 14.051 1.00 98.19 349 GLY A N 1
ATOM 2705 C CA . GLY A 1 349 ? -2.155 -2.991 14.377 1.00 98.19 349 GLY A CA 1
ATOM 2706 C C . GLY A 1 349 ? -1.259 -2.219 13.423 1.00 98.19 349 GLY A C 1
ATOM 2707 O O . GLY A 1 349 ? -1.731 -1.533 12.521 1.00 98.19 349 GLY A O 1
ATOM 2708 N N . GLU A 1 350 ? 0.043 -2.353 13.628 1.00 97.25 350 GLU A N 1
ATOM 2709 C CA . GLU A 1 350 ? 1.081 -1.845 12.733 1.00 97.25 350 GLU A CA 1
ATOM 2710 C C . GLU A 1 350 ? 1.483 -2.936 11.731 1.00 97.25 350 GLU A C 1
ATOM 2712 O O . GLU A 1 350 ? 1.519 -4.119 12.078 1.00 97.25 350 GLU A O 1
ATOM 2717 N N . LEU A 1 351 ? 1.740 -2.550 10.481 1.00 88.56 351 LEU A N 1
ATOM 2718 C CA . LEU A 1 351 ? 2.228 -3.461 9.450 1.00 88.56 351 LEU A CA 1
ATOM 2719 C C . LEU A 1 351 ? 3.731 -3.694 9.607 1.00 88.56 351 LEU A C 1
ATOM 2721 O O . LEU A 1 351 ? 4.500 -2.740 9.732 1.00 88.56 351 LEU A O 1
ATOM 2725 N N . SER A 1 352 ? 4.155 -4.957 9.520 1.00 84.75 352 SER A N 1
ATOM 2726 C CA . SER A 1 352 ? 5.573 -5.294 9.362 1.00 84.75 352 SER A CA 1
ATOM 2727 C C . SER A 1 352 ? 6.098 -4.863 7.988 1.00 84.75 352 SER A C 1
ATOM 2729 O O . SER A 1 352 ? 5.322 -4.655 7.055 1.00 84.75 352 SER A O 1
ATOM 2731 N N . GLU A 1 353 ? 7.419 -4.777 7.829 1.00 72.06 353 GLU A N 1
ATOM 2732 C CA . GLU A 1 353 ? 8.052 -4.422 6.546 1.00 72.06 353 GLU A CA 1
ATOM 2733 C C . GLU A 1 353 ? 7.615 -5.345 5.388 1.00 72.06 353 GLU A C 1
ATOM 2735 O O . GLU A 1 353 ? 7.261 -4.874 4.303 1.00 72.06 353 GLU A O 1
ATOM 2740 N N . ASP A 1 354 ? 7.494 -6.651 5.646 1.00 67.94 354 ASP A N 1
ATOM 2741 C CA . ASP A 1 354 ? 6.977 -7.621 4.667 1.00 67.94 354 ASP A CA 1
ATOM 2742 C C . ASP A 1 354 ? 5.526 -7.311 4.261 1.00 67.94 354 ASP A C 1
ATOM 2744 O O . ASP A 1 354 ? 5.127 -7.458 3.105 1.00 67.94 354 ASP A O 1
ATOM 2748 N N . GLN A 1 355 ? 4.706 -6.854 5.211 1.00 68.25 355 GLN A N 1
ATOM 2749 C CA . GLN A 1 355 ? 3.313 -6.501 4.946 1.00 68.25 355 GLN A CA 1
ATOM 2750 C C . GLN A 1 355 ? 3.184 -5.172 4.195 1.00 68.25 355 GLN A C 1
ATOM 2752 O O . GLN A 1 355 ? 2.302 -5.054 3.345 1.00 68.25 355 GLN A O 1
ATOM 2757 N N . LYS A 1 356 ? 4.056 -4.191 4.467 1.00 69.25 356 LYS A N 1
ATOM 2758 C CA . LYS A 1 356 ? 4.102 -2.917 3.728 1.00 69.25 356 LYS A CA 1
ATOM 2759 C C . LYS A 1 356 ? 4.439 -3.147 2.255 1.00 69.25 356 LYS A C 1
ATOM 2761 O O . LYS A 1 356 ? 3.769 -2.596 1.381 1.00 69.25 356 LYS A O 1
ATOM 2766 N N . SER A 1 357 ? 5.386 -4.044 1.987 1.00 58.88 357 SER A N 1
ATOM 2767 C CA . SER A 1 357 ? 5.790 -4.430 0.629 1.00 58.88 357 SER A CA 1
ATOM 2768 C C . SER A 1 357 ? 4.610 -4.945 -0.211 1.00 58.88 357 SER A C 1
ATOM 2770 O O . SER A 1 357 ? 4.478 -4.599 -1.382 1.00 58.88 357 SER A O 1
ATOM 2772 N N . ASN A 1 358 ? 3.681 -5.686 0.403 1.00 55.25 358 ASN A N 1
ATOM 2773 C CA . ASN A 1 358 ? 2.467 -6.185 -0.258 1.00 55.25 358 ASN A CA 1
ATOM 2774 C C . ASN A 1 358 ? 1.394 -5.106 -0.511 1.00 55.25 358 ASN A C 1
ATOM 2776 O O . ASN A 1 358 ? 0.516 -5.293 -1.352 1.00 55.25 358 ASN A 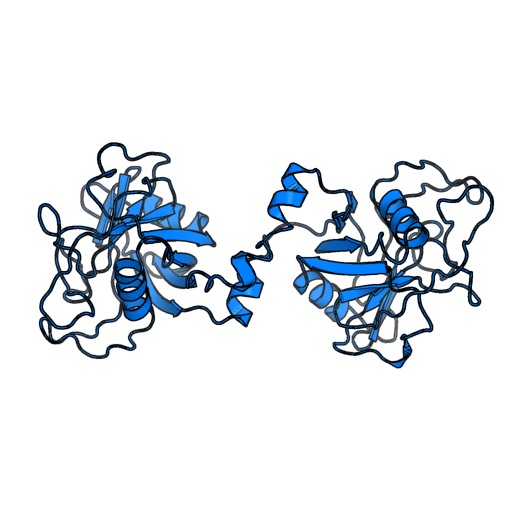O 1
ATOM 2780 N N . VAL A 1 359 ? 1.412 -3.993 0.229 1.00 53.81 359 VAL A N 1
ATOM 2781 C CA . VAL A 1 359 ? 0.439 -2.894 0.082 1.00 53.81 359 VAL A CA 1
ATOM 2782 C C . VAL A 1 359 ? 0.831 -1.938 -1.046 1.00 53.81 359 VAL A C 1
ATOM 2784 O O . VAL A 1 359 ? -0.050 -1.416 -1.723 1.00 53.81 359 VAL A O 1
ATOM 2787 N N . MET A 1 360 ? 2.128 -1.754 -1.305 1.00 44.09 360 MET A N 1
ATOM 2788 C CA . MET A 1 360 ? 2.651 -0.884 -2.373 1.00 44.09 360 MET A CA 1
ATOM 2789 C C . MET A 1 360 ? 2.376 -1.392 -3.805 1.00 44.09 360 MET A C 1
ATOM 2791 O O . MET A 1 360 ? 2.729 -0.733 -4.790 1.00 44.09 360 MET A O 1
ATOM 2795 N N . VAL A 1 361 ? 1.719 -2.548 -3.951 1.00 39.31 361 VAL A N 1
ATOM 2796 C CA . VAL A 1 361 ? 1.347 -3.134 -5.241 1.00 39.31 361 VAL A CA 1
ATOM 2797 C C . VAL A 1 361 ? -0.161 -2.925 -5.511 1.00 39.31 361 VAL A C 1
ATOM 2799 O O . VAL A 1 361 ? -0.986 -3.453 -4.766 1.00 39.31 361 VAL A O 1
ATOM 2802 N N . PRO A 1 362 ? -0.554 -2.153 -6.548 1.00 35.44 362 PRO A N 1
ATOM 2803 C CA . PRO A 1 362 ? -1.937 -1.977 -6.973 1.00 35.44 362 PRO A CA 1
ATOM 2804 C C . PRO A 1 362 ? -2.535 -3.285 -7.488 1.00 35.44 362 PRO A C 1
ATOM 2806 O O . PRO A 1 362 ? -1.913 -3.996 -8.279 1.00 35.44 362 PRO A O 1
ATOM 2809 N N . ASP A 1 363 ? -3.776 -3.541 -7.089 1.00 36.78 363 ASP A N 1
ATOM 2810 C CA . ASP A 1 363 ? -4.619 -4.595 -7.639 1.00 36.78 363 ASP A CA 1
ATOM 2811 C C . ASP A 1 363 ? -5.152 -4.159 -9.014 1.00 36.78 363 ASP A C 1
ATOM 2813 O O . ASP A 1 363 ? -6.205 -3.542 -9.079 1.00 36.78 363 ASP A O 1
ATOM 2817 N N . GLU A 1 364 ? -4.447 -4.449 -10.115 1.00 34.22 364 GLU A N 1
ATOM 2818 C CA . GLU A 1 364 ? -5.052 -4.518 -11.458 1.00 34.22 364 GLU A CA 1
ATOM 2819 C C . GLU A 1 364 ? -4.118 -5.181 -12.491 1.00 34.22 364 GLU A C 1
ATOM 2821 O O . GLU A 1 364 ? -2.976 -4.770 -12.667 1.00 34.22 364 GLU A O 1
ATOM 2826 N N . GLY A 1 365 ? -4.644 -6.206 -13.179 1.00 34.56 365 GLY A N 1
ATOM 2827 C CA . GLY A 1 365 ? -4.320 -6.614 -14.556 1.00 34.56 365 GLY A CA 1
ATOM 2828 C C . GLY A 1 365 ? -2.860 -6.897 -14.939 1.00 34.56 365 GLY A C 1
ATOM 2829 O O . GLY A 1 365 ? -1.993 -6.032 -14.930 1.00 34.56 365 GLY A O 1
ATOM 2830 N N . THR A 1 366 ? -2.591 -8.110 -15.420 1.00 35.25 366 THR A N 1
ATOM 2831 C CA . THR A 1 366 ? -1.307 -8.536 -15.997 1.00 35.25 366 THR A CA 1
ATOM 2832 C C . THR A 1 366 ? -0.914 -7.696 -17.228 1.00 35.25 366 THR A C 1
ATOM 2834 O O . THR A 1 366 ? -1.156 -8.074 -18.370 1.00 35.25 366 THR A O 1
ATOM 2837 N N . ALA A 1 367 ? -0.280 -6.547 -17.001 1.00 34.62 367 ALA A N 1
ATOM 2838 C CA . ALA A 1 367 ? 0.450 -5.776 -18.000 1.00 34.62 367 ALA A CA 1
ATOM 2839 C C . ALA A 1 367 ? 1.930 -5.728 -17.602 1.00 34.62 367 ALA A C 1
ATOM 2841 O O . ALA A 1 367 ? 2.256 -5.517 -16.430 1.00 34.62 367 ALA A O 1
ATOM 2842 N N . PHE A 1 368 ? 2.821 -5.981 -18.560 1.00 39.97 368 PHE A N 1
ATOM 2843 C CA . PHE A 1 368 ? 4.266 -5.817 -18.394 1.00 39.97 368 PHE A CA 1
ATOM 2844 C C . PHE A 1 368 ? 4.610 -4.368 -18.726 1.00 39.97 368 PHE A C 1
ATOM 2846 O O . PHE A 1 368 ? 4.464 -3.950 -19.872 1.00 39.97 368 PHE A O 1
ATOM 2853 N N . LEU A 1 369 ? 5.008 -3.583 -17.733 1.00 45.75 369 LEU A N 1
ATOM 2854 C CA . LEU A 1 369 ? 5.308 -2.166 -17.923 1.00 45.75 369 LEU A CA 1
ATOM 2855 C C . LEU A 1 369 ? 6.766 -1.900 -17.552 1.00 45.75 369 LEU A C 1
ATOM 2857 O O . LEU A 1 369 ? 7.242 -2.392 -16.534 1.00 45.75 369 LEU A O 1
ATOM 2861 N N . ILE A 1 370 ? 7.489 -1.177 -18.401 1.00 42.16 370 ILE A N 1
ATOM 2862 C CA . ILE A 1 370 ? 8.936 -0.974 -18.261 1.00 42.16 370 ILE A CA 1
ATOM 2863 C C . ILE A 1 370 ? 9.254 0.440 -17.762 1.00 42.16 370 ILE A C 1
ATOM 2865 O O . ILE A 1 370 ? 8.699 1.409 -18.282 1.00 42.16 370 ILE A O 1
ATOM 2869 N N . HIS A 1 371 ? 10.193 0.550 -16.815 1.00 36.31 371 HIS A N 1
ATOM 2870 C CA . HIS A 1 371 ? 10.890 1.791 -16.450 1.00 36.31 371 HIS A CA 1
ATOM 2871 C C . HIS A 1 371 ? 12.332 1.780 -17.007 1.00 36.31 371 HIS A C 1
ATOM 2873 O O . HIS A 1 371 ? 12.994 0.741 -16.983 1.00 36.31 371 HIS A O 1
ATOM 2879 N N . LYS A 1 372 ? 12.814 2.930 -17.503 1.00 33.78 372 LYS A N 1
ATOM 2880 C CA . LYS A 1 372 ? 14.179 3.137 -18.022 1.00 33.78 372 LYS A CA 1
ATOM 2881 C C . LYS A 1 372 ? 14.893 4.163 -17.141 1.00 33.78 372 LYS A C 1
ATOM 2883 O O . LYS A 1 372 ? 14.409 5.288 -17.065 1.00 33.78 372 LYS A O 1
ATOM 2888 N N . THR A 1 373 ? 16.033 3.803 -16.558 1.00 34.16 373 THR A N 1
ATOM 2889 C CA . THR A 1 373 ? 16.933 4.749 -15.885 1.00 34.16 373 THR A CA 1
ATOM 2890 C C . THR A 1 373 ? 17.854 5.422 -16.907 1.00 34.16 373 THR A C 1
ATOM 2892 O O . THR A 1 373 ? 18.312 4.798 -17.870 1.00 34.16 373 THR A O 1
ATOM 2895 N N . SER A 1 374 ? 18.032 6.733 -16.749 1.00 36.38 374 SER A N 1
ATOM 2896 C CA . SER A 1 374 ? 18.894 7.597 -17.568 1.00 36.38 374 SER A CA 1
ATOM 2897 C C . SER A 1 374 ? 20.283 7.744 -16.982 1.00 36.38 374 SER A C 1
ATOM 2899 O O . SER A 1 374 ? 20.332 7.949 -15.748 1.00 36.38 374 SER A O 1
#

=== Feature glossary ===
Key to the feature types in this record:

— What the protein is —

Primary structure: the covalent order of the twenty standard amino acids along the backbone. Two proteins with the same sequence will (almost always) fold to the same structure; two with 30% identity often share a fold but not the details.

Database cross-references. InterPro integrates a dozen domain/family signature databases into unified entries with residue-range hits. GO terms attach function/process/location labels with evidence codes. CATH codes position the fold in a four-level structural taxonomy. Organism is the NCBI-taxonomy species name.

— Where its atoms are —

The mmCIF block holds the 3D Cartesian coordinates of each backbone atom (N, Cα, C, O) in ångströms. mmCIF is the PDB's canonical archive format — a tagged-loop text representation of the atomic model.

Six rendered views show the 3D structure from the faces of a cube — i.e. along ±x, ±y, ±z. Rendering representation is drawn randomly per protein from cartoon (secondary-structure ribbons), sticks (backbone bonds), or molecular surface; coloring is either N→C rainbow (blue at the N-terminus through red at the C-terminus) or one color per chain.

— Local backbone conformation —

DSSP 8-state secondary structure assigns each residue one of H (α-helix), G (3₁₀-helix), I (π-helix), E (extended β-strand), B (isolated β-bridge), T (hydrogen-bonded turn), S (bend), or '-' (coil). The assignment is computed from backbone hydrogen-bond geometry via the Kabsch–Sander algorithm.

P-SEA three-state annotation labels each residue as helix, strand, or coil based purely on the geometry of the Cα trace. It serves as a fallback when the full backbone (and thus DSSP) is unavailable.

The φ/ψ torsion pair specifies the backbone conformation at each residue. φ rotates about the N–Cα bond, ψ about the Cα–C bond. Steric clashes forbid most of the (φ, ψ) plane — the allowed regions (α-helix basin, β-sheet basin, left-handed helix) are the Ramachandran-allowed regions.

— Global shape and packing —

The geometric summary reports three shape descriptors. Rg (radius of gyration) measures how spread out the Cα atoms are about their centre of mass; compact globular proteins have small Rg, elongated or unfolded ones large. Cα contacts (<8 Å, |i−j|>4) count long-range residue pairs in spatial proximity — high for tightly packed folds, near zero for rods or random coil. The bounding-box extents give the protein's footprint along x, y, z in Å.

Accessible surface area quantifies burial. A residue with SASA near zero is packed into the hydrophobic core; one with SASA >100 Å² sits on the surface. Computed here via the Shrake–Rupley numerical algorithm with a 1.4 Å probe.

Plot images: a contact map (which residues are close in 3D, as an N×N binary image), a Ramachandran scatter (backbone torsion angles, revealing secondary-structure composition at a glance), and — for AlphaFold structures — a PAE heatmap (pairwise prediction confidence).

— Structural neighborhood —

The Foldseek 3Di string encodes local tertiary geometry as a 20-letter alphabet — one character per residue — derived from the relative positions of nearby Cα atoms. Unlike the amino-acid sequence, 3Di is a direct function of the 3D structure, so two proteins with the same fold have similar 3Di strings even at low sequence identity.

Nearest PDB neighbors are the top structural matches found by Foldseek when searching this structure against the entire Protein Data Bank. Each hit reports a TM-score (0 to 1; >0.5 almost always implies the same fold) and an E-value. These are *structural* homologs — they may share no detectable sequence similarity.

— Confidence and disorder —

For AlphaFold models, the B-factor field carries pLDDT — the model's own estimate of local accuracy on a 0–100 scale. Regions with pLDDT<50 should be treated as essentially unmodeled; they often correspond to intrinsically disordered segments.

B-factor (Debye–Waller factor) reflects atomic displacement in the crystal lattice. It is an experimental observable (units Å²), not a prediction; low values mean the atom is pinned down, high values mean it moves or is heterogeneous across the crystal.

Predicted aligned error is AlphaFold's pairwise confidence. Unlike pLDDT (per-residue), PAE is per-residue-pair and captures whether two parts of the structure are correctly placed relative to each other. Units are ångströms of expected positional error.